Protein AF-A0AAV3Y393-F1 (afdb_monomer)

Nearest PDB structures (foldseek):
  8i21-assembly1_A  TM=5.622E-01  e=8.773E-02  Saccharomyces cerevisiae S288C
  3k29-assembly1_A  TM=7.782E-01  e=8.041E-01  Chlamydia trachomatis
  7aal-assembly1_B  TM=4.514E-01  e=1.214E+00  Homo sapiens
  2v0o-assembly2_C  TM=3.560E-01  e=2.769E+00  Homo sapiens

Secondary structure (DSSP, 8-state):
-HHHHHHHHHHHHHHHHHHTHHHHHHHTT---HHHHHHHHHHHHHHHHHHHHHHHHHHHHHHHHHHTSSHHHHHHTHHHHHHHHHHHHHHHHHHHHHHHHHHHHHHHHHHHHHHHHHHHHHHHHHHHHHHHHHHHHHHHHHHHHHHHHHHHHHHHHHHTTTTT--HHHHHHHHHHHHHHHHHHHHHHHHHHHHHHHHHHHHHHHHHHHHHHHHHHHHHHHHHHHHHHHHHHHHHHHHHHHHHHHHHHHHHHHHHHHHHHHHHHH-HHHHHHHHHH---TT------HHHHHHHHHHHHHTTTTS--PPPPP-------------------------------------------------------------------HHHHHHHHHHHHHHHHHHHHHHHHHHHTS---------------------

Radius of gyration: 46.52 Å; Cα contacts (8 Å, |Δi|>4): 139; chains: 1; bounding box: 90×87×166 Å

Solvent-accessible surface area (backbone atoms only — not comparable to full-atom values): 25653 Å² total; per-residue (Å²): 108,73,70,56,51,54,49,50,53,48,50,51,48,51,51,44,57,69,69,54,59,50,51,69,68,71,51,59,92,59,89,48,69,70,57,56,54,49,54,54,49,51,54,50,35,53,48,50,37,50,54,38,50,52,53,46,49,52,41,53,49,54,38,51,70,44,46,72,43,72,69,47,24,66,75,33,40,73,59,42,54,50,40,53,51,55,50,58,66,40,49,59,55,39,49,51,37,51,51,52,47,54,54,50,52,57,51,46,57,52,52,50,53,38,49,51,29,48,50,50,28,51,50,31,50,51,53,42,51,55,47,49,56,50,46,53,51,49,51,50,53,43,49,52,46,50,52,50,38,52,52,49,51,51,50,55,61,59,46,69,67,89,79,62,55,72,66,59,54,52,51,48,51,52,50,42,52,53,41,52,54,49,45,55,52,46,51,53,51,46,52,51,50,54,51,51,46,51,52,37,50,50,51,26,53,49,29,47,50,51,29,52,52,43,50,54,52,52,55,53,47,56,50,50,52,52,52,52,50,51,54,51,49,54,53,49,50,54,50,53,54,50,50,51,51,49,52,54,52,49,53,53,51,54,31,52,51,52,53,47,53,53,64,67,32,68,66,52,45,47,49,44,71,74,72,50,87,56,91,88,63,82,66,94,62,55,68,69,54,54,49,35,51,48,50,40,47,67,71,47,48,76,77,48,74,80,73,75,79,71,79,74,76,70,77,75,86,74,84,72,87,77,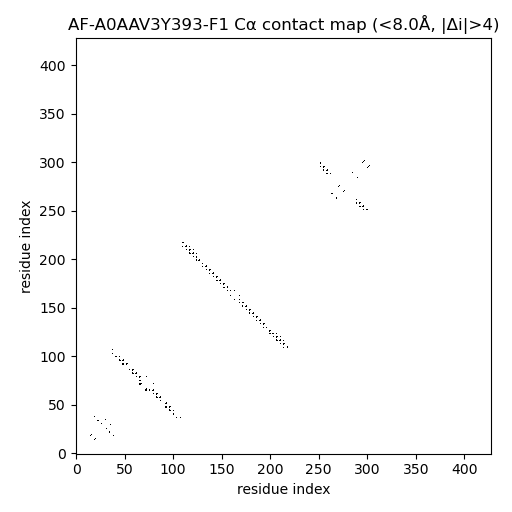90,83,89,83,87,86,89,84,84,88,83,90,81,90,79,91,78,88,81,90,79,82,84,78,76,84,71,85,76,83,80,80,80,80,86,80,83,82,82,82,87,82,88,80,91,80,88,83,92,78,94,75,92,70,88,55,76,76,52,52,64,52,51,54,49,53,50,51,53,50,52,54,53,52,50,55,50,53,59,51,58,62,65,73,74,74,74,88,79,89,81,78,94,77,89,81,90,79,85,84,82,84,83,84,82,133

Sequence (428 aa):
MLNLRAKLTSAVEDHAGKYCHSYNAETGVYEIPSVQHYENNITKWRGQIREAFVLLDDIMRNIKESSMTMELFLQNYPRVVHYMGLSLDVFPRVFNALKDWVTADEAYIRCEKLLRARDERRQCRKRQLTLMDASSKMAAELSNAKQELDRSLQQFYHAGGRNNTNSAKVKLLGSSNSLSYEIARLEKKMNSLNAELRTVKIERMAAQKEFHKMQVLVEKNAKLEMDIQYDAYDASQDVHDLDEERRVLGEKVMALARIRAIKTDPRTVKVIYSEGYTPGRKFDVPAELEEACRVAALEIGKDWPAMPPSPRREPGNSKSETGGTSQHPTDAATGQHRLGGAGGGAGRAVRGRKYRGDVMGVAGGVAIGGVDDDDCPTYRSLDRWQRVSQEASVNALSRVTRSMRTVGDPEVSGSGGDKHDLKVITVN

pLDDT: mean 73.88, std 21.5, range [29.98, 98.38]

Mean predicted aligned error: 17.21 Å

Foldseek 3Di:
DVVVVVVVVVVLCVCCVPQVVVPCVVCDPDCDVLNVVLNVLSVVLVVQLVVLVVLLVVLVVQLCVQPVDVVSCVVCVVVNVVSVVVNVVSVCSNVVSVVVNVVSSVVVVLVVLLVVLVVLLVVLVVVLVVLVVVLVVLVVVLVVLVVVLVVLVVCLVVCVPDDHDPVVNVVSVVVSVVSVVVNVVSVVVSVVSVVVSVVSVVSSVVSVVSSVVSVVVSVVVVVVVVVVVVVVVVVVVVVVVVVVVVVLVVLLVVLVVVLVVQCPPPVVVCCCVVVNDDPPPPDVQPVVNVVSVVCCCVSVVVVDDPDDPDPPPPPPPPPDDDDDDDDDDDDDDDDDDDDDDDDDDDDPPPDPDDDDDDDDDDDDDDDDDDDDDDDDPCPVVVVVVVVVVVVVVVVVVVVVVVVVVVVPDDDDDDDDDDDDDDDDDDDD

Structure (mmCIF, N/CA/C/O backbone):
data_AF-A0AAV3Y393-F1
#
_entry.id   AF-A0AAV3Y393-F1
#
loop_
_atom_site.group_PDB
_atom_site.id
_atom_site.type_symbol
_atom_site.label_atom_id
_atom_site.label_alt_id
_atom_site.label_comp_id
_atom_site.label_asym_id
_atom_site.label_entity_id
_atom_site.label_seq_id
_atom_site.pdbx_PDB_ins_code
_atom_site.Cartn_x
_atom_site.Cartn_y
_atom_site.Cartn_z
_atom_site.occupancy
_atom_site.B_iso_or_equiv
_atom_site.auth_seq_id
_atom_site.auth_comp_id
_atom_site.auth_asym_id
_atom_site.auth_atom_id
_atom_site.pdbx_PDB_model_num
ATOM 1 N N . MET A 1 1 ? -25.713 19.714 17.920 1.00 53.09 1 MET A N 1
ATOM 2 C CA . MET A 1 1 ? -25.460 18.402 17.279 1.00 53.09 1 MET A CA 1
ATOM 3 C C . MET A 1 1 ? -25.852 18.335 15.802 1.00 53.09 1 MET A C 1
ATOM 5 O O . MET A 1 1 ? -25.025 17.861 15.037 1.00 53.09 1 MET A O 1
ATOM 9 N N . LEU A 1 2 ? -27.009 18.858 15.359 1.00 55.88 2 LEU A N 1
ATOM 10 C CA . LEU A 1 2 ? -27.396 18.875 13.927 1.00 55.88 2 LEU A CA 1
ATOM 11 C C . LEU A 1 2 ? -26.306 19.439 12.988 1.00 55.88 2 LEU A C 1
ATOM 13 O O . LEU A 1 2 ? -26.063 18.893 11.918 1.00 55.88 2 LEU A O 1
ATOM 17 N N . ASN A 1 3 ? -25.581 20.471 13.432 1.00 76.56 3 ASN A N 1
ATOM 18 C CA . ASN A 1 3 ? -24.485 21.081 12.671 1.00 76.56 3 ASN A CA 1
ATOM 19 C C . ASN A 1 3 ? -23.246 20.160 12.542 1.00 76.56 3 ASN A C 1
ATOM 21 O O . ASN A 1 3 ? -22.566 20.172 11.525 1.00 76.56 3 ASN A O 1
ATOM 25 N N . LEU A 1 4 ? -22.964 19.316 13.543 1.00 72.62 4 LEU A N 1
ATOM 26 C CA . LEU A 1 4 ? -21.835 18.377 13.499 1.00 72.62 4 LEU A CA 1
ATOM 27 C C . LEU A 1 4 ? -22.115 17.217 12.537 1.00 72.62 4 LEU A C 1
ATOM 29 O O . LEU A 1 4 ? -21.237 16.848 11.768 1.00 72.62 4 LEU A O 1
ATOM 33 N N . ARG A 1 5 ? -23.348 16.694 12.537 1.00 70.25 5 ARG A N 1
ATOM 34 C CA . ARG A 1 5 ? -23.782 15.660 11.589 1.00 70.25 5 ARG A CA 1
ATOM 35 C C . ARG A 1 5 ? -23.671 16.148 10.150 1.00 70.25 5 ARG A C 1
ATOM 37 O O . ARG A 1 5 ? -2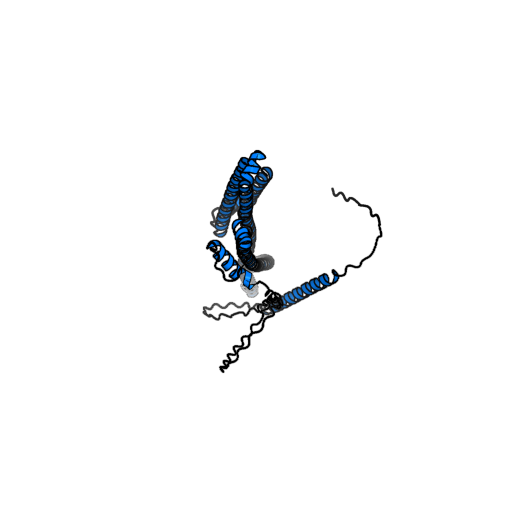3.028 15.484 9.355 1.00 70.25 5 ARG A O 1
ATOM 44 N N . ALA A 1 6 ? -24.249 17.310 9.835 1.00 79.25 6 ALA A N 1
ATOM 45 C CA . ALA A 1 6 ? -24.182 17.869 8.485 1.00 79.25 6 ALA A CA 1
ATOM 46 C C . ALA A 1 6 ? -22.727 18.046 8.019 1.00 79.25 6 ALA A C 1
ATOM 48 O O . ALA A 1 6 ? -22.394 17.683 6.895 1.00 79.25 6 ALA A O 1
ATOM 49 N N . LYS A 1 7 ? -21.842 18.513 8.913 1.00 80.12 7 LYS A N 1
ATOM 50 C CA . LYS A 1 7 ? -20.401 18.616 8.645 1.00 80.12 7 LYS A CA 1
ATOM 51 C C . LYS A 1 7 ? -19.735 17.258 8.420 1.00 80.12 7 LYS A C 1
ATOM 53 O O . LYS A 1 7 ? -18.942 17.145 7.500 1.00 80.12 7 LYS A O 1
ATOM 58 N N . LEU A 1 8 ? -20.048 16.240 9.223 1.00 74.50 8 LEU A N 1
ATOM 59 C CA . LEU A 1 8 ? -19.500 14.886 9.068 1.00 74.50 8 LEU A CA 1
ATOM 60 C C . LEU A 1 8 ? -19.992 14.216 7.787 1.00 74.50 8 LEU A C 1
ATOM 62 O O . LEU A 1 8 ? -19.187 13.664 7.050 1.00 74.50 8 LEU A O 1
ATOM 66 N N . THR A 1 9 ? -21.289 14.293 7.492 1.00 77.69 9 THR A N 1
ATOM 67 C CA . THR A 1 9 ? -21.860 13.758 6.253 1.00 77.69 9 THR A CA 1
ATOM 68 C C . THR A 1 9 ? -21.255 14.455 5.042 1.00 77.69 9 THR A C 1
ATOM 70 O O . THR A 1 9 ? -20.768 13.770 4.152 1.00 77.69 9 THR A O 1
ATOM 73 N N . SER A 1 10 ? -21.186 15.789 5.049 1.00 85.62 10 SER A N 1
ATOM 74 C CA . SER A 1 10 ? -20.541 16.552 3.979 1.00 85.62 10 SER A CA 1
ATOM 75 C C . SER A 1 10 ? -19.054 16.223 3.857 1.00 85.62 10 SER A C 1
ATOM 77 O O . SER A 1 10 ? -18.592 16.025 2.746 1.00 85.62 10 SER A O 1
ATOM 79 N N . ALA A 1 11 ? -18.309 16.084 4.957 1.00 79.38 11 ALA A N 1
ATOM 80 C CA . ALA A 1 11 ? -16.898 15.702 4.909 1.00 79.38 11 ALA A CA 1
ATOM 81 C C . ALA A 1 11 ? -16.695 14.287 4.342 1.00 79.38 11 ALA A C 1
ATOM 83 O O . ALA A 1 11 ? -15.784 14.075 3.546 1.00 79.38 11 ALA A O 1
ATOM 84 N N . VAL A 1 12 ? -17.550 13.328 4.716 1.00 77.25 12 VAL A N 1
ATOM 85 C CA . VAL A 1 12 ? -17.521 11.957 4.180 1.00 77.25 12 VAL A CA 1
ATOM 86 C C . VAL A 1 12 ? -17.881 11.950 2.696 1.00 77.25 12 VAL A C 1
ATOM 88 O O . VAL A 1 12 ? -17.221 11.271 1.916 1.00 77.25 12 VAL A O 1
ATOM 91 N N . GLU A 1 13 ? -18.902 12.700 2.288 1.00 80.75 13 GLU A N 1
ATOM 92 C CA . GLU A 1 13 ? -19.313 12.800 0.886 1.00 80.75 13 GLU A CA 1
ATOM 93 C C . GLU A 1 13 ? -18.284 13.537 0.029 1.00 80.75 13 GLU A C 1
ATOM 95 O O . GLU A 1 13 ? -17.984 13.069 -1.064 1.00 80.75 13 GLU A O 1
ATOM 100 N N . ASP A 1 14 ? -17.674 14.606 0.540 1.00 81.19 14 ASP A N 1
ATOM 101 C CA . ASP A 1 14 ? -16.580 15.322 -0.116 1.00 81.19 14 ASP A CA 1
ATOM 102 C C . ASP A 1 14 ? -15.347 14.431 -0.268 1.00 81.19 14 ASP A C 1
ATOM 104 O O . ASP A 1 14 ? -14.734 14.411 -1.335 1.00 81.19 14 ASP A O 1
ATOM 108 N N . HIS A 1 15 ? -14.969 13.690 0.779 1.00 72.56 15 HIS A N 1
ATOM 109 C CA . HIS A 1 15 ? -13.829 12.777 0.727 1.00 72.56 15 HIS A CA 1
ATOM 110 C C . HIS A 1 15 ? -14.087 11.637 -0.264 1.00 72.56 15 HIS A C 1
ATOM 112 O O . HIS A 1 15 ? -13.257 11.372 -1.132 1.00 72.56 15 HIS A O 1
ATOM 118 N N . ALA A 1 16 ? -15.266 11.012 -0.198 1.00 69.06 16 ALA A N 1
ATOM 119 C CA . ALA A 1 16 ? -15.678 9.975 -1.141 1.00 69.06 16 ALA A CA 1
ATOM 120 C C . ALA A 1 16 ? -15.736 10.504 -2.581 1.00 69.06 16 ALA A C 1
ATOM 122 O O . ALA A 1 16 ? -15.281 9.853 -3.516 1.00 69.06 16 ALA A O 1
ATOM 123 N N . GLY A 1 17 ? -16.284 11.703 -2.766 1.00 67.94 17 GLY A N 1
ATOM 124 C CA . GLY A 1 17 ? -16.421 12.328 -4.072 1.00 67.94 17 GLY A CA 1
ATOM 125 C C . GLY A 1 17 ? -15.077 12.698 -4.691 1.00 67.94 17 GLY A C 1
ATOM 126 O O . GLY A 1 17 ? -14.885 12.487 -5.884 1.00 67.94 17 GLY A O 1
ATOM 127 N N . LYS A 1 18 ? -14.133 13.207 -3.890 1.00 70.12 18 LYS A N 1
ATOM 128 C CA . LYS A 1 18 ? -12.805 13.624 -4.366 1.00 70.12 18 LYS A CA 1
ATOM 129 C C . LYS A 1 18 ? -11.861 12.457 -4.627 1.00 70.12 18 LYS A C 1
ATOM 131 O O . LYS A 1 18 ? -11.116 12.518 -5.597 1.00 70.12 18 LYS A O 1
ATOM 136 N N . TYR A 1 19 ? -11.877 11.435 -3.773 1.00 61.12 19 TYR A N 1
ATOM 137 C CA . TYR A 1 19 ? -10.858 10.382 -3.795 1.00 61.12 19 TYR A CA 1
ATOM 138 C C . TYR A 1 19 ? -11.370 9.023 -4.278 1.00 61.12 19 TYR A C 1
ATOM 140 O O . TYR A 1 19 ? -10.557 8.197 -4.667 1.00 61.12 19 TYR A O 1
ATOM 148 N N . CYS A 1 20 ? -12.685 8.773 -4.302 1.00 62.69 20 CYS A N 1
ATOM 149 C CA . CYS A 1 20 ? -13.226 7.470 -4.716 1.00 62.69 20 CYS A CA 1
ATOM 150 C C . CYS A 1 20 ? -13.873 7.498 -6.107 1.00 62.69 20 CYS A C 1
ATOM 152 O O . CYS A 1 20 ? -13.770 6.527 -6.842 1.00 62.69 20 CYS A O 1
ATOM 154 N N . HIS A 1 21 ? -14.478 8.610 -6.543 1.00 52.38 21 HIS A N 1
ATOM 155 C CA . HIS A 1 21 ? -15.061 8.668 -7.894 1.00 52.38 21 HIS A CA 1
ATOM 156 C C . HIS A 1 21 ? -14.031 8.705 -9.032 1.00 52.38 21 HIS A C 1
ATOM 158 O O . HIS A 1 21 ? -14.399 8.436 -10.177 1.00 52.38 21 HIS A O 1
ATOM 164 N N . SER A 1 22 ? -12.757 8.994 -8.748 1.00 54.66 22 SER A N 1
ATOM 165 C CA . SER A 1 22 ? -11.736 9.057 -9.793 1.00 54.66 22 SER A CA 1
ATOM 166 C C . SER A 1 22 ? -11.344 7.676 -10.322 1.00 54.66 22 SER A C 1
ATOM 168 O O . SER A 1 22 ? -11.021 7.567 -11.495 1.00 54.66 22 SER A O 1
ATOM 170 N N . TYR A 1 23 ? -11.454 6.592 -9.548 1.00 57.75 23 TYR A N 1
ATOM 171 C CA . TYR A 1 23 ? -10.794 5.333 -9.919 1.00 57.75 23 TYR A CA 1
ATOM 172 C C . TYR A 1 23 ? -11.517 4.497 -10.977 1.00 57.75 23 TYR A C 1
ATOM 174 O O . TYR A 1 23 ? -10.876 4.028 -11.919 1.00 57.75 23 TYR A O 1
ATOM 182 N N . ASN A 1 24 ? -12.841 4.343 -10.899 1.00 52.50 24 ASN A N 1
ATOM 183 C CA . ASN A 1 24 ? -13.607 3.700 -11.981 1.00 52.50 24 ASN A CA 1
ATOM 184 C C . ASN A 1 24 ? -13.584 4.543 -13.270 1.00 52.50 24 ASN A C 1
ATOM 186 O O . ASN A 1 24 ? -13.634 4.006 -14.373 1.00 52.50 24 ASN A O 1
ATOM 190 N N . ALA A 1 25 ? -13.472 5.868 -13.138 1.00 61.91 25 ALA A N 1
ATOM 191 C CA . ALA A 1 25 ? -13.306 6.763 -14.279 1.00 61.91 25 ALA A CA 1
ATOM 192 C C . ALA A 1 25 ? -11.885 6.688 -14.880 1.00 61.91 25 ALA A C 1
ATOM 194 O O . ALA A 1 25 ? -11.736 6.763 -16.097 1.00 61.91 25 ALA A O 1
ATOM 195 N N . GLU A 1 26 ? -10.851 6.507 -14.051 1.00 57.66 26 GLU A N 1
ATOM 196 C CA . GLU A 1 26 ? -9.437 6.437 -14.453 1.00 57.66 26 GLU A CA 1
ATOM 197 C C . GLU A 1 26 ? -9.031 5.070 -15.021 1.00 57.66 26 GLU A C 1
ATOM 199 O O . GLU A 1 26 ? -8.179 5.004 -15.907 1.00 57.66 26 GLU A O 1
ATOM 204 N N . THR A 1 27 ? -9.631 3.974 -14.548 1.00 58.12 27 THR A N 1
ATOM 205 C CA . THR A 1 27 ? -9.298 2.607 -15.002 1.00 58.12 27 THR A CA 1
ATOM 206 C C . THR A 1 27 ? -10.003 2.200 -16.301 1.00 58.12 27 THR A C 1
ATOM 208 O O . THR A 1 27 ? -9.565 1.264 -16.979 1.00 58.12 27 THR A O 1
ATOM 211 N N . GLY A 1 28 ? -11.036 2.937 -16.719 1.00 64.38 28 GLY A N 1
ATOM 212 C CA . GLY A 1 28 ? -11.756 2.680 -17.966 1.00 64.38 28 GLY A CA 1
ATOM 213 C C . GLY A 1 28 ? -12.418 1.294 -17.991 1.00 64.38 28 GLY A C 1
ATOM 214 O O . GLY A 1 28 ? -13.105 0.912 -17.056 1.00 64.38 28 GLY A O 1
ATOM 215 N N . VAL A 1 29 ? -12.231 0.538 -19.083 1.00 58.53 29 VAL A N 1
ATOM 216 C CA . VAL A 1 29 ? -12.837 -0.800 -19.310 1.00 58.53 29 VAL A CA 1
ATOM 217 C C . VAL A 1 29 ? -12.042 -1.934 -18.633 1.00 58.53 29 VAL A C 1
ATOM 219 O O . VAL A 1 29 ? -12.437 -3.096 -18.696 1.00 58.53 29 VAL A O 1
ATOM 222 N N . TYR A 1 30 ? -10.899 -1.642 -18.007 1.00 63.16 30 TYR A N 1
ATOM 223 C CA . TYR A 1 30 ? -10.062 -2.687 -17.422 1.00 63.16 30 TYR A CA 1
ATOM 224 C C . TYR A 1 30 ? -10.567 -3.080 -16.032 1.00 63.16 30 TYR A C 1
ATOM 226 O O . TYR A 1 30 ? -10.431 -2.327 -15.070 1.00 63.16 30 TYR A O 1
ATOM 234 N N . GLU A 1 31 ? -11.095 -4.299 -15.914 1.00 66.00 31 GLU A N 1
ATOM 235 C CA . GLU A 1 31 ? -11.400 -4.920 -14.624 1.00 66.00 31 GLU A CA 1
ATOM 236 C C . GLU A 1 31 ? -10.095 -5.224 -13.877 1.00 66.00 31 GLU A C 1
ATOM 238 O O . GLU A 1 31 ? -9.450 -6.251 -14.090 1.00 66.00 31 GLU A O 1
ATOM 243 N N . ILE A 1 32 ? -9.676 -4.308 -13.002 1.00 73.00 32 ILE A N 1
ATOM 244 C CA . ILE A 1 32 ? -8.569 -4.533 -12.072 1.00 73.00 32 ILE A CA 1
ATOM 245 C C . ILE A 1 32 ? -9.172 -5.062 -10.758 1.00 73.00 32 ILE A C 1
ATOM 247 O O . ILE A 1 32 ? -9.796 -4.285 -10.029 1.00 73.00 32 ILE A O 1
ATOM 251 N N . PRO A 1 33 ? -8.978 -6.348 -10.390 1.00 74.44 33 PRO A N 1
ATOM 252 C CA . PRO A 1 33 ? -9.658 -6.951 -9.238 1.00 74.44 33 PRO A CA 1
ATOM 253 C C . PRO A 1 33 ? -9.423 -6.223 -7.909 1.00 74.44 33 PRO A C 1
ATOM 255 O O . PRO A 1 33 ? -10.314 -6.165 -7.066 1.00 74.44 33 PRO A O 1
ATOM 258 N N . SER A 1 34 ? -8.240 -5.631 -7.714 1.00 68.56 34 SER A N 1
ATOM 259 C CA . SER A 1 34 ? -7.927 -4.856 -6.507 1.00 68.56 34 SER A CA 1
ATOM 260 C C . SER A 1 34 ? -8.728 -3.557 -6.408 1.00 68.56 34 SER A C 1
ATOM 262 O O . SER A 1 34 ? -9.114 -3.173 -5.308 1.00 68.56 34 SER A O 1
ATOM 264 N N . VAL A 1 35 ? -9.008 -2.905 -7.541 1.00 76.81 35 VAL A N 1
ATOM 265 C CA . VAL A 1 35 ? -9.838 -1.691 -7.603 1.00 76.81 35 VAL A CA 1
ATOM 266 C C . VAL A 1 35 ? -11.284 -2.052 -7.296 1.00 76.81 35 VAL A C 1
ATOM 268 O O . VAL A 1 35 ? -11.899 -1.444 -6.427 1.00 76.81 35 VAL A O 1
ATOM 271 N N . GLN A 1 36 ? -11.800 -3.115 -7.916 1.00 80.88 36 GLN A N 1
ATOM 272 C CA . GLN A 1 36 ? -13.154 -3.595 -7.646 1.00 80.88 36 GLN A CA 1
ATOM 273 C C . GLN A 1 36 ? -13.337 -4.008 -6.177 1.00 80.88 36 GLN A C 1
ATOM 275 O O . GLN A 1 36 ? -14.355 -3.696 -5.563 1.00 80.88 36 GLN A O 1
ATOM 280 N N . HIS A 1 37 ? -12.346 -4.683 -5.586 1.00 81.81 37 HIS A N 1
ATOM 281 C CA . HIS A 1 37 ? -12.370 -5.022 -4.166 1.00 81.81 37 HIS A CA 1
ATOM 282 C C . HIS A 1 37 ? -12.415 -3.770 -3.275 1.00 81.81 37 HIS A C 1
ATOM 284 O O . HIS A 1 37 ? -13.203 -3.722 -2.330 1.00 81.81 37 HIS A O 1
ATOM 290 N N . TYR A 1 38 ? -11.615 -2.749 -3.593 1.00 83.81 38 TYR A N 1
ATOM 291 C CA . TYR A 1 38 ? -11.606 -1.476 -2.872 1.00 83.81 38 TYR A CA 1
ATOM 292 C C . TYR A 1 38 ? -12.952 -0.739 -2.974 1.00 83.81 38 TYR A C 1
ATOM 294 O O . TYR A 1 38 ? -13.523 -0.371 -1.949 1.00 83.81 38 TYR A O 1
ATOM 302 N N . GLU A 1 39 ? -13.523 -0.625 -4.175 1.00 83.31 39 GLU A N 1
ATOM 303 C CA . GLU A 1 39 ? -14.835 0.000 -4.419 1.00 83.31 39 GLU A CA 1
ATOM 304 C C . GLU A 1 39 ? -15.982 -0.709 -3.682 1.00 83.31 39 GLU A C 1
ATOM 306 O O . GLU A 1 39 ? -16.853 -0.074 -3.071 1.00 83.31 39 GLU A O 1
ATOM 311 N N . ASN A 1 40 ? -15.965 -2.045 -3.678 1.00 86.62 40 ASN A N 1
ATOM 312 C CA . ASN A 1 40 ? -16.931 -2.843 -2.927 1.00 86.62 40 ASN A CA 1
ATOM 313 C C . ASN A 1 40 ? -16.833 -2.558 -1.421 1.00 86.62 40 ASN A C 1
ATOM 315 O O . ASN A 1 40 ? -17.858 -2.407 -0.747 1.00 86.62 40 ASN A O 1
ATOM 319 N N . ASN A 1 41 ? -15.613 -2.435 -0.892 1.00 88.69 41 ASN A N 1
ATOM 320 C CA . ASN A 1 41 ? -15.393 -2.116 0.515 1.00 88.69 41 ASN A CA 1
ATOM 321 C C . ASN A 1 41 ? -15.823 -0.682 0.855 1.00 88.69 41 ASN A C 1
ATOM 323 O O . ASN A 1 41 ? -16.505 -0.492 1.860 1.00 88.69 41 ASN A O 1
ATOM 327 N N . ILE A 1 42 ? -15.537 0.308 0.001 1.00 87.38 42 ILE A N 1
ATOM 328 C CA . ILE A 1 42 ? -16.030 1.686 0.178 1.00 87.38 42 ILE A CA 1
ATOM 329 C C . ILE A 1 42 ? -17.552 1.705 0.249 1.00 87.38 42 ILE A C 1
ATOM 331 O O . ILE A 1 42 ? -18.130 2.310 1.153 1.00 87.38 42 ILE A O 1
ATOM 335 N N . THR A 1 43 ? -18.217 1.020 -0.679 1.00 87.94 43 THR A N 1
ATOM 336 C CA . THR A 1 43 ? -19.681 0.942 -0.700 1.00 87.94 43 THR A CA 1
ATOM 337 C C . THR A 1 43 ? -20.214 0.333 0.597 1.00 87.94 43 THR A C 1
ATOM 339 O O . THR A 1 43 ? -21.145 0.875 1.199 1.00 87.94 43 THR A O 1
ATOM 342 N N . LYS A 1 44 ? -19.573 -0.738 1.080 1.00 92.56 44 LYS A N 1
ATOM 343 C CA . LYS A 1 44 ? -19.892 -1.375 2.361 1.00 92.56 44 LYS A CA 1
ATOM 344 C C . LYS A 1 44 ? -19.704 -0.421 3.547 1.00 92.56 44 LYS A C 1
ATOM 346 O O . LYS A 1 44 ? -20.638 -0.262 4.330 1.00 92.56 44 LYS A O 1
ATOM 351 N N . TRP A 1 45 ? -18.553 0.242 3.677 1.00 93.06 45 TRP A N 1
ATOM 352 C CA . TRP A 1 45 ? -18.283 1.176 4.779 1.00 93.06 45 TRP A CA 1
ATOM 353 C C . TRP A 1 45 ? -19.232 2.376 4.757 1.00 93.06 45 TRP A C 1
ATOM 355 O O . TRP A 1 45 ? -19.751 2.770 5.800 1.00 93.06 45 TRP A O 1
ATOM 365 N N . ARG A 1 46 ? -19.551 2.918 3.573 1.00 88.38 46 ARG A N 1
ATOM 366 C CA . ARG A 1 46 ? -20.574 3.969 3.423 1.00 88.38 46 ARG A CA 1
ATOM 367 C C . ARG A 1 46 ? -21.943 3.495 3.902 1.00 88.38 46 ARG A C 1
ATOM 369 O O . ARG A 1 46 ? -22.633 4.258 4.575 1.00 88.38 46 ARG A O 1
ATOM 376 N N . GLY A 1 47 ? -22.325 2.261 3.572 1.00 92.50 47 GLY A N 1
ATOM 377 C CA . GLY A 1 47 ? -23.543 1.626 4.079 1.00 92.50 47 GLY A CA 1
ATOM 378 C C . GLY A 1 47 ? -23.558 1.575 5.606 1.00 92.50 47 GLY A C 1
ATOM 379 O O . GLY A 1 47 ? -24.452 2.146 6.225 1.00 92.50 47 GLY A O 1
ATOM 380 N N . GLN A 1 48 ? -22.506 1.017 6.210 1.00 92.88 48 GLN A N 1
ATOM 381 C CA . GLN A 1 48 ? -22.361 0.905 7.667 1.00 92.88 48 GLN A CA 1
ATOM 382 C C . GLN A 1 48 ? -22.424 2.266 8.376 1.00 92.88 48 GLN A C 1
ATOM 384 O O . GLN A 1 48 ? -23.102 2.412 9.393 1.00 92.88 48 GLN A O 1
ATOM 389 N N . ILE A 1 49 ? -21.754 3.285 7.828 1.00 91.69 49 ILE A N 1
ATOM 390 C CA . ILE A 1 49 ? -21.768 4.648 8.374 1.00 91.69 49 ILE A CA 1
A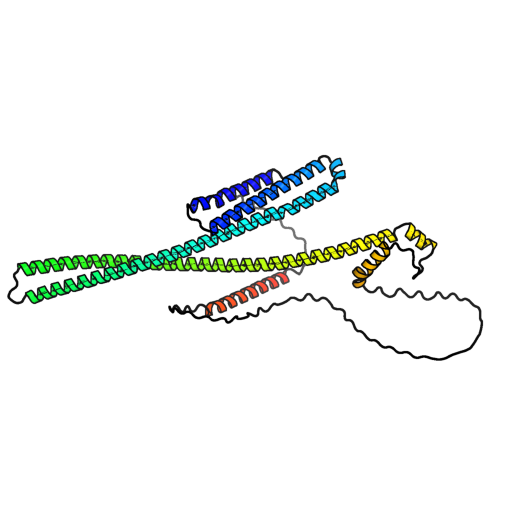TOM 391 C C . ILE A 1 49 ? -23.177 5.250 8.288 1.00 91.69 49 ILE A C 1
ATOM 393 O O . ILE A 1 49 ? -23.649 5.843 9.258 1.00 91.69 49 ILE A O 1
ATOM 397 N N . ARG A 1 50 ? -23.872 5.096 7.153 1.00 92.81 50 ARG A N 1
ATOM 398 C CA . ARG A 1 50 ? -25.249 5.591 6.988 1.00 92.81 50 ARG A CA 1
ATOM 399 C C . ARG A 1 50 ? -26.212 4.908 7.950 1.00 92.81 50 ARG A C 1
ATOM 401 O O . ARG A 1 50 ? -26.974 5.602 8.615 1.00 92.81 50 ARG A O 1
ATOM 408 N N . GLU A 1 51 ? -26.157 3.584 8.050 1.00 94.94 51 GLU A N 1
ATOM 409 C CA . GLU A 1 51 ? -26.978 2.800 8.979 1.00 94.94 51 GLU A CA 1
ATOM 410 C C . GLU A 1 51 ? -26.752 3.238 10.430 1.00 94.94 51 GLU A C 1
ATOM 412 O O . GLU A 1 51 ? -27.709 3.462 11.172 1.00 94.94 51 GLU A O 1
ATOM 417 N N . ALA A 1 52 ? -25.493 3.447 10.824 1.00 94.19 52 ALA A N 1
ATOM 418 C CA . ALA A 1 52 ? -25.152 3.948 12.148 1.00 94.19 52 ALA A CA 1
ATOM 419 C C . ALA A 1 52 ? -25.699 5.367 12.397 1.00 94.19 52 ALA A C 1
ATOM 421 O O . ALA A 1 52 ? -26.227 5.634 13.475 1.00 94.19 52 ALA A O 1
ATOM 422 N N . PHE A 1 53 ? -25.643 6.269 11.411 1.00 92.69 53 PHE A N 1
ATOM 423 C CA . PHE A 1 53 ? -26.241 7.602 11.544 1.00 92.69 53 PHE A CA 1
ATOM 424 C C . PHE A 1 53 ? -27.770 7.572 11.645 1.00 92.69 53 PHE A C 1
ATOM 426 O O . PHE A 1 53 ? -28.322 8.336 12.433 1.00 92.69 53 PHE A O 1
ATOM 433 N N . VAL A 1 54 ? -28.449 6.695 10.899 1.00 95.38 54 VAL A N 1
ATOM 434 C CA . VAL A 1 54 ? -29.908 6.505 11.014 1.00 95.38 54 VAL A CA 1
ATOM 435 C C . VAL A 1 54 ? -30.270 6.024 12.419 1.00 95.38 54 VAL A C 1
ATOM 437 O O . VAL A 1 54 ? -31.133 6.611 13.067 1.00 95.38 54 VAL A O 1
ATOM 440 N N . LEU A 1 55 ? -29.547 5.027 12.936 1.00 95.75 55 LEU A N 1
ATOM 441 C CA . LEU A 1 55 ? -29.739 4.541 14.302 1.00 95.75 55 LEU A CA 1
ATOM 442 C C . LEU A 1 55 ? -29.508 5.649 15.343 1.00 95.75 55 LEU A C 1
ATOM 444 O O . LEU A 1 55 ? -30.287 5.787 16.286 1.00 95.75 55 LEU A O 1
ATOM 448 N N . LEU A 1 56 ? -28.465 6.466 15.166 1.00 95.00 56 LEU A N 1
ATOM 449 C CA . LEU A 1 56 ? -28.187 7.591 16.057 1.00 95.00 56 LEU A CA 1
ATOM 450 C C . LEU A 1 56 ? -29.316 8.629 16.035 1.00 95.00 56 LEU A C 1
ATOM 452 O O . LEU A 1 56 ? -29.697 9.129 17.092 1.00 95.00 56 LEU A O 1
ATOM 456 N N . ASP A 1 57 ? -29.871 8.944 14.864 1.00 93.62 57 ASP A N 1
ATOM 457 C CA . ASP A 1 57 ? -31.007 9.863 14.749 1.00 93.62 57 ASP A CA 1
ATOM 458 C C . ASP A 1 57 ? -32.238 9.348 15.494 1.00 93.62 57 ASP A C 1
ATOM 460 O O . ASP A 1 57 ? -32.911 10.118 16.182 1.00 93.62 57 ASP A O 1
ATOM 464 N N . ASP A 1 58 ? -32.524 8.052 15.384 1.00 96.44 58 ASP A N 1
ATOM 465 C CA . ASP A 1 58 ? -33.652 7.427 16.069 1.00 96.44 58 ASP A CA 1
ATOM 466 C C . ASP A 1 58 ? -33.459 7.436 17.589 1.00 96.44 58 ASP A C 1
ATOM 468 O O . ASP A 1 58 ? -34.381 7.785 18.331 1.00 96.44 58 ASP A O 1
ATOM 472 N N . ILE A 1 59 ? -32.247 7.158 18.077 1.00 95.62 59 ILE A N 1
ATOM 473 C CA . ILE A 1 59 ? -31.902 7.281 19.501 1.00 95.62 59 ILE A CA 1
ATOM 474 C C . ILE A 1 59 ? -32.074 8.731 19.975 1.00 95.62 59 ILE A C 1
ATOM 476 O O . ILE A 1 59 ? -32.721 8.987 20.991 1.00 95.62 59 ILE A O 1
ATOM 480 N N . MET A 1 60 ? -31.546 9.701 19.225 1.00 94.25 60 MET A N 1
ATOM 481 C CA . MET A 1 60 ? -31.635 11.123 19.567 1.00 94.25 60 MET A CA 1
ATOM 482 C C . MET A 1 60 ? -33.079 11.635 19.578 1.00 94.25 60 MET A C 1
ATOM 484 O O . MET A 1 60 ? -33.441 12.455 20.427 1.00 94.25 60 MET A O 1
ATOM 488 N N . ARG A 1 61 ? -33.919 11.139 18.665 1.00 95.81 61 ARG A N 1
ATOM 489 C CA . ARG A 1 61 ? -35.357 11.423 18.630 1.00 95.81 61 ARG A CA 1
ATOM 490 C C . ARG A 1 61 ? -36.054 10.886 19.878 1.00 95.81 61 ARG A C 1
ATOM 492 O O . ARG A 1 61 ? -36.742 11.647 20.551 1.00 95.81 61 ARG A O 1
ATOM 499 N N . ASN A 1 62 ? -35.782 9.633 20.243 1.00 95.88 62 ASN A N 1
ATOM 500 C CA . ASN A 1 62 ? -36.326 9.001 21.445 1.00 95.88 62 ASN A CA 1
ATOM 501 C C . ASN A 1 62 ? -35.914 9.720 22.743 1.00 95.88 62 ASN A C 1
ATOM 503 O O . ASN A 1 62 ? -36.736 9.873 23.650 1.00 95.88 62 ASN A O 1
ATOM 507 N N . ILE A 1 63 ? -34.662 10.192 22.837 1.00 93.81 63 ILE A N 1
ATOM 508 C CA . ILE A 1 63 ? -34.198 11.023 23.961 1.00 93.81 63 ILE A CA 1
ATOM 509 C C . ILE A 1 63 ? -35.023 12.307 24.026 1.00 93.81 63 ILE A C 1
ATOM 511 O O . ILE A 1 63 ? -35.583 12.615 25.074 1.00 93.81 63 ILE A O 1
ATOM 515 N N . LYS A 1 64 ? -35.137 13.025 22.900 1.00 94.56 64 LYS A N 1
ATOM 516 C CA . LYS A 1 64 ? -35.855 14.303 22.820 1.00 94.56 64 LYS A CA 1
ATOM 517 C C . LYS A 1 64 ? -37.330 14.166 23.204 1.00 94.56 64 LYS A C 1
ATOM 519 O O . LYS A 1 64 ? -37.840 15.010 23.936 1.00 94.56 64 LYS A O 1
ATOM 524 N N . GLU A 1 65 ? -38.002 13.120 22.730 1.00 93.81 65 GLU A N 1
ATOM 525 C CA . GLU A 1 65 ? -39.399 12.825 23.074 1.00 93.81 65 GLU A CA 1
ATOM 526 C C . GLU A 1 65 ? -39.555 12.494 24.565 1.00 93.81 65 GLU A C 1
ATOM 528 O O . GLU A 1 65 ? -40.489 12.968 25.207 1.00 93.81 65 GLU A O 1
ATOM 533 N N . SER A 1 66 ? -38.598 11.761 25.146 1.00 92.50 66 SER A N 1
ATOM 534 C CA . SER A 1 66 ? -38.610 11.381 26.568 1.00 92.50 66 SER A CA 1
ATOM 535 C C . SER A 1 66 ? -38.202 12.518 27.517 1.00 92.50 66 SER A C 1
ATOM 537 O O . SER A 1 66 ? -38.437 12.422 28.720 1.00 92.50 66 SER A O 1
ATOM 539 N N . SER A 1 67 ? -37.592 13.592 27.004 1.00 90.25 67 SER A N 1
ATOM 540 C CA . SER A 1 67 ? -37.061 14.713 27.792 1.00 90.25 67 SER A CA 1
ATOM 541 C C . SER A 1 67 ? -37.656 16.072 27.405 1.00 90.25 67 SER A C 1
ATOM 543 O O . SER A 1 67 ? -37.007 17.101 27.597 1.00 90.25 67 SER A O 1
ATOM 545 N N . MET A 1 68 ? -38.850 16.101 26.803 1.00 91.38 68 MET A N 1
ATOM 546 C CA . MET A 1 68 ? -39.431 17.337 26.259 1.00 91.38 68 MET A CA 1
ATOM 547 C C . MET A 1 68 ? -39.753 18.375 27.348 1.00 91.38 68 MET A C 1
ATOM 549 O O . MET A 1 68 ? -39.651 19.577 27.105 1.00 91.38 68 MET A O 1
ATOM 553 N N . THR A 1 69 ? -40.098 17.917 28.554 1.00 94.50 69 THR A N 1
ATOM 554 C CA . THR A 1 69 ? -40.253 18.749 29.756 1.00 94.50 69 THR A CA 1
ATOM 555 C C . THR A 1 69 ? -39.424 18.175 30.906 1.00 94.50 69 THR A C 1
ATOM 557 O O . THR A 1 69 ? -39.094 16.988 30.909 1.00 94.50 69 THR A O 1
ATOM 560 N N . MET A 1 70 ? -39.093 19.006 31.901 1.00 92.25 70 MET A N 1
ATOM 561 C CA . MET A 1 70 ? -38.325 18.568 33.078 1.00 92.25 70 MET A CA 1
ATOM 562 C C . MET A 1 70 ? -39.047 17.456 33.853 1.00 92.25 70 MET A C 1
ATOM 564 O O . MET A 1 70 ? -38.425 16.500 34.304 1.00 92.25 70 MET A O 1
ATOM 568 N N . GLU A 1 71 ? -40.368 17.553 33.971 1.00 94.25 71 GLU A N 1
ATOM 569 C CA . GLU A 1 71 ? -41.187 16.576 34.690 1.00 94.25 71 GLU A CA 1
ATOM 570 C C . GLU A 1 71 ? -41.204 15.220 33.969 1.00 94.25 71 GLU A C 1
ATOM 572 O O . GLU A 1 71 ? -40.985 14.180 34.592 1.00 94.25 71 GLU A O 1
ATOM 577 N N . LEU A 1 72 ? -41.327 15.237 32.634 1.00 91.00 72 LEU A N 1
ATOM 578 C CA . LEU A 1 72 ? -41.232 14.037 31.802 1.00 91.00 72 LEU A CA 1
ATOM 579 C C . LEU A 1 72 ? -39.825 13.423 31.853 1.00 91.00 72 LEU A C 1
ATOM 581 O O . LEU A 1 72 ? -39.692 12.202 31.893 1.00 91.00 72 LEU A O 1
ATOM 585 N N . PHE A 1 73 ? -38.783 14.260 31.887 1.00 93.12 73 PHE A N 1
ATOM 586 C CA . PHE A 1 73 ? -37.396 13.818 32.019 1.00 93.12 73 PHE A CA 1
ATOM 587 C C . PHE A 1 73 ? -37.151 13.111 33.353 1.00 93.12 73 PHE A C 1
ATOM 589 O O . PHE A 1 73 ? -36.554 12.041 33.358 1.00 93.12 73 PHE A O 1
ATOM 596 N N . LEU A 1 74 ? -37.632 13.663 34.473 1.00 94.25 74 LEU A N 1
ATOM 597 C CA . LEU A 1 74 ? -37.490 13.030 35.788 1.00 94.25 74 LEU A CA 1
ATOM 598 C C . LEU A 1 74 ? -38.228 11.686 35.850 1.00 94.25 74 LEU A C 1
ATOM 600 O O . LEU A 1 74 ? -37.681 10.713 36.366 1.00 94.25 74 LEU A O 1
ATOM 604 N N . GLN A 1 75 ? -39.428 11.605 35.268 1.00 95.88 75 GLN A N 1
ATOM 605 C CA . GLN A 1 75 ? -40.193 10.355 35.191 1.00 95.88 75 GLN A CA 1
ATOM 606 C C . GLN A 1 75 ? -39.530 9.310 34.278 1.00 95.88 75 GLN A C 1
ATOM 608 O O . GLN A 1 75 ? -39.552 8.120 34.584 1.00 95.88 75 GLN A O 1
ATOM 613 N N . ASN A 1 76 ? -38.906 9.741 33.178 1.00 96.75 76 ASN A N 1
ATOM 614 C CA . ASN A 1 76 ? -38.261 8.864 32.197 1.00 96.75 76 ASN A CA 1
ATOM 615 C C . ASN A 1 76 ? -36.735 8.795 32.338 1.00 96.75 76 ASN A C 1
ATOM 617 O O . ASN A 1 76 ? -36.062 8.309 31.425 1.00 96.75 76 ASN A O 1
ATOM 621 N N . TYR A 1 77 ? -36.168 9.249 33.457 1.00 92.94 77 TYR A N 1
ATOM 622 C CA . TYR A 1 77 ? -34.720 9.376 33.619 1.00 92.94 77 TYR A CA 1
ATOM 623 C C . TYR A 1 77 ? -33.954 8.076 33.304 1.00 92.94 77 TYR A C 1
ATOM 625 O O . TYR A 1 77 ? -33.021 8.131 32.498 1.00 92.94 77 TYR A O 1
ATOM 633 N N . PRO A 1 78 ? -34.367 6.886 33.800 1.00 93.62 78 PRO A N 1
ATOM 634 C CA . PRO A 1 78 ? -33.694 5.630 33.457 1.00 93.62 78 PRO A CA 1
ATOM 635 C C . PRO A 1 78 ? -33.686 5.340 31.950 1.00 93.62 78 PRO A C 1
ATOM 637 O O . PRO A 1 78 ? -32.696 4.849 31.412 1.00 93.62 78 PRO A O 1
ATOM 640 N N . ARG A 1 79 ? -34.775 5.684 31.251 1.00 94.38 79 ARG A N 1
ATOM 641 C CA . ARG A 1 79 ? -34.911 5.483 29.805 1.00 94.38 79 ARG A CA 1
ATOM 642 C C . ARG A 1 79 ? -34.011 6.436 29.022 1.00 94.38 79 ARG A C 1
ATOM 644 O O . ARG A 1 79 ? -33.372 6.017 28.061 1.00 94.38 79 ARG A O 1
ATOM 651 N N . VAL A 1 80 ? -33.922 7.698 29.445 1.00 93.31 80 VAL A N 1
ATOM 652 C CA . VAL A 1 80 ? -33.018 8.678 28.826 1.00 93.31 80 VAL A CA 1
ATOM 653 C C . VAL A 1 80 ? -31.562 8.250 29.000 1.00 93.31 80 VAL A C 1
ATOM 655 O O . VAL A 1 80 ? -30.824 8.228 28.018 1.00 93.31 80 VAL A O 1
ATOM 658 N N . VAL A 1 81 ? -31.163 7.832 30.206 1.00 94.50 81 VAL A N 1
ATOM 659 C CA . VAL A 1 81 ? -29.810 7.310 30.467 1.00 94.50 81 VAL A CA 1
ATOM 660 C C . VAL A 1 81 ? -29.516 6.078 29.607 1.00 94.50 81 VAL A C 1
ATOM 662 O O . VAL A 1 81 ? -28.439 5.991 29.020 1.00 94.50 81 VAL A O 1
ATOM 665 N N . HIS A 1 82 ? -30.477 5.161 29.464 1.00 94.75 82 HIS A N 1
ATOM 666 C CA . HIS A 1 82 ? -30.334 3.998 28.588 1.00 94.75 82 HIS A CA 1
ATOM 667 C C . HIS A 1 82 ? -30.075 4.392 27.125 1.00 94.75 82 HIS A C 1
ATOM 669 O O . HIS A 1 82 ? -29.124 3.903 26.519 1.00 94.75 82 HIS A O 1
ATOM 675 N N . TYR A 1 83 ? -30.857 5.322 26.566 1.00 96.06 83 TYR A N 1
ATOM 676 C CA . TYR A 1 83 ? -30.640 5.804 25.200 1.00 96.06 83 TYR A CA 1
ATOM 677 C C . TYR A 1 83 ? -29.323 6.573 25.038 1.00 96.06 83 TYR A C 1
ATOM 679 O O . TYR A 1 83 ? -28.670 6.445 24.005 1.00 96.06 83 TYR A O 1
ATOM 687 N N . MET A 1 84 ? -28.898 7.342 26.046 1.00 93.19 84 MET A N 1
ATOM 688 C CA . MET A 1 84 ? -27.568 7.958 26.039 1.00 93.19 84 MET A CA 1
ATOM 689 C C . MET A 1 84 ? -26.467 6.891 25.985 1.00 93.19 84 MET A C 1
ATOM 691 O O . MET A 1 84 ? -25.543 7.036 25.189 1.00 93.19 84 MET A O 1
ATOM 695 N N . GLY A 1 85 ? -26.597 5.798 26.743 1.00 92.12 85 GLY A N 1
ATOM 696 C CA . GLY A 1 85 ? -25.714 4.632 26.640 1.00 92.12 85 GLY A CA 1
ATOM 697 C C . GLY A 1 85 ? -25.682 4.057 25.222 1.00 92.12 85 GLY A C 1
ATOM 698 O O . GLY A 1 85 ? -24.618 3.991 24.615 1.00 92.12 85 GLY A O 1
ATOM 699 N N . LEU A 1 86 ? -26.852 3.778 24.638 1.00 93.62 86 LEU A N 1
ATOM 700 C CA . LEU A 1 86 ? -26.945 3.279 23.260 1.00 93.62 86 LEU A CA 1
ATOM 701 C C . LEU A 1 86 ? -26.305 4.228 22.239 1.00 93.62 86 LEU A C 1
ATOM 703 O O . LEU A 1 86 ? -25.704 3.772 21.272 1.00 93.62 86 LEU A O 1
ATOM 707 N N . SER A 1 87 ? -26.404 5.547 22.436 1.00 92.75 87 SER A N 1
ATOM 708 C CA . SER A 1 87 ? -25.749 6.514 21.549 1.00 92.75 87 SER A CA 1
ATOM 709 C C . SER A 1 87 ? -24.222 6.382 21.572 1.00 92.75 87 SER A C 1
ATOM 711 O O . SER A 1 87 ? -23.591 6.515 20.524 1.00 92.75 87 SER A O 1
ATOM 713 N N . LEU A 1 88 ? -23.637 6.059 22.734 1.00 92.44 88 LEU A N 1
ATOM 714 C CA . LEU A 1 88 ? -22.200 5.820 22.877 1.00 92.44 88 LEU A CA 1
ATOM 715 C C . LEU A 1 88 ? -21.776 4.545 22.138 1.00 92.44 88 LEU A C 1
ATOM 717 O O . LEU A 1 88 ? -20.735 4.548 21.486 1.00 92.44 88 LEU A O 1
ATOM 721 N N . ASP A 1 89 ? -22.624 3.516 22.129 1.00 92.75 89 ASP A N 1
ATOM 722 C CA . ASP A 1 89 ? -22.371 2.250 21.424 1.00 92.75 89 ASP A CA 1
ATOM 723 C C . ASP A 1 89 ? -22.401 2.385 19.889 1.00 92.75 89 ASP A C 1
ATOM 725 O O . ASP A 1 89 ? -21.851 1.547 19.165 1.00 92.75 89 ASP A O 1
ATOM 729 N N . VAL A 1 90 ? -23.022 3.444 19.356 1.00 93.44 90 VAL A N 1
ATOM 730 C CA . VAL A 1 90 ? -23.041 3.718 17.909 1.00 93.44 90 VAL A CA 1
ATOM 731 C C . VAL A 1 90 ? -21.714 4.309 17.421 1.00 93.44 90 VAL A C 1
ATOM 733 O O . VAL A 1 90 ? -21.306 4.028 16.291 1.00 93.44 90 VAL A O 1
ATOM 736 N N . PHE A 1 91 ? -21.001 5.084 18.248 1.00 89.00 91 PHE A N 1
ATOM 737 C CA . PHE A 1 91 ? -19.764 5.759 17.829 1.00 89.00 91 PHE A CA 1
ATOM 738 C C . PHE A 1 91 ? -18.677 4.800 17.320 1.00 89.00 91 PHE A C 1
ATOM 740 O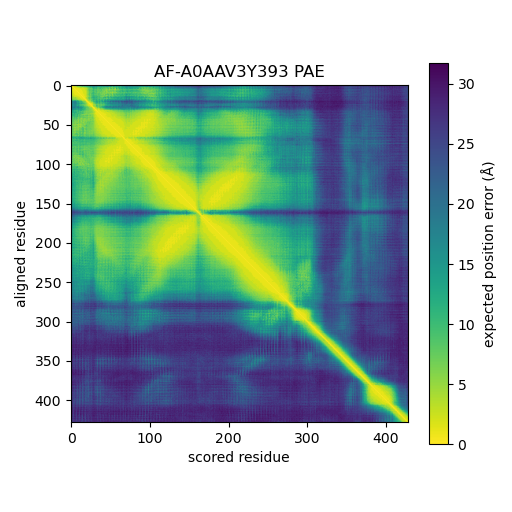 O . PHE A 1 91 ? -18.153 5.057 16.232 1.00 89.00 91 PHE A O 1
ATOM 747 N N . PRO A 1 92 ? -18.362 3.680 18.005 1.00 91.69 92 PRO A N 1
ATOM 748 C CA . PRO A 1 92 ? -17.402 2.705 17.497 1.00 91.69 92 PRO A CA 1
ATOM 749 C C . PRO A 1 92 ? -17.764 2.152 16.115 1.00 91.69 92 PRO A C 1
ATOM 751 O O . PRO A 1 92 ? -16.871 1.899 15.314 1.00 91.69 92 PRO A O 1
ATOM 754 N N . ARG A 1 93 ? -19.057 2.014 15.783 1.00 92.81 93 ARG A N 1
ATOM 755 C CA . ARG A 1 93 ? -19.495 1.506 14.468 1.00 92.81 93 ARG A CA 1
ATOM 756 C C . ARG A 1 93 ? -19.123 2.462 13.337 1.00 92.81 93 ARG A C 1
ATOM 758 O O . ARG A 1 93 ? -18.647 2.022 12.296 1.00 92.81 93 ARG A O 1
ATOM 765 N N . VAL A 1 94 ? -19.305 3.765 13.558 1.00 89.12 94 VAL A N 1
ATOM 766 C CA . VAL A 1 94 ? -18.905 4.808 12.600 1.00 89.12 94 VAL A CA 1
ATOM 767 C C . VAL A 1 94 ? -17.384 4.909 12.533 1.00 89.12 94 VAL A C 1
ATOM 769 O O . VAL A 1 94 ? -16.811 4.924 11.445 1.00 89.12 94 VAL A O 1
ATOM 772 N N . PHE A 1 95 ? -16.727 4.967 13.693 1.00 90.19 95 PHE A N 1
ATOM 773 C CA . PHE A 1 95 ? -15.284 5.162 13.777 1.00 90.19 95 PHE A CA 1
ATOM 774 C C . PHE A 1 95 ? -14.504 4.001 13.157 1.00 90.19 95 PHE A C 1
ATOM 776 O O . PHE A 1 95 ? -13.586 4.248 12.383 1.00 90.19 95 PHE A O 1
ATOM 783 N N . ASN A 1 96 ? -14.889 2.753 13.434 1.00 88.88 96 ASN A N 1
ATOM 784 C CA . ASN A 1 96 ? -14.217 1.583 12.871 1.00 88.88 96 ASN A CA 1
ATOM 785 C C . ASN A 1 96 ? -14.350 1.545 11.345 1.00 88.88 96 ASN A C 1
ATOM 787 O O . ASN A 1 96 ? -13.348 1.373 10.664 1.00 88.88 96 ASN A O 1
ATOM 791 N N . ALA A 1 97 ? -15.540 1.813 10.797 1.00 89.50 97 ALA A N 1
ATOM 792 C CA . ALA A 1 97 ? -15.726 1.874 9.346 1.00 89.50 97 ALA A CA 1
ATOM 793 C C . ALA A 1 97 ? -14.884 2.987 8.690 1.00 89.50 97 ALA A C 1
ATOM 795 O O . ALA A 1 97 ? -14.300 2.778 7.629 1.00 89.50 97 ALA A O 1
ATOM 796 N N . LEU A 1 98 ? -14.781 4.161 9.326 1.00 85.25 98 LEU A N 1
ATOM 797 C CA . LEU A 1 98 ? -13.913 5.245 8.851 1.00 85.25 98 LEU A CA 1
ATOM 798 C C . LEU A 1 98 ? -12.428 4.879 8.941 1.00 85.25 98 LEU A C 1
ATOM 800 O O . LEU A 1 98 ? -11.676 5.141 8.006 1.00 85.25 98 LEU A O 1
ATOM 804 N N . LYS A 1 99 ? -12.004 4.271 10.051 1.00 87.56 99 LYS A N 1
ATOM 805 C CA . LYS A 1 99 ? -10.629 3.811 10.256 1.00 87.56 99 LYS A CA 1
ATOM 806 C C . LYS A 1 99 ? -10.235 2.777 9.201 1.00 87.56 99 LYS A C 1
ATOM 808 O O . LYS A 1 99 ? -9.162 2.900 8.612 1.00 87.56 99 LYS A O 1
ATOM 813 N N . ASP A 1 100 ? -11.093 1.791 8.959 1.00 87.62 100 ASP A N 1
ATOM 814 C CA . ASP A 1 100 ? -10.871 0.739 7.965 1.00 87.62 100 ASP A CA 1
ATOM 815 C C . ASP A 1 100 ? -10.761 1.332 6.560 1.00 87.62 100 ASP A C 1
ATOM 817 O O . ASP A 1 100 ? -9.853 0.976 5.810 1.00 87.62 100 ASP A O 1
ATOM 821 N N . TRP A 1 101 ? -11.627 2.295 6.234 1.00 88.69 101 TRP A N 1
ATOM 822 C CA . TRP A 1 101 ? -11.561 3.017 4.968 1.00 88.69 101 TRP A CA 1
ATOM 823 C C . TRP A 1 101 ? -10.232 3.754 4.804 1.00 88.69 101 TRP A C 1
ATOM 825 O O . TRP A 1 101 ? -9.521 3.500 3.834 1.00 88.69 101 TRP A O 1
ATOM 835 N N . VAL A 1 102 ? -9.852 4.619 5.747 1.00 84.25 102 VAL A N 1
ATOM 836 C CA . VAL A 1 102 ? -8.592 5.382 5.662 1.00 84.25 102 VAL A CA 1
ATOM 837 C C . VAL A 1 102 ? -7.388 4.444 5.543 1.00 84.25 102 VAL A C 1
ATOM 839 O O . VAL A 1 102 ? -6.506 4.662 4.716 1.00 84.25 102 VAL A O 1
ATOM 842 N N . THR A 1 103 ? -7.384 3.353 6.309 1.00 84.19 103 THR A N 1
ATOM 843 C CA . THR A 1 103 ? -6.313 2.347 6.270 1.00 84.19 103 THR A CA 1
ATOM 844 C C . THR A 1 103 ? -6.226 1.675 4.896 1.00 84.19 103 THR A C 1
ATOM 846 O O . THR A 1 103 ? -5.134 1.493 4.351 1.00 84.19 103 THR A O 1
ATOM 849 N N . ALA A 1 104 ? -7.372 1.330 4.306 1.00 85.25 104 ALA A N 1
ATOM 850 C CA . ALA A 1 104 ? -7.431 0.743 2.976 1.00 85.25 104 ALA A CA 1
ATOM 851 C C . ALA A 1 104 ? -7.006 1.726 1.875 1.00 85.25 104 ALA A C 1
ATOM 853 O O . ALA A 1 104 ? -6.331 1.309 0.936 1.00 85.25 104 ALA A O 1
ATOM 854 N N . ASP A 1 105 ? -7.339 3.012 2.005 1.00 83.12 105 ASP A N 1
ATOM 855 C CA . ASP A 1 105 ? -6.929 4.064 1.068 1.00 83.12 105 ASP A CA 1
ATOM 856 C C . ASP A 1 105 ? -5.399 4.231 1.067 1.00 83.12 105 ASP A C 1
ATOM 858 O O . ASP A 1 105 ? -4.739 4.178 0.024 1.00 83.12 105 ASP A O 1
ATOM 862 N N . GLU A 1 106 ? -4.793 4.293 2.256 1.00 81.81 106 GLU A N 1
ATOM 863 C CA . GLU A 1 106 ? -3.337 4.328 2.404 1.00 81.81 106 GLU A CA 1
ATOM 864 C C . GLU A 1 106 ? -2.658 3.062 1.859 1.00 81.81 106 GLU A C 1
ATOM 866 O O . GLU A 1 106 ? -1.602 3.133 1.219 1.00 81.81 106 GLU A O 1
ATOM 871 N N . ALA A 1 107 ? -3.223 1.878 2.118 1.00 81.81 107 ALA A N 1
ATOM 872 C CA . ALA A 1 107 ? -2.716 0.617 1.578 1.00 81.81 107 ALA A CA 1
ATOM 873 C C . ALA A 1 107 ? -2.793 0.585 0.045 1.00 81.81 107 ALA A C 1
ATOM 875 O O . ALA A 1 107 ? -1.820 0.215 -0.617 1.00 81.81 107 ALA A O 1
ATOM 876 N N . TYR A 1 108 ? -3.908 1.038 -0.522 1.00 80.25 108 TYR A N 1
ATOM 877 C CA . TYR A 1 108 ? -4.117 1.091 -1.960 1.00 80.25 108 TYR A CA 1
ATOM 878 C C . TYR A 1 108 ? -3.105 2.014 -2.652 1.00 80.25 108 TYR A C 1
ATOM 880 O O . TYR A 1 108 ? -2.397 1.565 -3.555 1.00 80.25 108 TYR A O 1
ATOM 888 N N . ILE A 1 109 ? -2.937 3.254 -2.174 1.00 82.25 109 ILE A N 1
ATOM 889 C CA . ILE A 1 109 ? -1.966 4.216 -2.730 1.00 82.25 109 ILE A CA 1
ATOM 890 C C . ILE A 1 109 ? -0.543 3.635 -2.710 1.00 82.25 109 ILE A C 1
ATOM 892 O O . ILE A 1 109 ? 0.249 3.841 -3.636 1.00 82.25 109 ILE A O 1
ATOM 896 N N . ARG A 1 110 ? -0.187 2.895 -1.653 1.00 81.38 110 ARG A N 1
ATOM 897 C CA . ARG A 1 110 ? 1.119 2.223 -1.543 1.00 81.38 110 ARG A CA 1
ATOM 898 C C . ARG A 1 110 ? 1.271 1.111 -2.584 1.00 81.38 110 ARG A C 1
ATOM 900 O O . ARG A 1 110 ? 2.298 1.069 -3.268 1.00 81.38 110 ARG A O 1
ATOM 907 N N . CYS A 1 111 ? 0.262 0.254 -2.735 1.00 81.81 111 CYS A N 1
ATOM 908 C CA . CYS A 1 111 ? 0.235 -0.810 -3.741 1.00 81.81 111 CYS A CA 1
ATOM 909 C C . CYS A 1 111 ? 0.311 -0.252 -5.166 1.00 81.81 111 CYS A C 1
ATOM 911 O O . CYS A 1 111 ? 1.094 -0.745 -5.978 1.00 81.81 111 CYS A O 1
ATOM 913 N N . GLU A 1 112 ? -0.433 0.811 -5.461 1.00 84.81 112 GLU A N 1
ATOM 914 C CA . GLU A 1 112 ? -0.417 1.462 -6.766 1.00 84.81 112 GLU A CA 1
ATOM 915 C C . GLU A 1 112 ? 0.965 2.046 -7.090 1.00 84.81 112 GLU A C 1
ATOM 917 O O . GLU A 1 112 ? 1.518 1.789 -8.161 1.00 84.81 112 GLU A O 1
ATOM 922 N N . LYS A 1 113 ? 1.581 2.774 -6.150 1.00 85.62 113 LYS A N 1
ATOM 923 C CA . LYS A 1 113 ? 2.946 3.301 -6.324 1.00 85.62 113 LYS A CA 1
ATOM 924 C C . LYS A 1 113 ? 3.965 2.185 -6.560 1.00 85.62 113 LYS A C 1
ATOM 926 O O . LYS A 1 113 ? 4.857 2.343 -7.393 1.00 85.62 113 LYS A O 1
ATOM 931 N N . LEU A 1 114 ? 3.829 1.052 -5.867 1.00 88.12 114 LEU A N 1
ATOM 932 C CA . LEU A 1 114 ? 4.684 -0.117 -6.082 1.00 88.12 114 LEU A CA 1
ATOM 933 C C . LEU A 1 114 ? 4.486 -0.719 -7.484 1.00 88.12 114 LEU A C 1
ATOM 935 O O . LEU A 1 114 ? 5.471 -1.055 -8.146 1.00 88.12 114 LEU A O 1
ATOM 939 N N . LEU A 1 115 ? 3.239 -0.832 -7.952 1.00 87.44 115 LEU A N 1
ATOM 940 C CA . LEU A 1 115 ? 2.919 -1.307 -9.301 1.00 87.44 115 LEU A CA 1
ATOM 941 C C . LEU A 1 115 ? 3.484 -0.371 -10.375 1.00 87.44 115 LEU A C 1
ATOM 943 O O . LEU A 1 115 ? 4.190 -0.836 -11.267 1.00 87.44 115 LEU A O 1
ATOM 947 N N . ARG A 1 116 ? 3.284 0.946 -10.238 1.00 87.94 116 ARG A N 1
ATOM 948 C CA . ARG A 1 116 ? 3.857 1.949 -11.150 1.00 87.94 116 ARG A CA 1
ATOM 949 C C . ARG A 1 116 ? 5.386 1.849 -11.206 1.00 87.94 116 ARG A C 1
ATOM 951 O O . ARG A 1 116 ? 5.948 1.767 -12.296 1.00 87.94 116 ARG A O 1
ATOM 958 N N . ALA A 1 117 ? 6.060 1.748 -10.056 1.00 89.19 117 ALA A N 1
ATOM 959 C CA . ALA A 1 117 ? 7.516 1.577 -10.002 1.00 89.19 117 ALA A CA 1
ATOM 960 C C . ALA A 1 117 ? 7.985 0.258 -10.655 1.00 89.19 117 ALA A C 1
ATOM 962 O O . ALA A 1 117 ? 9.028 0.206 -11.316 1.00 89.19 117 ALA A O 1
ATOM 963 N N . ARG A 1 118 ? 7.211 -0.826 -10.503 1.00 93.12 118 ARG A N 1
ATOM 964 C CA . ARG A 1 118 ? 7.477 -2.118 -11.156 1.00 93.12 118 ARG A CA 1
ATOM 965 C C . ARG A 1 118 ? 7.366 -2.013 -12.675 1.00 93.12 118 ARG A C 1
ATOM 967 O O . ARG A 1 118 ? 8.218 -2.556 -13.386 1.00 93.12 118 ARG A O 1
ATOM 974 N N . ASP A 1 119 ? 6.327 -1.352 -13.168 1.00 93.06 119 ASP A N 1
ATOM 975 C CA . ASP A 1 119 ? 6.078 -1.211 -14.600 1.00 93.06 119 ASP A CA 1
ATOM 976 C C . ASP A 1 119 ? 7.086 -0.273 -15.255 1.00 93.06 119 ASP A C 1
ATOM 978 O O . ASP A 1 119 ? 7.630 -0.613 -16.305 1.00 93.06 119 ASP A O 1
ATOM 982 N N . GLU A 1 120 ? 7.456 0.825 -14.597 1.00 93.25 120 GLU A N 1
ATOM 983 C CA . GLU A 1 120 ? 8.538 1.704 -15.046 1.00 93.25 120 GLU A CA 1
ATOM 984 C C . GLU A 1 120 ? 9.866 0.937 -15.163 1.00 93.25 120 GLU A C 1
ATOM 986 O O . GLU A 1 120 ? 10.527 0.971 -16.206 1.00 93.25 120 GLU A O 1
ATOM 991 N N . ARG A 1 121 ? 10.224 0.133 -14.149 1.00 95.19 121 ARG A N 1
ATOM 992 C CA . ARG A 1 121 ? 11.400 -0.754 -14.198 1.00 95.19 121 ARG A CA 1
ATOM 993 C C . ARG A 1 121 ? 11.346 -1.698 -15.407 1.00 95.19 121 ARG A C 1
ATOM 995 O O . ARG A 1 121 ? 12.356 -1.867 -16.100 1.00 95.19 121 ARG A O 1
ATOM 1002 N N . ARG A 1 122 ? 10.192 -2.321 -15.674 1.00 95.94 122 ARG A N 1
ATOM 1003 C CA . ARG A 1 122 ? 9.990 -3.222 -16.827 1.00 95.94 122 ARG A CA 1
ATOM 1004 C C . ARG A 1 122 ? 10.124 -2.483 -18.156 1.00 95.94 122 ARG A C 1
ATOM 1006 O O . ARG A 1 122 ? 10.806 -2.976 -19.054 1.00 95.94 122 ARG A O 1
ATOM 1013 N N . GLN A 1 123 ? 9.530 -1.300 -18.274 1.00 96.56 123 GLN A N 1
ATOM 1014 C CA . GLN A 1 123 ? 9.610 -0.468 -19.472 1.00 96.56 123 GLN A CA 1
ATOM 1015 C C . GLN A 1 123 ? 11.048 -0.019 -19.750 1.00 96.56 123 GLN A C 1
ATOM 1017 O O . GLN A 1 123 ? 11.519 -0.163 -20.878 1.00 96.56 123 GLN A O 1
ATOM 1022 N N . CYS A 1 124 ? 11.787 0.438 -18.734 1.00 96.62 124 CYS A N 1
ATOM 1023 C CA . CYS A 1 124 ? 13.207 0.779 -18.857 1.00 96.62 124 CYS A CA 1
ATOM 1024 C C . CYS A 1 124 ? 14.043 -0.423 -19.313 1.00 96.62 124 CYS A C 1
ATOM 1026 O O . CYS A 1 124 ? 14.896 -0.289 -20.190 1.00 96.62 124 CYS A O 1
ATOM 1028 N N . ARG A 1 125 ? 13.778 -1.623 -18.775 1.00 96.56 125 ARG A N 1
ATOM 1029 C CA . ARG A 1 125 ? 14.457 -2.852 -19.214 1.00 96.56 125 ARG A CA 1
ATOM 1030 C C . ARG A 1 125 ? 14.143 -3.190 -20.672 1.00 96.56 125 ARG A C 1
ATOM 1032 O O . ARG A 1 125 ? 15.067 -3.514 -21.412 1.00 96.56 125 ARG A O 1
ATOM 1039 N N . LYS A 1 126 ? 12.880 -3.080 -21.094 1.00 98.06 126 LYS A N 1
ATOM 1040 C CA . LYS A 1 126 ? 12.470 -3.304 -22.489 1.00 98.06 126 LYS A CA 1
ATOM 1041 C C . LYS A 1 126 ? 13.162 -2.319 -23.436 1.00 98.06 126 LYS A C 1
ATOM 1043 O O . LYS A 1 126 ? 13.793 -2.759 -24.390 1.00 98.06 126 LYS A O 1
ATOM 1048 N N . ARG A 1 127 ? 13.124 -1.014 -23.126 1.00 97.88 127 ARG A N 1
ATOM 1049 C CA . ARG A 1 127 ? 13.819 0.039 -23.894 1.00 97.88 127 ARG A CA 1
ATOM 1050 C C . ARG A 1 127 ? 15.319 -0.239 -24.001 1.00 97.88 127 ARG A C 1
ATOM 1052 O O . ARG A 1 127 ? 15.882 -0.153 -25.087 1.00 97.88 127 ARG A O 1
ATOM 1059 N N . GLN A 1 128 ? 15.954 -0.639 -22.897 1.00 97.62 128 GLN A N 1
ATOM 1060 C CA . GLN A 1 128 ? 17.371 -0.996 -22.884 1.00 97.62 128 GLN A CA 1
ATOM 1061 C C . GLN A 1 128 ? 17.686 -2.146 -23.851 1.00 97.62 128 GLN A C 1
ATOM 1063 O O . GLN A 1 128 ? 18.652 -2.043 -24.601 1.00 97.62 128 GLN A O 1
ATOM 1068 N N . LEU A 1 129 ? 16.899 -3.228 -23.827 1.00 97.62 129 LEU A N 1
ATOM 1069 C CA . LEU A 1 129 ? 17.105 -4.383 -24.709 1.00 97.62 129 LEU A CA 1
ATOM 1070 C C . LEU A 1 129 ? 16.936 -3.992 -26.180 1.00 97.62 129 LEU A C 1
ATOM 1072 O O . LEU A 1 129 ? 17.813 -4.275 -26.986 1.00 97.62 129 LEU A O 1
ATOM 1076 N N . THR A 1 130 ? 15.885 -3.235 -26.509 1.00 98.19 130 THR A N 1
ATOM 1077 C CA . THR A 1 130 ? 15.666 -2.736 -27.875 1.00 98.19 130 THR A CA 1
ATOM 1078 C C . THR A 1 130 ? 16.827 -1.869 -28.374 1.00 98.19 130 THR A C 1
ATOM 1080 O O . THR A 1 130 ? 17.256 -2.020 -29.517 1.00 98.19 130 THR A O 1
ATOM 1083 N N . LEU A 1 131 ? 17.378 -0.990 -27.528 1.00 97.75 131 LEU A N 1
ATOM 1084 C CA . LEU A 1 131 ? 18.545 -0.173 -27.881 1.00 97.75 131 LEU A CA 1
ATOM 1085 C C . LEU A 1 131 ? 19.829 -1.000 -28.018 1.00 97.75 131 LEU A C 1
ATOM 1087 O O . LEU A 1 131 ? 20.661 -0.686 -28.867 1.00 97.75 131 LEU A O 1
ATOM 1091 N N . MET A 1 132 ? 20.000 -2.051 -27.211 1.00 98.00 132 MET A N 1
ATOM 1092 C CA . MET A 1 132 ? 21.125 -2.980 -27.355 1.00 98.00 132 MET A CA 1
ATOM 1093 C C . MET A 1 132 ? 21.055 -3.721 -28.691 1.00 98.00 132 MET A C 1
ATOM 1095 O O . MET A 1 132 ? 22.040 -3.710 -29.425 1.00 98.00 132 MET A O 1
ATOM 1099 N N . ASP A 1 133 ? 19.890 -4.258 -29.054 1.00 98.12 133 ASP A N 1
ATOM 1100 C CA . ASP A 1 133 ? 19.689 -4.945 -30.333 1.00 98.12 133 ASP A CA 1
ATOM 1101 C C . ASP A 1 133 ? 19.924 -4.005 -31.525 1.00 98.12 133 ASP A C 1
ATOM 1103 O O . ASP A 1 133 ? 20.576 -4.375 -32.504 1.00 98.12 133 ASP A O 1
ATOM 1107 N N . ALA A 1 134 ? 19.429 -2.764 -31.442 1.00 98.12 134 ALA A N 1
ATOM 1108 C CA . ALA A 1 134 ? 19.658 -1.743 -32.462 1.00 98.12 134 ALA A CA 1
ATOM 1109 C C . ALA A 1 134 ? 21.145 -1.371 -32.584 1.00 98.12 134 ALA A C 1
ATOM 1111 O O . ALA A 1 134 ? 21.656 -1.254 -33.697 1.00 98.12 134 ALA A O 1
ATOM 1112 N N . SER A 1 135 ? 21.849 -1.229 -31.456 1.00 98.00 135 SER A N 1
ATOM 1113 C CA . SER A 1 135 ? 23.291 -0.957 -31.428 1.00 98.00 135 SER A CA 1
ATOM 1114 C C . SER A 1 135 ? 24.093 -2.107 -32.047 1.00 98.00 135 SER A C 1
ATOM 1116 O O . SER A 1 135 ? 24.967 -1.861 -32.876 1.00 98.00 135 SER A O 1
ATOM 1118 N N . SER A 1 136 ? 23.743 -3.363 -31.744 1.00 98.00 136 SER A N 1
ATOM 1119 C CA . SER A 1 136 ? 24.369 -4.547 -32.347 1.00 98.00 136 SER A CA 1
ATOM 1120 C C . SER A 1 136 ? 24.163 -4.619 -33.862 1.00 98.00 136 SER A C 1
ATOM 1122 O O . SER A 1 136 ? 25.116 -4.896 -34.590 1.00 98.00 136 SER A O 1
ATOM 1124 N N . LYS A 1 137 ? 22.954 -4.316 -34.360 1.00 98.25 137 LYS A N 1
ATOM 1125 C CA . LYS A 1 137 ? 22.679 -4.243 -35.807 1.00 98.25 137 LYS A CA 1
ATOM 1126 C C . LYS A 1 137 ? 23.495 -3.141 -36.486 1.00 98.25 137 LYS A C 1
ATOM 1128 O O . LYS A 1 137 ? 24.155 -3.406 -37.486 1.00 98.25 137 LYS A O 1
ATOM 1133 N N . MET A 1 138 ? 23.528 -1.943 -35.899 1.00 97.81 138 MET A N 1
ATOM 1134 C CA . MET A 1 138 ? 24.342 -0.824 -36.394 1.00 97.81 138 MET A CA 1
ATOM 1135 C C . MET A 1 138 ? 25.839 -1.146 -36.409 1.00 97.81 138 MET A C 1
ATOM 1137 O O . MET A 1 138 ? 26.534 -0.791 -37.356 1.00 97.81 138 MET A O 1
ATOM 1141 N N . ALA A 1 139 ? 26.342 -1.842 -35.388 1.00 97.81 139 ALA A N 1
ATOM 1142 C CA . ALA A 1 139 ? 27.736 -2.270 -35.336 1.00 97.81 139 ALA A CA 1
ATOM 1143 C C . ALA A 1 139 ? 28.073 -3.267 -36.459 1.00 97.81 139 ALA A C 1
ATOM 1145 O O . ALA A 1 139 ? 29.143 -3.169 -37.060 1.00 97.81 139 ALA A O 1
ATOM 1146 N N . ALA A 1 140 ? 27.157 -4.190 -36.777 1.00 98.31 140 ALA A N 1
ATOM 1147 C CA . ALA A 1 140 ? 27.317 -5.125 -37.888 1.00 98.31 140 ALA A CA 1
ATOM 1148 C C . ALA A 1 1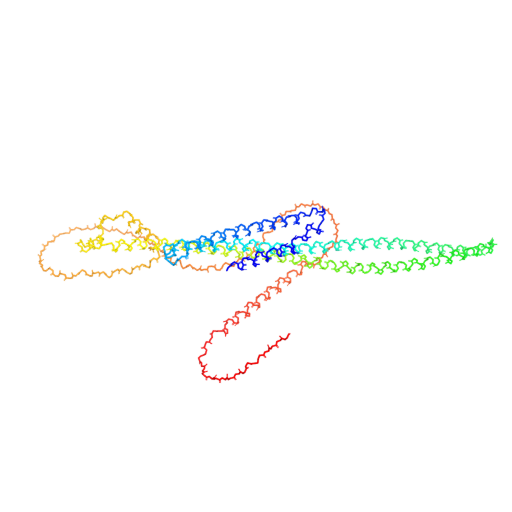40 ? 27.293 -4.413 -39.253 1.00 98.31 140 ALA A C 1
ATOM 1150 O O . ALA A 1 140 ? 28.172 -4.652 -40.078 1.00 98.31 140 ALA A O 1
ATOM 1151 N N . GLU A 1 141 ? 26.349 -3.491 -39.475 1.00 98.19 141 GLU A N 1
ATOM 1152 C CA . GLU A 1 141 ? 26.290 -2.661 -40.691 1.00 98.19 141 GLU A CA 1
ATOM 1153 C C . GLU A 1 141 ? 27.569 -1.837 -40.877 1.00 98.19 141 GLU A C 1
ATOM 1155 O O . GLU A 1 141 ? 28.157 -1.830 -41.958 1.00 98.19 141 GLU A O 1
ATOM 1160 N N . LEU A 1 142 ? 28.044 -1.197 -39.804 1.00 98.12 142 LEU A N 1
ATOM 1161 C CA . LEU A 1 142 ? 29.289 -0.436 -39.808 1.00 98.12 142 LEU A CA 1
ATOM 1162 C C . LEU A 1 142 ? 30.499 -1.324 -40.125 1.00 98.12 142 LEU A C 1
ATOM 1164 O O . LEU A 1 142 ? 31.374 -0.917 -40.888 1.00 98.12 142 LEU A O 1
ATOM 1168 N N . SER A 1 143 ? 30.559 -2.531 -39.555 1.00 98.38 143 SER A N 1
ATOM 1169 C CA . SER A 1 143 ? 31.628 -3.494 -39.835 1.00 98.38 143 SER A CA 1
ATOM 1170 C C . SER A 1 143 ? 31.621 -3.931 -41.301 1.00 98.38 143 SER A C 1
ATOM 1172 O O . SER A 1 143 ? 32.671 -3.912 -41.942 1.00 98.38 143 SER A O 1
ATOM 1174 N N . ASN A 1 144 ? 30.446 -4.233 -41.858 1.00 98.19 144 ASN A N 1
ATOM 1175 C CA . ASN A 1 144 ? 30.294 -4.597 -43.266 1.00 98.19 144 ASN A CA 1
ATOM 1176 C C . ASN A 1 144 ? 30.707 -3.450 -44.199 1.00 98.19 144 ASN A C 1
ATOM 1178 O O . ASN A 1 144 ? 31.447 -3.681 -45.151 1.00 98.19 144 ASN A O 1
ATOM 1182 N N . ALA A 1 145 ? 30.292 -2.213 -43.903 1.00 98.12 145 ALA A N 1
ATOM 1183 C CA . ALA A 1 145 ? 30.672 -1.035 -44.684 1.00 98.12 145 ALA A CA 1
ATOM 1184 C C . ALA A 1 145 ? 32.191 -0.793 -44.661 1.00 98.12 145 ALA A C 1
ATOM 1186 O O . ALA A 1 145 ? 32.782 -0.493 -45.698 1.00 98.12 145 ALA A O 1
ATOM 1187 N N . LYS A 1 146 ? 32.839 -0.982 -43.501 1.00 97.81 146 LYS A N 1
ATOM 1188 C CA . LYS A 1 146 ? 34.304 -0.906 -43.368 1.00 97.81 146 LYS A CA 1
ATOM 1189 C C . LYS A 1 146 ? 35.009 -1.983 -44.193 1.00 97.81 146 LYS A C 1
ATOM 1191 O O . LYS A 1 146 ? 35.902 -1.654 -44.965 1.00 97.81 146 LYS A O 1
ATOM 1196 N N . GLN A 1 147 ? 34.559 -3.236 -44.107 1.00 98.25 147 GLN A N 1
ATOM 1197 C CA . GLN A 1 147 ? 35.110 -4.323 -44.925 1.00 98.25 147 GLN A CA 1
ATOM 1198 C C . GLN A 1 147 ? 34.946 -4.061 -46.429 1.00 98.25 147 GLN A C 1
ATOM 1200 O O . GLN A 1 147 ? 35.849 -4.364 -47.205 1.00 98.25 147 GLN A O 1
ATOM 1205 N N . GLU A 1 148 ? 33.813 -3.504 -46.858 1.00 97.62 148 GLU A N 1
ATOM 1206 C CA . GLU A 1 148 ? 33.566 -3.201 -48.271 1.00 97.62 148 GLU A CA 1
ATOM 1207 C C . GLU A 1 148 ? 34.425 -2.037 -48.783 1.00 97.62 148 GLU A C 1
ATOM 1209 O O . GLU A 1 148 ? 34.928 -2.075 -49.912 1.00 97.62 148 GLU A O 1
ATOM 1214 N N . LEU A 1 149 ? 34.657 -1.028 -47.937 1.00 97.31 149 LEU A N 1
ATOM 1215 C CA . LEU A 1 149 ? 35.618 0.034 -48.218 1.00 97.31 149 LEU A CA 1
ATOM 1216 C C . LEU A 1 149 ? 37.032 -0.541 -48.377 1.00 97.31 149 LEU A C 1
ATOM 1218 O O . LEU A 1 149 ? 37.696 -0.236 -49.368 1.00 97.31 149 LEU A O 1
ATOM 1222 N N . ASP A 1 150 ? 37.464 -1.413 -47.463 1.00 97.12 150 ASP A N 1
ATOM 1223 C CA . ASP A 1 150 ? 38.781 -2.056 -47.519 1.00 97.12 150 ASP A CA 1
ATOM 1224 C C . ASP A 1 150 ? 38.951 -2.890 -48.798 1.00 97.12 150 ASP A C 1
ATOM 1226 O O . ASP A 1 150 ? 39.970 -2.776 -49.485 1.00 97.12 150 ASP A O 1
ATOM 1230 N N . ARG A 1 151 ? 37.931 -3.674 -49.183 1.00 96.38 151 ARG A N 1
ATOM 1231 C CA . ARG A 1 151 ? 37.920 -4.420 -50.455 1.00 96.38 151 ARG A CA 1
ATOM 1232 C C . ARG A 1 151 ? 38.018 -3.489 -51.662 1.00 96.38 151 ARG A C 1
ATOM 1234 O O . ARG A 1 151 ? 38.804 -3.757 -52.569 1.00 96.38 151 ARG A O 1
ATOM 1241 N N . SER A 1 152 ? 37.259 -2.393 -51.674 1.00 94.44 152 SER A N 1
ATOM 1242 C CA . SER A 1 152 ? 37.281 -1.403 -52.762 1.00 94.44 152 SER A CA 1
ATOM 1243 C C . SER A 1 152 ? 38.655 -0.739 -52.902 1.00 94.44 152 SER A C 1
ATOM 1245 O O . SER A 1 152 ? 39.151 -0.563 -54.017 1.00 94.44 152 SER A O 1
ATOM 1247 N N . LEU A 1 153 ? 39.303 -0.415 -51.778 1.00 93.50 153 LEU A N 1
ATOM 1248 C CA . LEU A 1 153 ? 40.657 0.137 -51.755 1.00 93.50 153 LEU A CA 1
ATOM 1249 C C . LEU A 1 153 ? 41.686 -0.884 -52.253 1.00 93.50 153 LEU A C 1
ATOM 1251 O O . LEU A 1 153 ? 42.501 -0.554 -53.113 1.00 93.50 153 LEU A O 1
ATOM 1255 N N . GLN A 1 154 ? 41.623 -2.139 -51.798 1.00 93.44 154 GLN A N 1
ATOM 1256 C CA . GLN A 1 154 ? 42.492 -3.213 -52.298 1.00 93.44 154 GLN A CA 1
ATOM 1257 C C . GLN A 1 154 ? 42.338 -3.412 -53.813 1.00 93.44 154 GLN A C 1
ATOM 1259 O O . GLN A 1 154 ? 43.337 -3.464 -54.534 1.00 93.44 154 GLN A O 1
ATOM 1264 N N . GLN A 1 155 ? 41.101 -3.453 -54.320 1.00 91.75 155 GLN A N 1
ATOM 1265 C CA . GLN A 1 155 ? 40.829 -3.530 -55.759 1.00 91.75 155 GLN A CA 1
ATOM 1266 C C . GLN A 1 155 ? 41.429 -2.341 -56.515 1.00 91.75 155 GLN A C 1
ATOM 1268 O O . GLN A 1 155 ? 42.014 -2.533 -57.581 1.00 91.75 155 GLN A O 1
ATOM 1273 N N . PHE A 1 156 ? 41.335 -1.127 -55.964 1.00 90.06 156 PHE A N 1
ATOM 1274 C CA . PHE A 1 156 ? 41.945 0.068 -56.546 1.00 90.06 156 PHE A CA 1
ATOM 1275 C C . PHE A 1 156 ? 43.479 -0.036 -56.631 1.00 90.06 156 PHE A C 1
ATOM 1277 O O . PHE A 1 156 ? 44.051 0.291 -57.674 1.00 90.06 156 PHE A O 1
ATOM 1284 N N . TYR A 1 157 ? 44.146 -0.549 -55.590 1.00 89.12 157 TYR A N 1
ATOM 1285 C CA . TYR A 1 157 ? 45.599 -0.764 -55.603 1.00 89.12 157 TYR A CA 1
ATOM 1286 C C . TYR A 1 157 ? 46.022 -1.847 -56.609 1.00 89.12 157 TYR A C 1
ATOM 1288 O O . TYR A 1 157 ? 46.961 -1.637 -57.381 1.00 89.12 157 TYR A O 1
ATOM 1296 N N . HIS A 1 158 ? 45.307 -2.975 -56.676 1.00 87.25 158 HIS A N 1
ATOM 1297 C CA . HIS A 1 158 ? 45.611 -4.058 -57.623 1.00 87.25 158 HIS A CA 1
ATOM 1298 C C . HIS A 1 158 ? 45.287 -3.695 -59.084 1.00 87.25 158 HIS A C 1
ATOM 1300 O O . HIS A 1 158 ? 46.003 -4.099 -60.002 1.00 87.25 158 HIS A O 1
ATOM 1306 N N . ALA A 1 159 ? 44.280 -2.849 -59.314 1.00 81.31 159 ALA A N 1
ATOM 1307 C CA . ALA A 1 159 ? 43.936 -2.275 -60.616 1.00 81.31 159 ALA A CA 1
ATOM 1308 C C . ALA A 1 159 ? 45.042 -1.401 -61.246 1.00 81.31 159 ALA A C 1
ATOM 1310 O O . ALA A 1 159 ? 44.950 -1.046 -62.424 1.00 81.31 159 ALA A O 1
ATOM 1311 N N . GLY A 1 160 ? 46.087 -1.038 -60.492 1.00 67.94 160 GLY A N 1
ATOM 1312 C CA . GLY A 1 160 ? 47.285 -0.374 -61.015 1.00 67.94 160 GLY A CA 1
ATOM 1313 C C . GLY A 1 160 ? 48.119 -1.248 -61.965 1.00 67.94 160 GLY A C 1
ATOM 1314 O O . GLY A 1 160 ? 48.907 -0.715 -62.746 1.00 67.94 160 GLY A O 1
ATOM 1315 N N . GLY A 1 161 ? 47.916 -2.571 -61.953 1.00 65.31 161 GLY A N 1
ATOM 1316 C CA . GLY A 1 161 ? 48.604 -3.543 -62.803 1.00 65.31 161 GLY A CA 1
ATOM 1317 C C . GLY A 1 161 ? 48.040 -3.634 -64.229 1.00 65.31 161 GLY A C 1
ATOM 1318 O O . GLY A 1 161 ? 47.174 -4.447 -64.528 1.00 65.31 161 GLY A O 1
ATOM 1319 N N . ARG A 1 162 ? 48.592 -2.824 -65.132 1.00 53.66 162 ARG A N 1
ATOM 1320 C CA . ARG A 1 162 ? 48.649 -2.987 -66.602 1.00 53.66 162 ARG A CA 1
ATOM 1321 C C . ARG A 1 162 ? 47.397 -2.913 -67.496 1.00 53.66 162 ARG A C 1
ATOM 1323 O O . ARG A 1 162 ? 47.608 -2.490 -68.622 1.00 53.66 162 ARG A O 1
ATOM 1330 N N . ASN A 1 163 ? 46.153 -3.180 -67.083 1.00 59.19 163 ASN A N 1
ATOM 1331 C CA . ASN A 1 163 ? 45.018 -3.192 -68.047 1.00 59.19 163 ASN A CA 1
ATOM 1332 C C . ASN A 1 163 ? 43.756 -2.402 -67.648 1.00 59.19 163 ASN A C 1
ATOM 1334 O O . ASN A 1 163 ? 42.741 -2.493 -68.339 1.00 59.19 163 ASN A O 1
ATOM 1338 N N . ASN A 1 164 ? 43.772 -1.622 -66.561 1.00 62.03 164 ASN A N 1
ATOM 1339 C CA . ASN A 1 164 ? 42.550 -0.965 -66.093 1.00 62.03 164 ASN A CA 1
ATOM 1340 C C . ASN A 1 164 ? 42.375 0.460 -66.649 1.00 62.03 164 ASN A C 1
ATOM 1342 O O . ASN A 1 164 ? 43.265 1.304 -66.525 1.00 62.03 164 ASN A O 1
ATOM 1346 N N . THR A 1 165 ? 41.212 0.735 -67.246 1.00 79.06 165 THR A N 1
ATOM 1347 C CA . THR A 1 165 ? 40.903 2.037 -67.861 1.00 79.06 165 THR A CA 1
ATOM 1348 C C . THR A 1 165 ? 40.779 3.136 -66.799 1.00 79.06 165 THR A C 1
ATOM 1350 O O . THR A 1 165 ? 40.297 2.900 -65.689 1.00 79.06 165 THR A O 1
ATOM 1353 N N . ASN A 1 166 ? 41.161 4.376 -67.134 1.00 83.00 166 ASN A N 1
ATOM 1354 C CA . ASN A 1 166 ? 41.019 5.527 -66.226 1.00 83.00 166 ASN A CA 1
ATOM 1355 C C . ASN A 1 166 ? 39.575 5.700 -65.713 1.00 83.00 166 ASN A C 1
ATOM 1357 O O . ASN A 1 166 ? 39.371 6.099 -64.569 1.00 83.00 166 ASN A O 1
ATOM 1361 N N . SER A 1 167 ? 38.574 5.327 -66.517 1.00 85.94 167 SER A N 1
ATOM 1362 C CA . SER A 1 167 ? 37.160 5.353 -66.122 1.00 85.94 167 SER A CA 1
ATOM 1363 C C . SER A 1 167 ? 36.850 4.419 -64.943 1.00 85.94 167 SER A C 1
ATOM 1365 O O . SER A 1 167 ? 36.145 4.817 -64.015 1.00 85.94 167 SER A O 1
ATOM 1367 N N . ALA A 1 168 ? 37.408 3.204 -64.923 1.00 85.06 168 ALA A N 1
ATOM 1368 C CA . ALA A 1 168 ? 37.198 2.253 -63.831 1.00 85.06 168 ALA A CA 1
ATOM 1369 C C . ALA A 1 168 ? 37.816 2.743 -62.512 1.00 85.06 168 ALA A C 1
ATOM 1371 O O . ALA A 1 168 ? 37.195 2.629 -61.456 1.00 85.06 168 ALA A O 1
ATOM 1372 N N . LYS A 1 169 ? 38.998 3.371 -62.577 1.00 86.50 169 LYS A N 1
ATOM 1373 C CA . LYS A 1 169 ? 39.653 3.983 -61.409 1.00 86.50 169 LYS A CA 1
ATOM 1374 C C . LYS A 1 169 ? 38.824 5.123 -60.815 1.00 86.50 169 LYS A C 1
ATOM 1376 O O . LYS A 1 169 ? 38.658 5.182 -59.601 1.00 86.50 169 LYS A O 1
ATOM 1381 N N . VAL A 1 170 ? 38.264 5.991 -61.662 1.00 90.00 170 VAL A N 1
ATOM 1382 C CA . VAL A 1 170 ? 37.386 7.090 -61.220 1.00 90.00 170 VAL A CA 1
ATOM 1383 C C . VAL A 1 170 ? 36.113 6.552 -60.558 1.00 90.00 170 VAL A C 1
ATOM 1385 O O . VAL A 1 170 ? 35.717 7.057 -59.510 1.00 90.00 170 VAL A O 1
ATOM 1388 N N . LYS A 1 171 ? 35.500 5.493 -61.107 1.00 90.44 171 LYS A N 1
ATOM 1389 C CA . LYS A 1 171 ? 34.325 4.847 -60.495 1.00 90.44 171 LYS A CA 1
ATOM 1390 C C . LYS A 1 171 ? 34.638 4.231 -59.126 1.00 90.44 171 LYS A C 1
ATOM 1392 O O . LYS A 1 171 ? 33.862 4.426 -58.195 1.00 90.44 171 LYS A O 1
ATOM 1397 N N . LEU A 1 172 ? 35.777 3.544 -58.985 1.00 89.12 172 LEU A N 1
ATOM 1398 C CA . LEU A 1 172 ? 36.218 2.969 -57.705 1.00 89.12 172 LEU A CA 1
ATOM 1399 C C . LEU A 1 172 ? 36.479 4.051 -56.646 1.00 89.12 172 LEU A C 1
ATOM 1401 O O . LEU A 1 172 ? 36.034 3.905 -55.510 1.00 89.12 172 LEU A O 1
ATOM 1405 N N . LEU A 1 173 ? 37.121 5.163 -57.024 1.00 90.50 173 LEU A N 1
ATOM 1406 C CA . LEU A 1 173 ? 37.317 6.314 -56.132 1.00 90.50 173 LEU A CA 1
ATOM 1407 C C . LEU A 1 173 ? 35.985 6.946 -55.709 1.00 90.50 173 LEU A C 1
ATOM 1409 O O . LEU A 1 173 ? 35.792 7.241 -54.532 1.00 90.50 173 LEU A O 1
ATOM 1413 N N . GLY A 1 174 ? 35.042 7.110 -56.642 1.00 93.12 174 GLY A N 1
ATOM 1414 C CA . GLY A 1 174 ? 33.696 7.598 -56.332 1.00 93.12 174 GLY A CA 1
ATOM 1415 C C . GLY A 1 174 ? 32.954 6.693 -55.340 1.00 93.12 174 GLY A C 1
ATOM 1416 O O . GLY A 1 174 ? 32.387 7.187 -54.366 1.00 93.12 174 GLY A O 1
ATOM 1417 N N . SER A 1 175 ? 33.021 5.373 -55.543 1.00 94.38 175 SER A N 1
ATOM 1418 C CA . SER A 1 175 ? 32.431 4.374 -54.639 1.00 94.38 175 SER A CA 1
ATOM 1419 C C . SER A 1 175 ? 33.077 4.404 -53.250 1.00 94.38 175 SER A C 1
ATOM 1421 O O . SER A 1 175 ? 32.378 4.427 -52.240 1.00 94.38 175 SER A O 1
ATOM 1423 N N . SER A 1 176 ? 34.410 4.485 -53.186 1.00 95.25 176 SER A N 1
ATOM 1424 C CA . SER A 1 176 ? 35.165 4.582 -51.931 1.00 95.25 176 SER A CA 1
ATOM 1425 C C . SER A 1 176 ? 34.830 5.853 -51.140 1.00 95.25 176 SER A C 1
ATOM 1427 O O . SER A 1 176 ? 34.617 5.790 -49.928 1.00 95.25 176 SER A O 1
ATOM 1429 N N . ASN A 1 177 ? 34.696 6.997 -51.817 1.00 95.31 177 ASN A N 1
ATOM 1430 C CA . ASN A 1 177 ? 34.263 8.239 -51.177 1.00 95.31 177 ASN A CA 1
ATOM 1431 C C . ASN A 1 177 ? 32.839 8.108 -50.621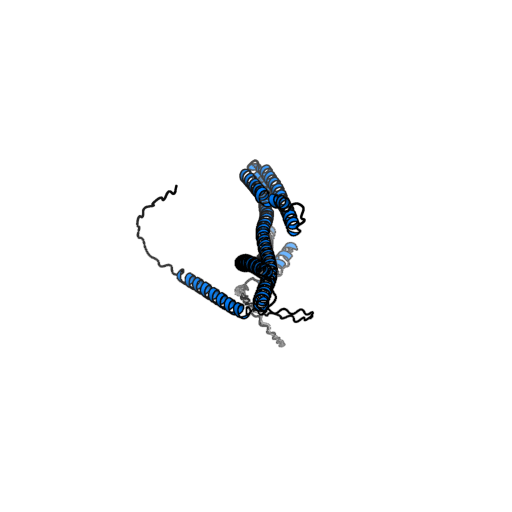 1.00 95.31 177 ASN A C 1
ATOM 1433 O O . ASN A 1 177 ? 32.594 8.486 -49.477 1.00 95.31 177 ASN A O 1
ATOM 1437 N N . SER A 1 178 ? 31.913 7.522 -51.390 1.00 96.69 178 SER A N 1
ATOM 1438 C CA . SER A 1 178 ? 30.540 7.268 -50.933 1.00 96.69 178 SER A CA 1
ATOM 1439 C C . SER A 1 178 ? 30.498 6.365 -49.693 1.00 96.69 178 SER A C 1
ATOM 1441 O O . SER A 1 178 ? 29.806 6.689 -48.728 1.00 96.69 178 SER A O 1
ATOM 1443 N N . LEU A 1 179 ? 31.271 5.272 -49.684 1.00 96.75 179 LEU A N 1
ATOM 1444 C CA . LEU A 1 179 ? 31.387 4.366 -48.535 1.00 96.75 179 LEU A CA 1
ATOM 1445 C C . LEU A 1 179 ? 31.981 5.070 -47.307 1.00 96.75 179 LEU A C 1
ATOM 1447 O O . LEU A 1 179 ? 31.482 4.886 -46.201 1.00 96.75 179 LEU A O 1
ATOM 1451 N N . SER A 1 180 ? 32.986 5.931 -47.486 1.00 97.19 180 SER A N 1
ATOM 1452 C CA . SER A 1 180 ? 33.551 6.737 -46.394 1.00 97.19 180 SER A CA 1
ATOM 1453 C C . SER A 1 180 ? 32.513 7.676 -45.762 1.00 97.19 180 SER A C 1
ATOM 1455 O O . SER A 1 180 ? 32.423 7.761 -44.535 1.00 97.19 180 SER A O 1
ATOM 1457 N N . TYR A 1 181 ? 31.681 8.347 -46.571 1.00 97.62 181 TYR A N 1
ATOM 1458 C CA . TYR A 1 181 ? 30.573 9.164 -46.053 1.00 97.62 181 TYR A CA 1
ATOM 1459 C C . TYR A 1 181 ? 29.531 8.321 -45.310 1.00 97.62 181 TYR A C 1
ATOM 1461 O O . TYR A 1 181 ? 29.018 8.741 -44.269 1.00 97.62 181 TYR A O 1
ATOM 1469 N N . GLU A 1 182 ? 29.219 7.130 -45.821 1.00 97.75 182 GLU A N 1
ATOM 1470 C CA . GLU A 1 182 ? 28.305 6.204 -45.161 1.00 97.75 182 GLU A CA 1
ATOM 1471 C C . GLU A 1 182 ? 28.848 5.719 -43.813 1.00 97.75 182 GLU A C 1
ATOM 1473 O O . GLU A 1 182 ? 28.123 5.790 -42.820 1.00 97.75 182 GLU A O 1
ATOM 1478 N N . ILE A 1 183 ? 30.120 5.324 -43.741 1.00 98.38 183 ILE A N 1
ATOM 1479 C CA . ILE A 1 183 ? 30.796 4.940 -42.494 1.00 98.38 183 ILE A CA 1
ATOM 1480 C C . ILE A 1 183 ? 30.707 6.074 -41.472 1.00 98.38 183 ILE A C 1
ATOM 1482 O O . ILE A 1 183 ? 30.228 5.847 -40.363 1.00 98.38 183 ILE A O 1
ATOM 1486 N N . ALA A 1 184 ? 31.054 7.309 -41.850 1.00 98.19 184 ALA A N 1
ATOM 1487 C CA . ALA A 1 184 ? 30.968 8.458 -40.946 1.00 98.19 184 ALA A CA 1
ATOM 1488 C C . ALA A 1 184 ? 29.529 8.701 -40.440 1.00 98.19 184 ALA A C 1
ATOM 1490 O O . ALA A 1 184 ? 29.300 9.025 -39.269 1.00 98.19 184 ALA A O 1
ATOM 1491 N N . ARG A 1 185 ? 28.526 8.508 -41.308 1.00 98.31 185 ARG A N 1
ATOM 1492 C CA . ARG A 1 185 ? 27.104 8.598 -40.944 1.00 98.31 185 ARG A CA 1
ATOM 1493 C C . ARG A 1 185 ? 26.694 7.493 -39.964 1.00 98.31 185 ARG A C 1
ATOM 1495 O O . ARG A 1 185 ? 25.982 7.786 -39.001 1.00 98.31 185 ARG A O 1
ATOM 1502 N N . LEU A 1 186 ? 27.108 6.249 -40.206 1.00 97.94 186 LEU A N 1
ATOM 1503 C CA . LEU A 1 186 ? 26.833 5.100 -39.338 1.00 97.94 186 LEU A CA 1
ATOM 1504 C C . LEU A 1 186 ? 27.516 5.264 -37.973 1.00 97.94 186 LEU A C 1
ATOM 1506 O O . LEU A 1 186 ? 26.871 5.066 -36.948 1.00 97.94 186 LEU A O 1
ATOM 1510 N N . GLU A 1 187 ? 28.763 5.739 -37.930 1.00 98.38 187 GLU A N 1
ATOM 1511 C CA . GLU A 1 187 ? 29.484 6.039 -36.684 1.00 98.38 187 GLU A CA 1
ATOM 1512 C C . GLU A 1 187 ? 28.771 7.109 -35.855 1.00 98.38 187 GLU A C 1
ATOM 1514 O O . GLU A 1 187 ? 28.580 6.943 -34.648 1.00 98.38 187 GLU A O 1
ATOM 1519 N N . LYS A 1 188 ? 28.290 8.184 -36.494 1.00 98.38 188 LYS A N 1
ATOM 1520 C CA . LYS A 1 188 ? 27.496 9.214 -35.809 1.00 98.38 188 LYS A CA 1
ATOM 1521 C C . LYS A 1 188 ? 26.211 8.634 -35.207 1.00 98.38 188 LYS A C 1
ATOM 1523 O O . LYS A 1 188 ? 25.884 8.942 -34.059 1.00 98.38 188 LYS A O 1
ATOM 1528 N N . LYS A 1 189 ? 25.494 7.784 -35.951 1.00 98.00 189 LYS A N 1
ATOM 1529 C CA . LYS A 1 189 ? 24.284 7.104 -35.456 1.00 98.00 189 LYS A CA 1
ATOM 1530 C C . LYS A 1 189 ? 24.598 6.150 -34.302 1.00 98.00 189 LYS A C 1
ATOM 1532 O O . LYS A 1 189 ? 23.903 6.185 -33.290 1.00 98.00 189 LYS A O 1
ATOM 1537 N N . MET A 1 190 ? 25.665 5.361 -34.412 1.00 97.94 190 MET A N 1
ATOM 1538 C CA . MET A 1 190 ? 26.123 4.448 -33.362 1.00 97.94 190 MET A CA 1
ATOM 1539 C C . MET A 1 190 ? 26.489 5.204 -32.078 1.00 97.94 190 MET A C 1
ATOM 1541 O O . MET A 1 190 ? 26.095 4.799 -30.987 1.00 97.94 190 MET A O 1
ATOM 1545 N N . ASN A 1 191 ? 27.175 6.344 -32.192 1.00 97.62 191 ASN A N 1
ATOM 1546 C CA . ASN A 1 191 ? 27.489 7.200 -31.048 1.00 97.62 191 ASN A CA 1
ATOM 1547 C C . ASN A 1 191 ? 26.227 7.764 -30.379 1.00 97.62 191 ASN A C 1
ATOM 1549 O O . ASN A 1 191 ? 26.146 7.763 -29.150 1.00 97.62 191 ASN A O 1
ATOM 1553 N N . SER A 1 192 ? 25.227 8.177 -31.165 1.00 98.25 192 SER A N 1
ATOM 1554 C CA . SER A 1 192 ? 23.926 8.625 -30.647 1.00 98.25 192 SER A CA 1
ATOM 1555 C C . SER A 1 192 ? 23.191 7.509 -29.897 1.00 98.25 192 SER A C 1
ATOM 1557 O O . SER A 1 192 ? 22.772 7.717 -28.761 1.00 98.25 192 SER A O 1
ATOM 1559 N N . LEU A 1 193 ? 23.097 6.307 -30.483 1.00 97.81 193 LEU A N 1
ATOM 1560 C CA . LEU A 1 193 ? 22.480 5.140 -29.836 1.00 97.81 193 LEU A CA 1
ATOM 1561 C C . LEU A 1 193 ? 23.210 4.753 -28.545 1.00 97.81 193 LEU A C 1
ATOM 1563 O O . LEU A 1 193 ? 22.582 4.438 -27.537 1.00 97.81 193 LEU A O 1
ATOM 1567 N N . ASN A 1 194 ? 24.542 4.813 -28.542 1.00 97.38 194 ASN A N 1
ATOM 1568 C CA . ASN A 1 194 ? 25.340 4.527 -27.353 1.00 97.38 194 ASN A CA 1
ATOM 1569 C C . ASN A 1 194 ? 25.152 5.575 -26.248 1.00 97.38 194 ASN A C 1
ATOM 1571 O O . ASN A 1 194 ? 25.241 5.224 -25.070 1.00 97.38 194 ASN A O 1
ATOM 1575 N N . ALA A 1 195 ? 24.914 6.843 -26.593 1.00 98.25 195 ALA A N 1
ATOM 1576 C CA . ALA A 1 195 ? 24.570 7.875 -25.619 1.00 98.25 195 ALA A CA 1
ATOM 1577 C C . ALA A 1 195 ? 23.179 7.619 -25.018 1.00 98.25 195 ALA A C 1
ATOM 1579 O O . ALA A 1 195 ? 23.043 7.576 -23.796 1.00 98.25 195 ALA A O 1
ATOM 1580 N N . GLU A 1 196 ? 22.179 7.340 -25.856 1.00 97.88 196 GLU A N 1
ATOM 1581 C CA . GLU A 1 196 ? 20.819 7.007 -25.415 1.00 97.88 196 GLU A CA 1
ATOM 1582 C C . GLU A 1 196 ? 20.795 5.754 -24.525 1.00 97.88 196 GLU A C 1
ATOM 1584 O O . GLU A 1 196 ? 20.185 5.748 -23.456 1.00 97.88 196 GLU A O 1
ATOM 1589 N N . LEU A 1 197 ? 21.554 4.717 -24.891 1.00 97.81 197 LEU A N 1
ATOM 1590 C CA . LEU A 1 197 ? 21.693 3.503 -24.091 1.00 97.81 197 LEU A CA 1
ATOM 1591 C C . LEU A 1 197 ? 22.288 3.783 -22.701 1.00 97.81 197 LEU A C 1
ATOM 1593 O O . LEU A 1 197 ? 21.904 3.126 -21.731 1.00 97.81 197 LEU A O 1
ATOM 1597 N N . ARG A 1 198 ? 23.219 4.740 -22.571 1.00 98.25 198 ARG A N 1
ATOM 1598 C CA . ARG A 1 198 ? 23.739 5.162 -21.257 1.00 98.25 198 ARG A CA 1
ATOM 1599 C C . ARG A 1 198 ? 22.651 5.849 -20.437 1.00 98.25 198 ARG A C 1
ATOM 1601 O O . ARG A 1 198 ? 22.493 5.497 -19.270 1.00 98.25 198 ARG A O 1
ATOM 1608 N N . THR A 1 199 ? 21.882 6.752 -21.040 1.00 98.25 199 THR A N 1
ATOM 1609 C CA . THR A 1 199 ? 20.754 7.424 -20.377 1.00 98.25 199 THR A CA 1
ATOM 1610 C C . THR A 1 199 ? 19.723 6.412 -19.880 1.00 98.25 199 THR A C 1
ATOM 1612 O O . THR A 1 199 ? 19.411 6.387 -18.692 1.00 98.25 199 THR A O 1
ATOM 1615 N N . VAL A 1 200 ? 19.295 5.474 -20.730 1.00 97.75 200 VAL A N 1
ATOM 1616 C CA . VAL A 1 200 ? 18.327 4.430 -20.350 1.00 97.75 200 VAL A CA 1
ATOM 1617 C C . VAL A 1 200 ? 18.878 3.497 -19.266 1.00 97.75 200 VAL A C 1
ATOM 1619 O O . VAL A 1 200 ? 18.131 3.046 -18.398 1.00 97.75 200 VAL A O 1
ATOM 1622 N N . LYS A 1 201 ? 20.188 3.215 -19.245 1.00 97.81 201 LYS A N 1
ATOM 1623 C CA . LYS A 1 201 ? 20.815 2.471 -18.136 1.00 97.81 201 LYS A CA 1
ATOM 1624 C C . LYS A 1 201 ? 20.710 3.229 -16.810 1.00 97.81 201 LYS A C 1
ATOM 1626 O O . LYS A 1 201 ? 20.428 2.597 -15.792 1.00 97.81 201 LYS A O 1
ATOM 1631 N N . ILE A 1 202 ? 20.914 4.546 -16.815 1.00 98.06 202 ILE A N 1
ATOM 1632 C CA . ILE A 1 202 ? 20.761 5.393 -15.623 1.00 98.06 202 ILE A CA 1
ATOM 1633 C C . ILE A 1 202 ? 19.298 5.386 -15.160 1.00 98.06 202 ILE A C 1
ATOM 1635 O O . ILE A 1 202 ? 19.044 5.076 -13.996 1.00 98.06 202 ILE A O 1
ATOM 1639 N N . GLU A 1 203 ? 18.345 5.617 -16.070 1.00 97.06 203 GLU A N 1
ATOM 1640 C CA . GLU A 1 203 ? 16.900 5.550 -15.787 1.00 97.06 203 GLU A CA 1
ATOM 1641 C C . GLU A 1 203 ? 16.500 4.191 -15.197 1.00 97.06 203 GLU A C 1
ATOM 1643 O O . GLU A 1 203 ? 15.820 4.124 -14.176 1.00 97.06 203 GLU A O 1
ATOM 1648 N N . ARG A 1 204 ? 16.989 3.084 -15.772 1.00 97.25 204 ARG A N 1
ATOM 1649 C CA . ARG A 1 204 ? 16.730 1.729 -15.263 1.00 97.25 204 ARG A CA 1
ATOM 1650 C C . ARG A 1 204 ? 17.220 1.553 -13.828 1.00 97.25 204 ARG A C 1
ATOM 1652 O O . ARG A 1 204 ? 16.528 0.937 -13.021 1.00 97.25 204 ARG A O 1
ATOM 1659 N N . MET A 1 205 ? 18.417 2.046 -13.509 1.00 97.38 205 MET A N 1
ATOM 1660 C CA . MET A 1 205 ? 18.965 1.951 -12.153 1.00 97.38 205 MET A CA 1
ATOM 1661 C C . MET A 1 205 ? 18.198 2.837 -11.166 1.00 97.38 205 MET A C 1
ATOM 1663 O O . MET A 1 205 ? 18.022 2.435 -10.018 1.00 97.38 205 MET A O 1
ATOM 1667 N N . ALA A 1 206 ? 17.717 4.005 -11.598 1.00 95.94 206 ALA A N 1
ATOM 1668 C CA . ALA A 1 206 ? 16.844 4.854 -10.792 1.00 95.94 206 ALA A CA 1
ATOM 1669 C C . ALA A 1 206 ? 15.499 4.162 -10.505 1.00 95.94 206 ALA A C 1
ATOM 1671 O O . ALA A 1 206 ? 15.137 4.008 -9.340 1.00 95.94 206 ALA A O 1
ATOM 1672 N N . ALA A 1 207 ? 14.834 3.626 -11.534 1.00 93.75 207 ALA A N 1
ATOM 1673 C CA . ALA A 1 207 ? 13.588 2.869 -11.390 1.00 93.75 207 ALA A CA 1
ATOM 1674 C C . ALA A 1 207 ? 13.761 1.620 -10.503 1.00 93.75 207 ALA A C 1
ATOM 1676 O O . ALA A 1 207 ? 12.908 1.309 -9.677 1.00 93.75 207 ALA A O 1
ATOM 1677 N N . GLN A 1 208 ? 14.899 0.920 -10.608 1.00 96.62 208 GLN A N 1
ATOM 1678 C CA . GLN A 1 208 ? 15.232 -0.210 -9.732 1.00 96.62 208 GLN A CA 1
ATOM 1679 C C . GLN A 1 208 ? 15.344 0.210 -8.260 1.00 96.62 208 GLN A C 1
ATOM 1681 O O . GLN A 1 208 ? 14.855 -0.504 -7.382 1.00 96.62 208 GLN A O 1
ATOM 1686 N N . LYS A 1 209 ? 16.002 1.344 -7.984 1.00 96.25 209 LYS A N 1
ATOM 1687 C CA . LYS A 1 209 ? 16.139 1.881 -6.624 1.00 96.25 209 LYS A CA 1
ATOM 1688 C C . LYS A 1 209 ? 14.786 2.288 -6.051 1.00 96.25 209 LYS A C 1
ATOM 1690 O O . LYS A 1 209 ? 14.507 1.945 -4.906 1.00 96.25 209 LYS A O 1
ATOM 1695 N N . GLU A 1 210 ? 13.948 2.964 -6.837 1.00 93.31 210 GLU A N 1
ATOM 1696 C CA . GLU A 1 210 ? 12.618 3.376 -6.378 1.00 93.31 210 GLU A CA 1
ATOM 1697 C C . GLU A 1 210 ? 11.709 2.166 -6.135 1.00 93.31 210 GLU A C 1
ATOM 1699 O O . GLU A 1 210 ? 11.069 2.086 -5.089 1.00 93.31 210 GLU A O 1
ATOM 1704 N N . PHE A 1 211 ? 11.734 1.164 -7.020 1.00 94.50 211 PHE A N 1
ATOM 1705 C CA . PHE A 1 211 ? 11.022 -0.097 -6.806 1.00 94.50 211 PHE A CA 1
ATOM 1706 C C . PHE A 1 211 ? 11.447 -0.781 -5.498 1.00 94.50 211 PHE A C 1
ATOM 1708 O O . PHE A 1 211 ? 10.595 -1.162 -4.698 1.00 94.50 211 PHE A O 1
ATOM 1715 N N . HIS A 1 212 ? 12.755 -0.894 -5.240 1.00 95.56 212 HIS A N 1
ATOM 1716 C CA . HIS A 1 212 ? 13.255 -1.500 -4.004 1.00 95.56 212 HIS A CA 1
ATOM 1717 C C . HIS A 1 212 ? 12.859 -0.695 -2.758 1.00 95.56 212 HIS A C 1
ATOM 1719 O O . HIS A 1 212 ? 12.420 -1.265 -1.763 1.00 95.56 212 HIS A O 1
ATOM 1725 N N . LYS A 1 213 ? 12.958 0.637 -2.814 1.00 93.88 213 LYS A N 1
ATOM 1726 C CA . LYS A 1 213 ? 12.514 1.523 -1.733 1.00 93.88 213 LYS A CA 1
ATOM 1727 C C . LYS A 1 213 ? 11.028 1.331 -1.424 1.00 93.88 213 LYS A C 1
ATOM 1729 O O . LYS A 1 213 ? 10.671 1.196 -0.256 1.00 93.88 213 LYS A O 1
ATOM 1734 N N . MET A 1 214 ? 10.176 1.281 -2.449 1.00 91.56 214 MET A N 1
ATOM 1735 C CA . MET A 1 214 ? 8.740 1.038 -2.283 1.00 91.56 214 MET A CA 1
ATOM 1736 C C . MET A 1 214 ? 8.458 -0.350 -1.704 1.00 91.56 214 MET A C 1
ATOM 1738 O O . MET A 1 214 ? 7.628 -0.471 -0.807 1.00 91.56 214 MET A O 1
ATOM 1742 N N . GLN A 1 215 ? 9.185 -1.377 -2.146 1.00 93.44 215 GLN A N 1
ATOM 1743 C CA . GLN A 1 215 ? 9.074 -2.727 -1.597 1.00 93.44 215 GLN A CA 1
ATOM 1744 C C . GLN A 1 215 ? 9.405 -2.759 -0.095 1.00 93.44 215 GLN A C 1
ATOM 1746 O O . GLN A 1 215 ? 8.607 -3.252 0.698 1.00 93.44 215 GLN A O 1
ATOM 1751 N N . VAL A 1 216 ? 10.528 -2.157 0.312 1.00 94.12 216 VAL A N 1
ATOM 1752 C CA . VAL A 1 216 ? 10.935 -2.083 1.726 1.00 94.12 216 VAL A CA 1
ATOM 1753 C C . VAL A 1 216 ? 9.903 -1.331 2.571 1.00 94.12 216 VAL A C 1
ATOM 1755 O O . VAL A 1 216 ? 9.657 -1.702 3.717 1.00 94.12 216 VAL A O 1
ATOM 1758 N N . LEU A 1 217 ? 9.291 -0.269 2.036 1.00 86.88 217 LEU A N 1
ATOM 1759 C CA . LEU A 1 217 ? 8.224 0.452 2.736 1.00 86.88 217 LEU A CA 1
ATOM 1760 C C . LEU A 1 217 ? 6.979 -0.419 2.936 1.00 86.88 217 LEU A C 1
ATOM 1762 O O . LEU A 1 217 ? 6.397 -0.388 4.017 1.00 86.88 217 LEU A O 1
ATOM 1766 N N . VAL A 1 218 ? 6.581 -1.201 1.931 1.00 87.12 218 VAL A N 1
ATOM 1767 C CA . VAL A 1 218 ? 5.449 -2.134 2.047 1.00 87.12 218 VAL A CA 1
ATOM 1768 C C . VAL A 1 218 ? 5.740 -3.218 3.087 1.00 87.12 218 VAL A C 1
ATOM 1770 O O . VAL A 1 218 ? 4.916 -3.440 3.966 1.00 87.12 218 VAL A O 1
ATOM 1773 N N . GLU A 1 219 ? 6.929 -3.823 3.065 1.00 90.50 219 GLU A N 1
ATOM 1774 C CA . GLU A 1 219 ? 7.331 -4.852 4.037 1.00 90.50 219 GLU A CA 1
ATOM 1775 C C . GLU A 1 219 ? 7.385 -4.313 5.477 1.00 90.50 219 GLU A C 1
ATOM 1777 O O . GLU A 1 219 ? 6.879 -4.945 6.404 1.00 90.50 219 GLU A O 1
ATOM 1782 N N . LYS A 1 220 ? 7.957 -3.116 5.680 1.00 90.75 220 LYS A N 1
ATOM 1783 C CA . LYS A 1 220 ? 7.992 -2.461 7.000 1.00 90.75 220 LYS A CA 1
ATOM 1784 C C . LYS A 1 220 ? 6.597 -2.162 7.532 1.00 90.75 220 LYS A C 1
ATOM 1786 O O . LYS A 1 220 ? 6.359 -2.336 8.722 1.00 90.75 220 LYS A O 1
ATOM 1791 N N . ASN A 1 221 ? 5.699 -1.715 6.663 1.00 84.75 221 ASN A N 1
ATOM 1792 C CA . ASN A 1 221 ? 4.327 -1.422 7.050 1.00 84.75 221 ASN A CA 1
ATOM 1793 C C . ASN A 1 221 ? 3.543 -2.693 7.373 1.00 84.75 221 ASN A C 1
ATOM 1795 O O . ASN A 1 221 ? 2.871 -2.717 8.392 1.00 84.75 221 ASN A O 1
ATOM 1799 N N . ALA A 1 222 ? 3.695 -3.759 6.582 1.00 86.12 222 ALA A N 1
ATOM 1800 C CA . ALA A 1 222 ? 3.080 -5.051 6.884 1.00 86.12 222 ALA A CA 1
ATOM 1801 C C . ALA A 1 222 ? 3.535 -5.587 8.252 1.00 86.12 222 ALA A C 1
ATOM 1803 O O . ALA A 1 222 ? 2.732 -6.100 9.027 1.00 86.12 222 ALA A O 1
ATOM 1804 N N . LYS A 1 223 ? 4.820 -5.411 8.587 1.00 92.44 223 LYS A N 1
ATOM 1805 C CA . LYS A 1 223 ? 5.333 -5.747 9.919 1.00 92.44 223 LYS A CA 1
ATOM 1806 C C . LYS A 1 223 ? 4.707 -4.881 11.017 1.00 92.44 223 LYS A C 1
ATOM 1808 O O . LYS A 1 223 ? 4.282 -5.419 12.029 1.00 92.44 223 LYS A O 1
ATOM 1813 N N . LEU A 1 224 ? 4.644 -3.565 10.817 1.00 85.88 224 LEU A N 1
ATOM 1814 C CA . LEU A 1 224 ? 4.038 -2.650 11.787 1.00 85.88 224 LEU A CA 1
ATOM 1815 C C . LEU A 1 224 ? 2.550 -2.963 12.014 1.00 85.88 224 LEU A C 1
ATOM 1817 O O . LEU A 1 224 ? 2.089 -2.929 13.147 1.00 85.88 224 LEU A O 1
ATOM 1821 N N . GLU A 1 225 ? 1.809 -3.294 10.957 1.00 82.75 225 GLU A N 1
ATOM 1822 C CA . GLU A 1 225 ? 0.407 -3.718 11.045 1.00 82.75 225 GLU A CA 1
ATOM 1823 C C . GLU A 1 225 ? 0.260 -5.001 11.871 1.00 82.75 225 GLU A C 1
ATOM 1825 O O . GLU A 1 225 ? -0.624 -5.080 12.721 1.00 82.75 225 GLU A O 1
ATOM 1830 N N . MET A 1 226 ? 1.154 -5.974 11.676 1.00 88.38 226 MET A N 1
ATOM 1831 C CA . MET A 1 226 ? 1.193 -7.192 12.484 1.00 88.38 226 MET A CA 1
ATOM 1832 C C . MET A 1 226 ? 1.495 -6.886 13.961 1.00 88.38 226 MET A C 1
ATOM 1834 O O . MET A 1 226 ? 0.802 -7.397 14.837 1.00 88.38 226 MET A O 1
ATOM 1838 N N . ASP A 1 227 ? 2.479 -6.028 14.245 1.00 89.38 227 ASP A N 1
ATOM 1839 C CA . ASP A 1 227 ? 2.831 -5.625 15.613 1.00 89.38 227 ASP A CA 1
ATOM 1840 C C . ASP A 1 227 ? 1.638 -4.924 16.304 1.00 89.38 227 ASP A C 1
ATOM 1842 O O . ASP A 1 227 ? 1.272 -5.278 17.422 1.00 89.38 227 ASP A O 1
ATOM 1846 N N . ILE A 1 228 ? 0.944 -4.016 15.603 1.00 83.12 228 ILE A N 1
ATOM 1847 C CA . ILE A 1 228 ? -0.276 -3.355 16.105 1.00 83.12 228 ILE A CA 1
ATOM 1848 C C . ILE A 1 228 ? -1.396 -4.369 16.379 1.00 83.12 228 ILE A C 1
ATOM 1850 O O . ILE A 1 228 ? -2.144 -4.209 17.342 1.00 83.12 228 ILE A O 1
ATOM 1854 N N . GLN A 1 229 ? -1.550 -5.397 15.540 1.00 84.88 229 GLN A N 1
ATOM 1855 C CA . GLN A 1 229 ? -2.549 -6.447 15.761 1.00 84.88 229 GLN A CA 1
ATOM 1856 C C . GLN A 1 229 ? -2.245 -7.272 17.013 1.00 84.88 229 GLN A C 1
ATOM 1858 O O . GLN A 1 229 ? -3.175 -7.591 17.753 1.00 84.88 229 GLN A O 1
ATOM 1863 N N . TYR A 1 230 ? -0.973 -7.585 17.272 1.00 92.62 230 TYR A N 1
ATOM 1864 C CA . TYR A 1 230 ? -0.566 -8.257 18.506 1.00 92.62 230 TYR A CA 1
ATOM 1865 C C . TYR A 1 230 ? -0.847 -7.393 19.737 1.00 92.62 230 TYR A C 1
ATOM 1867 O O . TYR A 1 230 ? -1.503 -7.866 20.662 1.00 92.62 230 TYR A O 1
ATOM 1875 N N . ASP A 1 231 ? -0.458 -6.117 19.712 1.00 89.62 231 ASP A N 1
ATOM 1876 C CA . ASP A 1 231 ? -0.731 -5.189 20.817 1.00 89.62 231 ASP A CA 1
ATOM 1877 C C . ASP A 1 231 ? -2.244 -5.027 21.064 1.00 89.62 231 ASP A C 1
ATOM 1879 O O . ASP A 1 231 ? -2.703 -4.985 22.206 1.00 89.62 231 ASP A O 1
ATOM 1883 N N . ALA A 1 232 ? -3.047 -4.965 19.996 1.00 86.06 232 ALA A N 1
ATOM 1884 C CA . ALA A 1 232 ? -4.503 -4.886 20.095 1.00 86.06 232 ALA A CA 1
ATOM 1885 C C . ALA A 1 232 ? -5.125 -6.172 20.659 1.00 86.06 232 ALA A C 1
ATOM 1887 O O . ALA A 1 232 ? -6.115 -6.101 21.392 1.00 86.06 232 ALA A O 1
ATOM 1888 N N . TYR A 1 233 ? -4.566 -7.337 20.326 1.00 91.56 233 TYR A N 1
ATOM 1889 C CA . TYR A 1 233 ? -4.991 -8.620 20.878 1.00 91.56 233 TYR A CA 1
ATOM 1890 C C . TYR A 1 233 ? -4.696 -8.700 22.380 1.00 91.56 233 TYR A C 1
ATOM 1892 O O . TYR A 1 233 ? -5.600 -9.014 23.153 1.00 91.56 233 TYR A O 1
ATOM 1900 N N . ASP A 1 234 ? -3.483 -8.333 22.798 1.00 92.88 234 ASP A N 1
ATOM 1901 C CA . ASP A 1 234 ? -3.093 -8.306 24.211 1.00 92.88 234 ASP A CA 1
ATOM 1902 C C . ASP A 1 234 ? -3.974 -7.330 25.008 1.00 92.88 234 ASP A C 1
ATOM 1904 O O . ASP A 1 234 ? -4.543 -7.701 26.033 1.00 92.88 234 ASP A O 1
ATOM 1908 N N . ALA A 1 235 ? -4.207 -6.122 24.484 1.00 90.38 235 ALA A N 1
ATOM 1909 C CA . ALA A 1 235 ? -5.111 -5.158 25.113 1.00 90.38 235 ALA A CA 1
ATOM 1910 C C . ALA A 1 235 ? -6.563 -5.667 25.196 1.00 90.38 235 ALA A C 1
ATOM 1912 O O . ALA A 1 235 ? -7.263 -5.397 26.171 1.00 90.38 235 ALA A O 1
ATOM 1913 N N . SER A 1 236 ? -7.033 -6.409 24.189 1.00 89.62 236 SER A N 1
ATOM 1914 C CA . SER A 1 236 ? -8.372 -7.014 24.212 1.00 89.62 236 SER A CA 1
ATOM 1915 C C . SER A 1 236 ? -8.479 -8.102 25.282 1.00 89.62 236 SER A C 1
ATOM 1917 O O . SER A 1 236 ? -9.518 -8.218 25.931 1.00 89.62 236 SER A O 1
ATOM 1919 N N . GLN A 1 237 ? -7.407 -8.869 25.494 1.00 94.38 237 GLN A N 1
ATOM 1920 C CA . GLN A 1 237 ? -7.335 -9.859 26.563 1.00 94.38 237 GLN A CA 1
ATOM 1921 C C . GLN A 1 237 ? -7.356 -9.191 27.945 1.00 94.38 237 GLN A C 1
ATOM 1923 O O . GLN A 1 237 ? -8.112 -9.626 28.809 1.00 94.38 237 GLN A O 1
ATOM 1928 N N . ASP A 1 238 ? -6.605 -8.103 28.135 1.00 92.19 238 ASP A N 1
ATOM 1929 C CA . ASP A 1 238 ? -6.612 -7.338 29.389 1.00 92.19 238 ASP A CA 1
ATOM 1930 C C . ASP A 1 238 ? -8.012 -6.787 29.712 1.00 92.19 238 ASP A C 1
ATOM 1932 O O . ASP A 1 238 ? -8.471 -6.860 30.853 1.00 92.19 238 ASP A O 1
ATOM 1936 N N . VAL A 1 239 ? -8.725 -6.264 28.706 1.00 90.50 239 VAL A N 1
ATOM 1937 C CA . VAL A 1 239 ? -10.111 -5.794 28.872 1.00 90.50 239 VAL A CA 1
ATOM 1938 C C . VAL A 1 239 ? -11.038 -6.943 29.266 1.00 90.50 239 VAL A C 1
ATOM 1940 O O . VAL A 1 239 ? -11.834 -6.785 30.189 1.00 90.50 239 VAL A O 1
ATOM 1943 N N . HIS A 1 240 ? -10.914 -8.101 28.614 1.00 92.88 240 HIS A N 1
ATOM 1944 C CA . HIS A 1 240 ? -11.700 -9.286 28.955 1.00 92.88 240 HIS A CA 1
ATOM 1945 C C . HIS A 1 240 ? -11.461 -9.732 30.407 1.00 92.88 240 HIS A C 1
ATOM 1947 O O . HIS A 1 240 ? -12.411 -10.030 31.132 1.00 92.88 240 HIS A O 1
ATOM 1953 N N . ASP A 1 241 ? -10.205 -9.745 30.853 1.00 93.06 241 ASP A N 1
ATOM 1954 C CA . ASP A 1 241 ? -9.846 -10.129 32.218 1.00 93.06 241 ASP A CA 1
ATOM 1955 C C . ASP A 1 241 ? -10.407 -9.135 33.256 1.00 93.06 241 ASP A C 1
ATOM 1957 O O . ASP A 1 241 ? -10.928 -9.552 34.295 1.00 93.06 241 ASP A O 1
ATOM 1961 N N . LEU A 1 242 ? -10.375 -7.829 32.961 1.00 92.88 242 LEU A N 1
ATOM 1962 C CA . LEU A 1 242 ? -10.975 -6.789 33.807 1.00 92.88 242 LEU A CA 1
ATOM 1963 C C . LEU A 1 242 ? -12.506 -6.865 33.850 1.00 92.88 242 LEU A C 1
ATOM 1965 O O . LEU A 1 242 ? -13.102 -6.642 34.907 1.00 92.88 242 LEU A O 1
ATOM 1969 N N . ASP A 1 243 ? -13.158 -7.172 32.729 1.00 90.50 243 ASP A N 1
ATOM 1970 C CA . ASP A 1 243 ? -14.611 -7.353 32.683 1.00 90.50 243 ASP A CA 1
ATOM 1971 C C . ASP A 1 243 ? -15.047 -8.575 33.497 1.00 90.50 243 ASP A C 1
ATOM 1973 O O . ASP A 1 243 ? -16.048 -8.510 34.218 1.00 90.50 243 ASP A O 1
ATOM 1977 N N . GLU A 1 244 ? -14.271 -9.659 33.460 1.00 92.94 244 GLU A N 1
ATOM 1978 C CA . GLU A 1 244 ? -14.515 -10.830 34.298 1.00 92.94 244 GLU A CA 1
ATOM 1979 C C . GLU A 1 244 ? -14.305 -10.514 35.788 1.00 92.94 244 GLU A C 1
ATOM 1981 O O . GLU A 1 244 ? -15.148 -10.860 36.620 1.00 92.94 244 GLU A O 1
ATOM 1986 N N . GLU A 1 245 ? -13.250 -9.774 36.147 1.00 92.50 245 GLU A N 1
ATOM 1987 C CA . GLU A 1 245 ? -13.044 -9.305 37.525 1.00 92.50 245 GLU A CA 1
ATOM 1988 C C . GLU A 1 245 ? -14.207 -8.419 37.998 1.00 92.50 245 GLU A C 1
ATOM 1990 O O . GLU A 1 245 ? -14.750 -8.607 39.093 1.00 92.50 245 GLU A O 1
ATOM 1995 N N . ARG A 1 246 ? -14.651 -7.484 37.152 1.00 89.06 246 ARG A N 1
ATOM 1996 C CA . ARG A 1 246 ? -15.804 -6.622 37.421 1.00 89.06 246 ARG A CA 1
ATOM 1997 C C . ARG A 1 246 ? -17.084 -7.436 37.605 1.00 89.06 246 ARG A C 1
ATOM 1999 O O . ARG A 1 246 ? -17.865 -7.119 38.507 1.00 89.06 246 ARG A O 1
ATOM 2006 N N . ARG A 1 247 ? -17.313 -8.466 36.781 1.00 94.00 247 ARG A N 1
ATOM 2007 C CA . ARG A 1 247 ? -18.467 -9.373 36.887 1.00 94.00 247 ARG A CA 1
ATOM 2008 C C . ARG A 1 247 ? -18.476 -10.070 38.246 1.00 94.00 247 ARG A C 1
ATOM 2010 O O . ARG A 1 247 ? -19.473 -9.980 38.966 1.00 94.00 247 ARG A O 1
ATOM 2017 N N . VAL A 1 248 ? -17.352 -10.676 38.631 1.00 88.19 248 VAL A N 1
ATOM 2018 C CA . VAL A 1 248 ? -17.178 -11.349 39.928 1.00 88.19 248 VAL A CA 1
ATOM 2019 C C . VAL A 1 248 ? -17.394 -10.373 41.090 1.00 88.19 248 VAL A C 1
ATOM 2021 O O . VAL A 1 248 ? -18.116 -10.678 42.042 1.00 88.19 248 VAL A O 1
ATOM 2024 N N . LEU A 1 249 ? -16.825 -9.166 41.023 1.00 88.44 249 LEU A N 1
ATOM 2025 C CA . LEU A 1 249 ? -17.010 -8.156 42.066 1.00 88.44 249 LEU A CA 1
ATOM 2026 C C . LEU A 1 249 ? -18.477 -7.704 42.173 1.00 88.44 249 LEU A C 1
ATOM 2028 O O . LEU A 1 249 ? -18.989 -7.526 43.280 1.00 88.44 249 LEU A O 1
ATOM 2032 N N . GLY A 1 250 ? -19.174 -7.575 41.041 1.00 85.69 250 GLY A N 1
ATOM 2033 C CA . GLY A 1 250 ? -20.608 -7.292 40.991 1.00 85.69 250 GLY A CA 1
ATOM 2034 C C . GLY A 1 250 ? -21.444 -8.351 41.715 1.00 85.69 250 GLY A C 1
ATOM 2035 O O . GLY A 1 250 ? -22.316 -8.007 42.518 1.00 85.69 250 GLY A O 1
ATOM 2036 N N . GLU A 1 251 ? -21.139 -9.635 41.513 1.00 84.12 251 GLU A N 1
ATOM 2037 C CA . GLU A 1 251 ? -21.792 -10.745 42.221 1.00 84.12 251 GLU A CA 1
ATOM 2038 C C . GLU A 1 251 ? -21.550 -10.685 43.735 1.00 84.12 251 GLU A C 1
ATOM 2040 O O . GLU A 1 251 ? -22.499 -10.823 44.518 1.00 84.12 251 GLU A O 1
ATOM 2045 N N . LYS A 1 252 ? -20.312 -10.382 44.159 1.00 81.94 252 LYS A N 1
ATOM 2046 C CA . LYS A 1 252 ? -19.964 -10.180 45.577 1.00 81.94 252 LYS A CA 1
ATOM 2047 C C . LYS A 1 252 ? -20.763 -9.022 46.194 1.00 81.94 252 LYS A C 1
ATOM 2049 O O . LYS A 1 252 ? -21.331 -9.178 47.277 1.00 81.94 252 LYS A O 1
ATOM 2054 N N . VAL A 1 253 ? -20.872 -7.882 45.505 1.00 83.50 253 VAL A N 1
ATOM 2055 C CA . VAL A 1 253 ? -21.657 -6.721 45.972 1.00 83.50 253 VAL A CA 1
ATOM 2056 C C . VAL A 1 253 ? -23.145 -7.065 46.093 1.00 83.50 253 VAL A C 1
ATOM 2058 O O . VAL A 1 253 ? -23.762 -6.738 47.109 1.00 83.50 253 VAL A O 1
ATOM 2061 N N . MET A 1 254 ? -23.723 -7.775 45.119 1.00 79.75 254 MET A N 1
ATOM 2062 C CA . MET A 1 254 ? -25.120 -8.221 45.193 1.00 79.75 254 MET A CA 1
ATOM 2063 C C . MET A 1 254 ? -25.364 -9.209 46.341 1.00 79.75 254 MET A C 1
ATOM 2065 O O . MET A 1 254 ? -26.399 -9.140 47.008 1.00 79.75 254 MET A O 1
ATOM 2069 N N . ALA A 1 255 ? -24.431 -10.127 46.608 1.00 78.50 255 ALA A N 1
ATOM 2070 C CA . ALA A 1 255 ? -24.514 -11.030 47.758 1.00 78.50 255 ALA A CA 1
ATOM 2071 C C . ALA A 1 255 ? -24.480 -10.255 49.089 1.00 78.50 255 ALA A C 1
ATOM 2073 O O . ALA A 1 255 ? -25.331 -10.474 49.953 1.00 78.50 255 ALA A O 1
ATOM 2074 N N . LEU A 1 256 ? -23.565 -9.289 49.232 1.00 78.00 256 LEU A N 1
ATOM 2075 C CA . LEU A 1 256 ? -23.484 -8.428 50.418 1.00 78.00 256 LEU A CA 1
ATOM 2076 C C . LEU A 1 256 ? -24.744 -7.576 50.612 1.00 78.00 256 LEU A C 1
ATOM 2078 O O . LEU A 1 256 ? -25.212 -7.431 51.742 1.00 78.00 256 LEU A O 1
ATOM 2082 N N . ALA A 1 257 ? -25.321 -7.045 49.531 1.00 78.94 257 ALA A N 1
ATOM 2083 C CA . ALA A 1 257 ? -26.574 -6.296 49.580 1.00 78.94 257 ALA A CA 1
ATOM 2084 C C . ALA A 1 257 ? -27.740 -7.167 50.080 1.00 78.94 257 ALA A C 1
ATOM 2086 O O . ALA A 1 257 ? -28.491 -6.727 50.952 1.00 78.94 257 ALA A O 1
ATOM 2087 N N . ARG A 1 258 ? -27.843 -8.419 49.607 1.00 79.44 258 ARG A N 1
ATOM 2088 C CA . ARG A 1 258 ? -28.836 -9.398 50.088 1.00 79.44 258 ARG A CA 1
ATOM 2089 C C . ARG A 1 258 ? -28.658 -9.709 51.574 1.00 79.44 258 ARG A C 1
ATOM 2091 O O . ARG A 1 258 ? -29.609 -9.584 52.341 1.00 79.44 258 ARG A O 1
ATOM 2098 N N . ILE A 1 259 ? -27.433 -10.023 52.006 1.00 77.69 259 ILE A N 1
ATOM 2099 C CA . ILE A 1 259 ? -27.123 -10.272 53.425 1.00 77.69 259 ILE A CA 1
ATOM 2100 C C . ILE A 1 259 ? -27.490 -9.058 54.281 1.00 77.69 259 ILE A C 1
ATOM 2102 O O . ILE A 1 259 ? -28.094 -9.212 55.343 1.00 77.69 259 ILE A O 1
ATOM 2106 N N . ARG A 1 260 ? -27.138 -7.845 53.834 1.00 81.12 260 ARG A N 1
ATOM 2107 C CA . ARG A 1 260 ? -27.479 -6.608 54.542 1.00 81.12 260 ARG A CA 1
ATOM 2108 C C . ARG A 1 260 ? -28.988 -6.456 54.679 1.00 81.12 260 ARG A C 1
ATOM 2110 O O . ARG A 1 260 ? -29.432 -6.241 55.799 1.00 81.12 260 ARG A O 1
ATOM 2117 N N . ALA A 1 261 ? -29.745 -6.601 53.589 1.00 81.06 261 ALA A N 1
ATOM 2118 C CA . ALA A 1 261 ? -31.202 -6.475 53.595 1.00 81.06 261 ALA A CA 1
ATOM 2119 C C . ALA A 1 261 ? -31.841 -7.391 54.647 1.00 81.06 261 ALA A C 1
ATOM 2121 O O . ALA A 1 261 ? -32.671 -6.944 55.435 1.00 81.06 261 ALA A O 1
ATOM 2122 N N . ILE A 1 262 ? -31.371 -8.635 54.727 1.00 78.88 262 ILE A N 1
ATOM 2123 C CA . ILE A 1 262 ? -31.896 -9.639 55.654 1.00 78.88 262 ILE A CA 1
ATOM 2124 C C . ILE A 1 262 ? -31.475 -9.351 57.100 1.00 78.88 262 ILE A C 1
ATOM 2126 O O . ILE A 1 262 ? -32.287 -9.483 58.013 1.00 78.88 262 ILE A O 1
ATOM 2130 N N . LYS A 1 263 ? -30.236 -8.887 57.325 1.00 78.06 263 LYS A N 1
ATOM 2131 C CA . LYS A 1 263 ? -29.771 -8.437 58.651 1.00 78.06 263 LYS A CA 1
ATOM 2132 C C . LYS A 1 263 ? -30.526 -7.210 59.162 1.00 78.06 263 LYS A C 1
ATOM 2134 O O . LYS A 1 263 ? -30.683 -7.065 60.369 1.00 78.06 263 LYS A O 1
ATOM 2139 N N . THR A 1 264 ? -30.943 -6.319 58.265 1.00 80.50 264 THR A N 1
ATOM 2140 C CA . THR A 1 264 ? -31.697 -5.107 58.612 1.00 80.50 264 THR A CA 1
ATOM 2141 C C . THR A 1 264 ? -33.209 -5.315 58.649 1.00 80.50 264 THR A C 1
ATOM 2143 O O . THR A 1 264 ? -33.916 -4.394 59.048 1.00 80.50 264 THR A O 1
ATOM 2146 N N . ASP A 1 265 ? -33.717 -6.484 58.246 1.00 84.00 265 ASP A N 1
ATOM 2147 C CA . ASP A 1 265 ? -35.145 -6.795 58.320 1.00 84.00 265 ASP A CA 1
ATOM 2148 C C . ASP A 1 265 ? -35.611 -6.747 59.791 1.00 84.00 265 ASP A C 1
ATOM 2150 O O . ASP A 1 265 ? -35.067 -7.476 60.632 1.00 84.00 265 ASP A O 1
ATOM 2154 N N . PRO A 1 266 ? -36.618 -5.916 60.132 1.00 85.38 266 PRO A N 1
ATOM 2155 C CA . PRO A 1 266 ? -37.166 -5.831 61.481 1.00 85.38 266 PRO A CA 1
ATOM 2156 C C . PRO A 1 266 ? -37.556 -7.185 62.080 1.00 85.38 266 PRO A C 1
ATOM 2158 O O . PRO A 1 266 ? -37.441 -7.364 63.293 1.00 85.38 266 PRO A O 1
ATOM 2161 N N . ARG A 1 267 ? -37.997 -8.150 61.256 1.00 81.88 267 ARG A N 1
ATOM 2162 C CA . ARG A 1 267 ? -38.320 -9.509 61.723 1.00 81.88 267 ARG A CA 1
ATOM 2163 C C . ARG A 1 267 ? -37.074 -10.227 62.226 1.00 81.88 267 ARG A C 1
ATOM 2165 O O . ARG A 1 267 ? -37.070 -10.692 63.363 1.00 81.88 267 ARG A O 1
ATOM 2172 N N . THR A 1 268 ? -36.010 -10.243 61.423 1.00 75.31 268 THR A N 1
ATOM 2173 C CA . THR A 1 268 ? -34.711 -10.823 61.789 1.00 75.31 268 THR A CA 1
ATOM 2174 C C . THR A 1 268 ? -34.156 -10.180 63.059 1.00 75.31 268 THR A C 1
ATOM 2176 O O . THR A 1 268 ? -33.749 -10.884 63.981 1.00 75.31 268 THR A O 1
ATOM 2179 N N . VAL A 1 269 ? -34.197 -8.847 63.161 1.00 76.31 269 VAL A N 1
ATOM 2180 C CA . VAL A 1 269 ? -33.721 -8.117 64.350 1.00 76.31 269 VAL A CA 1
ATOM 2181 C C . VAL A 1 269 ? -34.547 -8.467 65.591 1.00 76.31 269 VAL A C 1
ATOM 2183 O O . VAL A 1 269 ? -33.978 -8.727 66.651 1.00 76.31 269 VAL A O 1
ATOM 2186 N N . LYS A 1 270 ? -35.881 -8.516 65.472 1.00 79.06 270 LYS A N 1
ATOM 2187 C CA . LYS A 1 270 ? -36.779 -8.871 66.580 1.00 79.06 270 LYS A CA 1
ATOM 2188 C C . LYS A 1 270 ? -36.524 -10.292 67.075 1.00 79.06 270 LYS A C 1
ATOM 2190 O O . LYS A 1 270 ? -36.466 -10.490 68.285 1.00 79.06 270 LYS A O 1
ATOM 2195 N N . VAL A 1 271 ? -36.340 -11.255 66.173 1.00 74.69 271 VAL A N 1
ATOM 2196 C CA . VAL A 1 271 ? -36.005 -12.647 66.519 1.00 74.69 271 VAL A CA 1
ATOM 2197 C C . VAL A 1 271 ? -34.672 -12.708 67.267 1.00 74.69 271 VAL A C 1
ATOM 2199 O O . VAL A 1 271 ? -34.614 -13.265 68.359 1.00 74.69 271 VAL A O 1
ATOM 2202 N N . ILE A 1 272 ? -33.626 -12.046 66.756 1.00 72.12 272 ILE A N 1
ATOM 2203 C CA . ILE A 1 272 ? -32.312 -11.999 67.422 1.00 72.12 272 ILE A CA 1
ATOM 2204 C C . ILE A 1 272 ? -32.414 -11.388 68.828 1.00 72.12 272 ILE A C 1
ATOM 2206 O O . ILE A 1 272 ? -31.787 -11.891 69.760 1.00 72.12 272 ILE A O 1
ATOM 2210 N N . TYR A 1 273 ? -33.189 -10.312 68.992 1.00 75.19 273 TYR A N 1
ATOM 2211 C CA . TYR A 1 273 ? -33.314 -9.606 70.270 1.00 75.19 273 TYR A CA 1
ATOM 2212 C C . TYR A 1 273 ? -34.187 -10.355 71.288 1.00 75.19 273 TYR A C 1
ATOM 2214 O O . TYR A 1 273 ? -33.883 -10.347 72.476 1.00 75.19 273 TYR A O 1
ATOM 2222 N N . SER A 1 274 ? -35.273 -10.990 70.835 1.00 77.56 274 SER A N 1
ATOM 2223 C CA . SER A 1 274 ? -36.226 -11.682 71.714 1.00 77.56 274 SER A CA 1
ATOM 2224 C C . SER A 1 274 ? -35.784 -13.091 72.101 1.00 77.56 274 SER A C 1
ATOM 2226 O O . SER A 1 274 ? -35.993 -13.493 73.242 1.00 77.56 274 SER A O 1
ATOM 2228 N N . GLU A 1 275 ? -35.151 -13.829 71.190 1.00 74.50 275 GLU A N 1
ATOM 2229 C CA . GLU A 1 275 ? -34.768 -15.227 71.422 1.00 74.50 275 GLU A CA 1
ATOM 2230 C C . GLU A 1 275 ? -33.284 -15.399 71.776 1.00 74.50 275 GLU A C 1
ATOM 2232 O O . GLU A 1 275 ? -32.880 -16.460 72.254 1.00 74.50 275 GLU A O 1
ATOM 2237 N N . GLY A 1 276 ? -32.471 -14.357 71.573 1.00 64.56 276 GLY A N 1
ATOM 2238 C CA . GLY A 1 276 ? -31.021 -14.403 71.731 1.00 64.56 276 GLY A CA 1
ATOM 2239 C C . GLY A 1 276 ? -30.322 -15.145 70.585 1.00 64.56 276 GLY A C 1
ATOM 2240 O O . GLY A 1 276 ? -30.831 -16.107 70.009 1.00 64.56 276 GLY A O 1
ATOM 2241 N N . TYR A 1 277 ? -29.104 -14.718 70.242 1.00 62.53 277 TYR A N 1
ATOM 2242 C CA . TYR A 1 277 ? -28.287 -15.435 69.261 1.00 62.53 277 TYR A CA 1
ATOM 2243 C C . TYR A 1 277 ? -27.705 -16.709 69.886 1.00 62.53 277 TYR A C 1
ATOM 2245 O O . TYR A 1 277 ? -26.787 -16.640 70.705 1.00 62.53 277 TYR A O 1
ATOM 2253 N N . THR A 1 278 ? -28.219 -17.874 69.491 1.00 61.53 278 THR A N 1
ATOM 2254 C CA . THR A 1 278 ? -27.661 -19.183 69.866 1.00 61.53 278 THR A CA 1
ATOM 2255 C C . THR A 1 278 ? -26.977 -19.820 68.650 1.00 61.53 278 THR A C 1
ATOM 2257 O O . THR A 1 278 ? -27.663 -20.229 67.709 1.00 61.53 278 THR A O 1
ATOM 2260 N N . PRO A 1 279 ? -25.632 -19.913 68.624 1.00 52.44 279 PRO A N 1
ATOM 2261 C CA . PRO A 1 279 ? -24.912 -20.586 67.544 1.00 52.44 279 PRO A CA 1
ATOM 2262 C C . PRO A 1 279 ? -25.407 -22.031 67.372 1.00 52.44 279 PRO A C 1
ATOM 2264 O O . PRO A 1 279 ? -25.493 -22.770 68.349 1.00 52.44 279 PRO A O 1
ATOM 2267 N N . GLY A 1 280 ? -25.731 -22.441 66.141 1.00 56.56 280 GLY A N 1
ATOM 2268 C CA . GLY A 1 280 ? -26.182 -23.806 65.826 1.00 56.56 280 GLY A CA 1
ATOM 2269 C C . GLY A 1 280 ? -27.698 -24.030 65.874 1.00 56.56 280 GLY A C 1
ATOM 2270 O O . GLY A 1 280 ? -28.166 -25.087 65.451 1.00 56.56 280 GLY A O 1
ATOM 2271 N N . ARG A 1 281 ? -28.486 -23.041 66.314 1.00 62.22 281 ARG A N 1
ATOM 2272 C CA . ARG A 1 281 ? -29.942 -23.076 66.148 1.00 62.22 281 ARG A CA 1
ATOM 2273 C C . ARG A 1 281 ? -30.258 -22.813 64.673 1.00 62.22 281 ARG A C 1
ATOM 2275 O O . ARG A 1 281 ? -29.913 -21.753 64.150 1.00 62.22 281 ARG A O 1
ATOM 2282 N N . LYS A 1 282 ? -30.874 -23.783 63.987 1.00 55.50 282 LYS A N 1
ATOM 2283 C CA . LYS A 1 282 ? -31.443 -23.562 62.652 1.00 55.50 282 LYS A CA 1
ATOM 2284 C C . LYS A 1 282 ? -32.605 -22.591 62.825 1.00 55.50 282 LYS A C 1
ATOM 2286 O O . LYS A 1 282 ? -33.693 -22.998 63.214 1.00 55.50 282 LYS A O 1
ATOM 2291 N N . PHE A 1 283 ? -32.349 -21.304 62.622 1.00 61.03 283 PHE A N 1
ATOM 2292 C CA . PHE A 1 283 ? -33.434 -20.388 62.303 1.00 61.03 283 PHE A CA 1
ATOM 2293 C C . PHE A 1 283 ? -34.087 -20.902 61.016 1.00 61.03 283 PHE A C 1
ATOM 2295 O O . PHE A 1 283 ? -33.392 -21.497 60.186 1.00 61.03 283 PHE A O 1
ATOM 2302 N N . ASP A 1 284 ? -35.390 -20.684 60.843 1.00 61.50 284 ASP A N 1
ATOM 2303 C CA . ASP A 1 284 ? -36.035 -20.836 59.537 1.00 61.50 284 ASP A CA 1
ATOM 2304 C C . ASP A 1 284 ? -35.500 -19.726 58.630 1.00 61.50 284 ASP A C 1
ATOM 2306 O O . ASP A 1 284 ? -36.103 -18.674 58.418 1.00 61.50 284 ASP A O 1
ATOM 2310 N N . VAL A 1 285 ? -34.262 -19.926 58.195 1.00 59.69 285 VAL A N 1
ATOM 2311 C CA . VAL A 1 285 ? -33.544 -19.056 57.295 1.00 59.69 285 VAL A CA 1
ATOM 2312 C C . VAL A 1 285 ? -34.173 -19.287 55.926 1.00 59.69 285 VAL A C 1
ATOM 2314 O O . VAL A 1 285 ? -34.158 -20.422 55.449 1.00 59.69 285 VAL A O 1
ATOM 2317 N N . PRO A 1 286 ? -34.745 -18.254 55.283 1.00 65.50 286 PRO A N 1
ATOM 2318 C CA . PRO A 1 286 ? -35.249 -18.397 53.925 1.00 65.50 286 PRO A CA 1
ATOM 2319 C C . PRO A 1 286 ? -34.149 -18.990 53.040 1.00 65.50 286 PRO A C 1
ATOM 2321 O O . PRO A 1 286 ? -33.000 -18.559 53.140 1.00 65.50 286 PRO A O 1
ATOM 2324 N N . ALA A 1 287 ? -34.477 -19.951 52.172 1.00 71.38 287 ALA A N 1
ATOM 2325 C CA . ALA A 1 287 ? -33.491 -20.635 51.322 1.00 71.38 287 ALA A CA 1
ATOM 2326 C C . ALA A 1 287 ? -32.609 -19.648 50.525 1.00 71.38 287 ALA A C 1
ATOM 2328 O O . ALA A 1 287 ? -31.427 -19.885 50.295 1.00 71.38 287 ALA A O 1
ATOM 2329 N N . GLU A 1 288 ? -33.166 -18.487 50.179 1.00 61.66 288 GLU A N 1
ATOM 2330 C CA . GLU A 1 288 ? -32.474 -17.373 49.527 1.00 61.66 288 GLU A CA 1
ATOM 2331 C C . GLU A 1 288 ? -31.344 -16.764 50.380 1.00 61.66 288 GLU A C 1
ATOM 2333 O O . GLU A 1 288 ? -30.315 -16.358 49.837 1.00 61.66 288 GLU A O 1
ATOM 2338 N N . LEU A 1 289 ? -31.501 -16.708 51.710 1.00 62.28 289 LEU A N 1
ATOM 2339 C CA . LEU A 1 289 ? -30.464 -16.242 52.637 1.00 62.28 289 LEU A CA 1
ATOM 2340 C C . LEU A 1 289 ? -29.373 -17.295 52.817 1.00 62.28 289 LEU A C 1
ATOM 2342 O O . LEU A 1 289 ? -28.199 -16.937 52.883 1.00 62.28 289 LEU A O 1
ATOM 2346 N N . GLU A 1 290 ? -29.749 -18.568 52.928 1.00 67.75 290 GLU A N 1
ATOM 2347 C CA . GLU A 1 290 ? -28.780 -19.658 53.047 1.00 67.75 290 GLU A CA 1
ATOM 2348 C C . GLU A 1 290 ? -27.905 -19.715 51.789 1.00 67.75 290 GLU A C 1
ATOM 2350 O O . GLU A 1 290 ? -26.679 -19.752 51.890 1.00 67.75 290 GLU A O 1
ATOM 2355 N N . GLU A 1 291 ? -28.515 -19.560 50.611 1.00 71.88 291 GLU A N 1
ATOM 2356 C CA . GLU A 1 291 ? -27.807 -19.466 49.339 1.00 71.88 291 GLU A CA 1
ATOM 2357 C C . GLU A 1 291 ? -26.930 -18.209 49.241 1.00 71.88 291 GLU A C 1
ATOM 2359 O O . GLU A 1 291 ? -25.762 -18.300 48.864 1.00 71.88 291 GLU A O 1
ATOM 2364 N N . ALA A 1 292 ? -27.432 -17.036 49.643 1.00 64.38 292 ALA A N 1
ATOM 2365 C CA . ALA A 1 292 ? -26.635 -15.807 49.652 1.00 64.38 292 ALA A CA 1
ATOM 2366 C C . ALA A 1 292 ? -25.440 -15.887 50.621 1.00 64.38 292 ALA A C 1
ATOM 2368 O O . ALA A 1 292 ? -24.344 -15.431 50.288 1.00 64.38 292 ALA A O 1
ATOM 2369 N N . CYS A 1 293 ? -25.624 -16.487 51.801 1.00 64.75 293 CYS A N 1
ATOM 2370 C CA . CYS A 1 293 ? -24.553 -16.733 52.768 1.00 64.75 293 CYS A CA 1
ATOM 2371 C C . CYS A 1 293 ? -23.544 -17.757 52.244 1.00 64.75 293 CYS A C 1
ATOM 2373 O O . CYS A 1 293 ? -22.344 -17.568 52.432 1.00 64.75 293 CYS A O 1
ATOM 2375 N N . ARG A 1 294 ? -24.009 -18.812 51.564 1.00 72.94 294 ARG A N 1
ATOM 2376 C CA . ARG A 1 294 ? -23.154 -19.821 50.933 1.00 72.94 294 ARG A CA 1
ATOM 2377 C C . ARG A 1 294 ? -22.297 -19.199 49.839 1.00 72.94 294 ARG A C 1
ATOM 2379 O O . ARG A 1 294 ? -21.083 -19.355 49.891 1.00 72.94 294 ARG A O 1
ATOM 2386 N N . VAL A 1 295 ? -22.895 -18.437 48.919 1.00 69.25 295 VAL A N 1
ATOM 2387 C CA . VAL A 1 295 ? -22.177 -17.696 47.868 1.00 69.25 295 VAL A CA 1
ATOM 2388 C C . VAL A 1 295 ? -21.176 -16.720 48.486 1.00 69.25 295 VAL A C 1
ATOM 2390 O O . VAL A 1 295 ? -20.015 -16.707 48.093 1.00 69.25 295 VAL A O 1
ATOM 2393 N N . ALA A 1 296 ? -21.562 -15.962 49.517 1.00 67.88 296 ALA A N 1
ATOM 2394 C CA . ALA A 1 296 ? -20.633 -15.070 50.208 1.00 67.88 296 ALA A CA 1
ATOM 2395 C C . ALA A 1 296 ? -19.474 -15.825 50.887 1.00 67.88 296 ALA A C 1
ATOM 2397 O O . ALA A 1 296 ? -18.329 -15.389 50.807 1.00 67.88 296 ALA A O 1
ATOM 2398 N N . ALA A 1 297 ? -19.725 -16.971 51.520 1.00 68.25 297 ALA A N 1
ATOM 2399 C CA . ALA A 1 297 ? -18.675 -17.785 52.130 1.00 68.25 297 ALA A CA 1
ATOM 2400 C C . ALA A 1 297 ? -17.728 -18.403 51.084 1.00 68.25 297 ALA A C 1
ATOM 2402 O O . ALA A 1 297 ? -16.522 -18.465 51.315 1.00 68.25 297 ALA A O 1
ATOM 2403 N N . LEU A 1 298 ? -18.252 -18.824 49.929 1.00 71.50 298 LEU A N 1
ATOM 2404 C CA . LEU A 1 298 ? -17.482 -19.457 48.852 1.00 71.50 298 LEU A CA 1
ATOM 2405 C C . LEU A 1 298 ? -16.659 -18.455 48.033 1.00 71.50 298 LEU A C 1
ATOM 2407 O O . LEU A 1 298 ? -15.522 -18.763 47.672 1.00 71.50 298 LEU A O 1
ATOM 2411 N N . GLU A 1 299 ? -17.226 -17.276 47.769 1.00 69.38 299 GLU A N 1
ATOM 2412 C CA . GLU A 1 299 ? -16.645 -16.253 46.890 1.00 69.38 299 GLU A CA 1
ATOM 2413 C C . GLU A 1 299 ? -15.891 -15.157 47.651 1.00 69.38 299 GLU A C 1
ATOM 2415 O O . GLU A 1 299 ? -14.904 -14.622 47.155 1.00 69.38 299 GLU A O 1
ATOM 2420 N N . ILE A 1 300 ? -16.333 -14.799 48.860 1.00 67.31 300 ILE A N 1
ATOM 2421 C CA . ILE A 1 300 ? -15.713 -13.741 49.679 1.00 67.31 300 ILE A CA 1
ATOM 2422 C C . ILE A 1 300 ? -14.868 -14.356 50.798 1.00 67.31 300 ILE A C 1
ATOM 2424 O O . ILE A 1 300 ? -13.798 -13.848 51.120 1.00 67.31 300 ILE A O 1
ATOM 2428 N N . GLY A 1 301 ? -15.314 -15.475 51.377 1.00 65.00 301 GLY A N 1
ATOM 2429 C CA . GLY A 1 301 ? -14.645 -16.115 52.513 1.00 65.00 301 GLY A CA 1
ATOM 2430 C C . GLY A 1 301 ? -13.237 -16.640 52.216 1.00 65.00 301 GLY A C 1
ATOM 2431 O O . GLY A 1 301 ? -12.428 -16.710 53.136 1.00 65.00 301 GLY A O 1
ATOM 2432 N N . LYS A 1 302 ? -12.914 -16.954 50.952 1.00 69.44 302 LYS A N 1
ATOM 2433 C CA . LYS A 1 302 ? -11.564 -17.389 50.537 1.00 69.44 302 LYS A CA 1
ATOM 2434 C C . LYS A 1 302 ? -10.515 -16.280 50.639 1.00 69.44 302 LYS A C 1
ATOM 2436 O O . LYS A 1 302 ? -9.363 -16.572 50.945 1.00 69.44 302 LYS A O 1
ATOM 2441 N N . ASP A 1 303 ? -10.928 -15.035 50.411 1.00 62.19 303 ASP A N 1
ATOM 2442 C CA . ASP A 1 303 ? -10.049 -13.860 50.417 1.00 62.19 303 ASP A CA 1
ATOM 2443 C C . ASP A 1 303 ? -10.080 -13.122 51.767 1.00 62.19 303 ASP A C 1
ATOM 2445 O O . ASP A 1 303 ? -9.335 -12.164 51.979 1.00 62.19 303 ASP A O 1
ATOM 2449 N N . TRP A 1 304 ? -10.953 -13.539 52.693 1.00 62.91 304 TRP A N 1
ATOM 2450 C CA . TRP A 1 304 ? -11.085 -12.888 53.990 1.00 62.91 304 TRP A CA 1
ATOM 2451 C C . TRP A 1 304 ? -9.872 -13.245 54.859 1.00 62.91 304 TRP A C 1
ATOM 2453 O O . TRP A 1 304 ? -9.633 -14.431 55.109 1.00 62.91 304 TRP A O 1
ATOM 2463 N N . PRO A 1 305 ? -9.101 -12.263 55.362 1.00 61.94 305 PRO A N 1
ATOM 2464 C CA . PRO A 1 305 ? -8.043 -12.555 56.317 1.00 61.94 305 PRO A CA 1
ATOM 2465 C C . PRO A 1 305 ? -8.656 -13.286 57.509 1.00 61.94 305 PRO A C 1
ATOM 2467 O O . PRO A 1 305 ? -9.684 -12.852 58.035 1.00 61.94 305 PRO A O 1
ATOM 2470 N N . ALA A 1 306 ? -8.051 -14.408 57.910 1.00 64.31 306 ALA A N 1
ATOM 2471 C CA . ALA A 1 306 ? -8.526 -15.188 59.045 1.00 64.31 306 ALA A CA 1
ATOM 2472 C C . ALA A 1 306 ? -8.718 -14.245 60.237 1.00 64.31 306 ALA A C 1
ATOM 2474 O O . ALA A 1 306 ? -7.755 -13.657 60.735 1.00 64.31 306 ALA A O 1
ATOM 2475 N N . MET A 1 307 ? -9.976 -14.052 60.643 1.00 55.56 307 MET A N 1
ATOM 2476 C CA . MET A 1 307 ? -10.285 -13.211 61.790 1.00 55.56 307 MET A CA 1
ATOM 2477 C C . MET A 1 307 ? -9.523 -13.793 62.983 1.00 55.56 307 MET A C 1
ATOM 2479 O O . MET A 1 307 ? -9.614 -15.007 63.210 1.00 55.56 307 MET A O 1
ATOM 2483 N N . PRO A 1 308 ? -8.758 -12.976 63.729 1.00 60.78 308 PRO A N 1
ATOM 2484 C CA . PRO A 1 308 ? -8.097 -13.460 64.927 1.00 60.78 308 PRO A CA 1
ATOM 2485 C C . PRO A 1 308 ? -9.158 -14.115 65.818 1.00 60.78 308 PRO A C 1
ATOM 2487 O O . PRO A 1 308 ? -10.276 -13.591 65.906 1.00 60.78 308 PRO A O 1
ATOM 2490 N N . PRO A 1 309 ? -8.856 -15.281 66.421 1.00 58.88 309 PRO A N 1
ATOM 2491 C CA . PRO A 1 309 ? -9.825 -15.999 67.230 1.00 58.88 309 PRO A CA 1
ATOM 2492 C C . PRO A 1 309 ? -10.404 -15.028 68.252 1.00 58.88 309 PRO A C 1
ATOM 2494 O O . PRO A 1 309 ? -9.658 -14.366 68.977 1.00 58.88 309 PRO A O 1
ATOM 2497 N N . SER A 1 310 ? -11.734 -14.898 68.236 1.00 51.53 310 SER A N 1
ATOM 2498 C CA . SER A 1 310 ? -12.454 -13.979 69.114 1.00 51.53 310 SER A CA 1
ATOM 2499 C C . SER A 1 310 ? -11.934 -14.180 70.538 1.00 51.53 310 SER A C 1
ATOM 2501 O O . SER A 1 310 ? -11.822 -15.346 70.938 1.00 51.53 310 SER A O 1
ATOM 2503 N N . PRO A 1 311 ? -11.598 -13.106 71.288 1.00 55.34 311 PRO A N 1
ATOM 2504 C CA . PRO A 1 311 ? -11.073 -13.227 72.639 1.00 55.34 311 PRO A CA 1
ATOM 2505 C C . PRO A 1 311 ? -11.963 -14.199 73.387 1.00 55.34 311 PRO A C 1
ATOM 2507 O O . PRO A 1 311 ? -13.176 -13.978 73.482 1.00 55.34 311 PRO A O 1
ATOM 2510 N N . ARG A 1 312 ? -11.382 -15.333 73.791 1.00 51.12 312 ARG A N 1
ATOM 2511 C CA . ARG A 1 312 ? -12.099 -16.373 74.515 1.00 51.12 312 ARG A CA 1
ATOM 2512 C C . ARG A 1 312 ? -12.705 -15.639 75.701 1.00 51.12 312 ARG A C 1
ATOM 2514 O O . ARG A 1 312 ? -11.953 -15.130 76.527 1.00 51.12 312 ARG A O 1
ATOM 2521 N N . ARG A 1 313 ? -14.03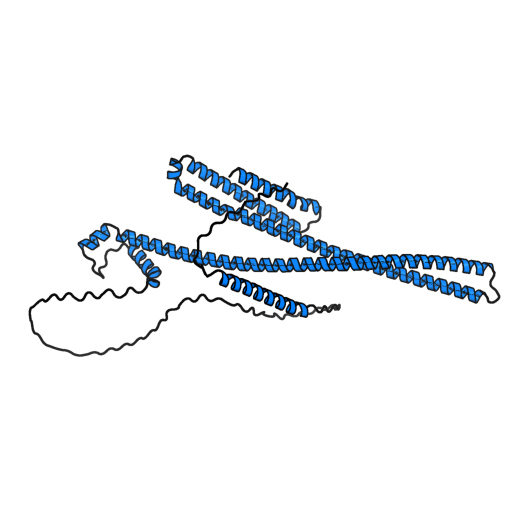5 -15.478 75.727 1.00 46.75 313 ARG A N 1
ATOM 2522 C CA . ARG A 1 313 ? -14.713 -14.981 76.923 1.00 46.75 313 ARG A CA 1
ATOM 2523 C C . ARG A 1 313 ? -14.297 -15.964 77.995 1.00 46.75 313 ARG A C 1
ATOM 2525 O O . ARG A 1 313 ? -14.719 -17.120 77.943 1.00 46.75 313 ARG A O 1
ATOM 2532 N N . GLU A 1 314 ? -13.390 -15.539 78.869 1.00 45.97 314 GLU A N 1
ATOM 2533 C CA . GLU A 1 314 ? -13.093 -16.319 80.050 1.00 45.97 314 GLU A CA 1
ATOM 2534 C C . GLU A 1 314 ? -14.445 -16.572 80.707 1.00 45.97 314 GLU A C 1
ATOM 2536 O O . GLU A 1 314 ? -15.232 -15.623 80.837 1.00 45.97 314 GLU A O 1
ATOM 2541 N N . PRO A 1 315 ? -14.789 -17.841 80.982 1.00 53.19 315 PRO A N 1
ATOM 2542 C CA . PRO A 1 315 ? -16.029 -18.145 81.660 1.00 53.19 315 PRO A CA 1
ATOM 2543 C C . PRO A 1 315 ? -16.030 -17.298 82.923 1.00 53.19 315 PRO A C 1
ATOM 2545 O O . PRO A 1 315 ? -15.148 -17.435 83.771 1.00 53.19 315 PRO A O 1
ATOM 2548 N N . GLY A 1 316 ? -16.963 -16.344 82.965 1.00 44.62 316 GLY A N 1
ATOM 2549 C CA . GLY A 1 316 ? -17.127 -15.452 84.092 1.00 44.62 316 GLY A CA 1
ATOM 2550 C C . GLY A 1 316 ? -17.144 -16.312 85.339 1.00 44.62 316 GLY A C 1
ATOM 2551 O O . GLY A 1 316 ? -17.900 -17.278 85.418 1.00 44.62 316 GLY A O 1
ATOM 2552 N N . ASN A 1 317 ? -16.240 -15.983 86.251 1.00 49.78 317 ASN A N 1
ATOM 2553 C CA . ASN A 1 317 ? -16.050 -16.627 87.532 1.00 49.78 317 ASN A CA 1
ATOM 2554 C C . ASN A 1 317 ? -17.297 -16.379 88.398 1.00 49.78 317 ASN A C 1
ATOM 2556 O O . ASN A 1 317 ? -17.284 -15.574 89.326 1.00 49.78 317 ASN A O 1
ATOM 2560 N N . SER A 1 318 ? -18.417 -17.015 88.057 1.00 49.75 318 SER A N 1
ATOM 2561 C CA . SER A 1 318 ? -19.566 -17.142 88.934 1.00 49.75 318 SER A CA 1
ATOM 2562 C C . SER A 1 318 ? -19.177 -18.166 89.988 1.00 49.75 318 SER A C 1
ATOM 2564 O O . SER A 1 318 ? -19.359 -19.368 89.804 1.00 49.75 318 SER A O 1
ATOM 2566 N N . LYS A 1 319 ? -18.584 -17.671 91.080 1.00 48.78 319 LYS A N 1
ATOM 2567 C CA . LYS A 1 319 ? -18.487 -18.393 92.346 1.00 48.78 319 LYS A CA 1
ATOM 2568 C C . LYS A 1 319 ? -19.898 -18.818 92.759 1.00 48.78 319 LYS A C 1
ATOM 2570 O O . LYS A 1 319 ? -20.617 -18.051 93.389 1.00 48.78 319 LYS A O 1
ATOM 2575 N N . SER A 1 320 ? -20.292 -20.029 92.393 1.00 44.78 320 SER A N 1
ATOM 2576 C CA . SER A 1 320 ? -21.309 -20.779 93.114 1.00 44.78 320 SER A CA 1
ATOM 2577 C C . SER A 1 320 ? -20.571 -21.638 94.133 1.00 44.78 320 SER A C 1
ATOM 2579 O O . SER A 1 320 ? -20.008 -22.681 93.802 1.00 44.78 320 SER A O 1
ATOM 2581 N N . GLU A 1 321 ? -20.527 -21.155 95.372 1.00 51.28 321 GLU A N 1
ATOM 2582 C CA . GLU A 1 321 ? -20.349 -22.019 96.531 1.00 51.28 321 GLU A CA 1
ATOM 2583 C C . GLU A 1 321 ? -21.476 -23.050 96.526 1.00 51.28 321 GLU A C 1
ATOM 2585 O O . GLU A 1 321 ? -22.649 -22.686 96.515 1.00 51.28 321 GLU A O 1
ATOM 2590 N N . THR A 1 322 ? -21.134 -24.333 96.499 1.00 44.44 322 THR A N 1
ATOM 2591 C CA . THR A 1 322 ? -21.620 -25.344 97.453 1.00 44.44 322 THR A CA 1
ATOM 2592 C C . THR A 1 322 ? -21.033 -26.702 97.083 1.00 44.44 322 THR A C 1
ATOM 2594 O O . THR A 1 322 ? -20.956 -27.084 95.918 1.00 44.44 322 THR A O 1
ATOM 2597 N N . GLY A 1 323 ? -20.516 -27.380 98.106 1.00 47.41 323 GLY A N 1
ATOM 2598 C CA . GLY A 1 323 ? -19.776 -28.625 97.990 1.00 47.41 323 GLY A CA 1
ATOM 2599 C C . GLY A 1 323 ? -20.639 -29.841 97.671 1.00 47.41 323 GLY A C 1
ATOM 2600 O O . GLY A 1 323 ? -21.862 -29.820 97.760 1.00 47.41 323 GLY A O 1
ATOM 2601 N N . GLY A 1 324 ? -19.953 -30.930 97.341 1.00 38.28 324 GLY A N 1
ATOM 2602 C CA . GLY A 1 324 ? -20.577 -32.225 97.112 1.00 38.28 324 GLY A CA 1
ATOM 2603 C C . GLY A 1 324 ? -19.594 -33.210 96.504 1.00 38.28 324 GLY A C 1
ATOM 2604 O O . GLY A 1 324 ? -19.516 -33.364 95.294 1.00 38.28 324 GLY A O 1
ATOM 2605 N N . THR A 1 325 ? -18.816 -33.837 97.374 1.00 46.41 325 THR A N 1
ATOM 2606 C CA . THR A 1 325 ? -17.896 -34.951 97.139 1.00 46.41 325 THR A CA 1
ATOM 2607 C C . THR A 1 325 ? -18.577 -36.122 96.419 1.00 46.41 325 THR A C 1
ATOM 2609 O O . THR A 1 325 ? -19.609 -36.595 96.883 1.00 46.41 325 THR A O 1
ATOM 2612 N N . SER A 1 326 ? -17.957 -36.674 95.371 1.00 36.97 326 SER A N 1
ATOM 2613 C CA . SER A 1 326 ? -18.020 -38.116 95.083 1.00 36.97 326 SER A CA 1
ATOM 2614 C C . SER A 1 326 ? -16.900 -38.538 94.128 1.00 36.97 326 SER A C 1
ATOM 2616 O O . SER A 1 326 ? -16.703 -37.947 93.068 1.00 36.97 326 SER A O 1
ATOM 2618 N N . GLN A 1 327 ? -16.148 -39.549 94.555 1.00 43.00 327 GLN A N 1
ATOM 2619 C CA . GLN A 1 327 ? -15.095 -40.245 93.822 1.00 43.00 327 GLN A CA 1
ATOM 2620 C C . GLN A 1 327 ? -15.705 -41.399 93.010 1.00 43.00 327 GLN A C 1
ATOM 2622 O O . GLN A 1 327 ? -16.525 -42.130 93.553 1.00 43.00 327 GLN A O 1
ATOM 2627 N N . HIS A 1 328 ? -15.257 -41.622 91.770 1.00 35.97 328 HIS A N 1
ATOM 2628 C CA . HIS A 1 328 ? -14.609 -42.878 91.339 1.00 35.97 328 HIS A CA 1
ATOM 2629 C C . HIS A 1 328 ? -14.149 -42.804 89.857 1.00 35.97 328 HIS A C 1
ATOM 2631 O O . HIS A 1 328 ? -14.673 -41.985 89.102 1.00 35.97 328 HIS A O 1
ATOM 2637 N N . PRO A 1 329 ? -13.146 -43.615 89.451 1.00 58.91 329 PRO A N 1
ATOM 2638 C CA . PRO A 1 329 ? -12.373 -43.481 88.216 1.00 58.91 329 PRO A CA 1
ATOM 2639 C C . PRO A 1 329 ? -12.744 -44.526 87.149 1.00 58.91 329 PRO A C 1
ATOM 2641 O O . PRO A 1 329 ? -13.264 -45.579 87.497 1.00 58.91 329 PRO A O 1
ATOM 2644 N N . THR A 1 330 ? -12.347 -44.281 85.893 1.00 39.75 330 THR A N 1
ATOM 2645 C CA . THR A 1 330 ? -11.846 -45.312 84.955 1.00 39.75 330 THR A CA 1
ATOM 2646 C C . THR A 1 330 ? -11.124 -44.669 83.764 1.00 39.75 330 THR A C 1
ATOM 2648 O O . THR A 1 330 ? -11.718 -43.926 82.988 1.00 39.75 330 THR A O 1
ATOM 2651 N N . ASP A 1 331 ? -9.825 -44.946 83.700 1.00 35.06 331 ASP A N 1
ATOM 2652 C CA . ASP A 1 331 ? -8.982 -45.372 82.576 1.00 35.06 331 ASP A CA 1
ATOM 2653 C C . ASP A 1 331 ? -9.312 -45.061 81.099 1.00 35.06 331 ASP A C 1
ATOM 2655 O O . ASP A 1 331 ? -10.361 -45.395 80.561 1.00 35.06 331 ASP A O 1
ATOM 2659 N N . ALA A 1 332 ? -8.237 -44.590 80.449 1.00 37.97 332 ALA A N 1
ATOM 2660 C CA . ALA A 1 332 ? -7.685 -45.000 79.152 1.00 37.97 332 ALA A CA 1
ATOM 2661 C C . ALA A 1 332 ? -8.504 -44.811 77.859 1.00 37.97 332 ALA A C 1
ATOM 2663 O O . ALA A 1 332 ? -9.456 -45.527 77.584 1.00 37.97 332 ALA A O 1
ATOM 2664 N N . ALA A 1 333 ? -7.969 -43.992 76.944 1.00 36.81 333 ALA A N 1
ATOM 2665 C CA . ALA A 1 333 ? -7.310 -44.522 75.743 1.00 36.81 333 ALA A CA 1
ATOM 2666 C C . ALA A 1 333 ? -6.684 -43.405 74.893 1.00 36.81 333 ALA A C 1
ATOM 2668 O O . ALA A 1 333 ? -7.315 -42.444 74.461 1.00 36.81 333 ALA A O 1
ATOM 2669 N N . THR A 1 334 ? -5.397 -43.597 74.654 1.00 45.09 334 THR A N 1
ATOM 2670 C CA . THR A 1 334 ? -4.492 -42.903 73.746 1.00 45.09 334 THR A CA 1
ATOM 2671 C C . THR A 1 334 ? -4.958 -43.034 72.293 1.00 45.09 334 THR A C 1
ATOM 2673 O O . THR A 1 334 ? -5.284 -44.129 71.845 1.00 45.09 334 THR A O 1
ATOM 2676 N N . GLY A 1 335 ? -4.912 -41.945 71.524 1.00 34.06 335 GLY A N 1
ATOM 2677 C CA . GLY A 1 335 ? -5.222 -41.959 70.093 1.00 34.06 335 GLY A CA 1
ATOM 2678 C C . GLY A 1 335 ? -4.570 -40.793 69.362 1.00 34.06 335 GLY A C 1
ATOM 2679 O O . GLY A 1 335 ? -5.218 -39.802 69.046 1.00 34.06 335 GLY A O 1
ATOM 2680 N N . GLN A 1 336 ? -3.260 -40.902 69.132 1.00 41.88 336 GLN A N 1
ATOM 2681 C CA . GLN A 1 336 ? -2.511 -40.029 68.231 1.00 41.88 336 GLN A CA 1
ATOM 2682 C C . GLN A 1 336 ? -3.031 -40.180 66.796 1.00 41.88 336 GLN A C 1
ATOM 2684 O O . GLN A 1 336 ? -2.971 -41.269 66.240 1.00 41.88 336 GLN A O 1
ATOM 2689 N N . HIS A 1 337 ? -3.392 -39.072 66.150 1.00 38.03 337 HIS A N 1
ATOM 2690 C CA . HIS A 1 337 ? -3.244 -38.944 64.703 1.00 38.03 337 HIS A CA 1
ATOM 2691 C C . HIS A 1 337 ? -2.632 -37.584 64.365 1.00 38.03 337 HIS A C 1
ATOM 2693 O O . HIS A 1 337 ? -3.275 -36.538 64.393 1.00 38.03 337 HIS A O 1
ATOM 2699 N N . ARG A 1 338 ? -1.333 -37.633 64.050 1.00 41.59 338 ARG A N 1
ATOM 2700 C CA . ARG A 1 338 ? -0.633 -36.637 63.241 1.00 41.59 338 ARG A CA 1
ATOM 2701 C C . ARG A 1 338 ? -1.223 -36.664 61.833 1.00 41.59 338 ARG A C 1
ATOM 2703 O O . ARG A 1 338 ? -1.152 -37.701 61.182 1.00 41.59 338 ARG A O 1
ATOM 2710 N N . LEU A 1 339 ? -1.646 -35.511 61.332 1.00 40.91 339 LEU A N 1
ATOM 2711 C CA . LEU A 1 339 ? -1.500 -35.170 59.921 1.00 40.91 339 LEU A CA 1
ATOM 2712 C C . LEU A 1 339 ? -0.951 -33.748 59.839 1.00 40.91 339 LEU A C 1
ATOM 2714 O O . LEU A 1 339 ? -1.595 -32.782 60.237 1.00 40.91 339 LEU A O 1
ATOM 2718 N N . GLY A 1 340 ? 0.297 -33.663 59.381 1.00 38.62 340 GLY A N 1
ATOM 2719 C CA . GLY A 1 340 ? 0.878 -32.430 58.883 1.00 38.62 340 GLY A CA 1
ATOM 2720 C C . GLY A 1 340 ? 0.316 -32.114 57.501 1.00 38.62 340 GLY A C 1
ATOM 2721 O O . GLY A 1 340 ? -0.073 -33.008 56.755 1.00 38.62 340 GLY A O 1
ATOM 2722 N N . GLY A 1 341 ? 0.303 -30.833 57.162 1.00 34.62 341 GLY A N 1
ATOM 2723 C CA . GLY A 1 341 ? -0.101 -30.359 55.847 1.00 34.62 341 GLY A CA 1
ATOM 2724 C C . GLY A 1 341 ? 0.213 -28.882 55.716 1.00 34.62 341 GLY A C 1
ATOM 2725 O O . GLY A 1 341 ? -0.599 -28.034 56.061 1.00 34.62 341 GLY A O 1
ATOM 2726 N N . ALA A 1 342 ? 1.435 -28.596 55.278 1.00 45.50 342 ALA A N 1
ATOM 2727 C CA . ALA A 1 342 ? 1.888 -27.270 54.906 1.00 45.50 342 ALA A CA 1
ATOM 2728 C C . ALA A 1 342 ? 1.099 -26.735 53.696 1.00 45.50 342 ALA A C 1
ATOM 2730 O O . ALA A 1 342 ? 0.887 -27.448 52.720 1.00 45.50 342 ALA A O 1
ATOM 2731 N N . GLY A 1 343 ? 0.752 -25.453 53.739 1.00 35.50 343 GLY A N 1
ATOM 2732 C CA . GLY A 1 343 ? 0.373 -24.635 52.587 1.00 35.50 343 GLY A CA 1
ATOM 2733 C C . GLY A 1 343 ? 0.528 -23.184 53.036 1.00 35.50 343 GLY A C 1
ATOM 2734 O O . GLY A 1 343 ? -0.239 -22.718 53.862 1.00 35.50 343 GLY A O 1
ATOM 2735 N N . GLY A 1 344 ? 1.595 -22.460 52.708 1.00 35.28 344 GLY A N 1
ATOM 2736 C CA . GLY A 1 344 ? 2.149 -22.306 51.368 1.00 35.28 344 GLY A CA 1
ATOM 2737 C C . GLY A 1 344 ? 1.438 -21.136 50.691 1.00 35.28 344 GLY A C 1
ATOM 2738 O O . GLY A 1 344 ? 0.722 -21.334 49.718 1.00 35.28 344 GLY A O 1
ATOM 2739 N N . GLY A 1 345 ? 1.575 -19.932 51.258 1.00 33.75 345 GLY A N 1
ATOM 2740 C CA . GLY A 1 345 ? 1.038 -18.704 50.680 1.00 33.75 345 GLY A CA 1
ATOM 2741 C C . GLY A 1 345 ? 1.727 -18.407 49.352 1.00 33.75 345 GLY A C 1
ATOM 2742 O O . GLY A 1 345 ? 2.892 -18.013 49.320 1.00 33.75 345 GLY A O 1
ATOM 2743 N N . ALA A 1 346 ? 1.011 -18.618 48.251 1.00 37.97 346 ALA A N 1
ATOM 2744 C CA . ALA A 1 346 ? 1.453 -18.229 46.925 1.00 37.97 346 ALA A CA 1
ATOM 2745 C C . ALA A 1 346 ? 1.235 -16.720 46.751 1.00 37.97 346 ALA A C 1
ATOM 2747 O O . ALA A 1 346 ? 0.155 -16.265 46.383 1.00 37.97 346 ALA A O 1
ATOM 2748 N N . GLY A 1 347 ? 2.283 -15.937 47.011 1.00 35.91 347 GLY A N 1
ATOM 2749 C CA . GLY A 1 347 ? 2.384 -14.578 46.495 1.00 35.91 347 GLY A CA 1
ATOM 2750 C C . GLY A 1 347 ? 2.350 -14.626 44.968 1.00 35.91 347 GLY A C 1
ATOM 2751 O O . GLY A 1 347 ? 3.232 -15.208 44.333 1.00 35.91 347 GLY A O 1
ATOM 2752 N N . ARG A 1 348 ? 1.306 -14.044 44.375 1.00 36.84 348 ARG A N 1
ATOM 2753 C CA . ARG A 1 348 ? 1.121 -13.935 42.925 1.00 36.84 348 ARG A CA 1
ATOM 2754 C C . ARG A 1 348 ? 2.107 -12.890 42.393 1.00 36.84 348 ARG A C 1
ATOM 2756 O O . ARG A 1 348 ? 1.786 -11.719 42.244 1.00 36.84 348 ARG A O 1
ATOM 2763 N N . ALA A 1 349 ? 3.349 -13.314 42.168 1.00 37.53 349 ALA A N 1
ATOM 2764 C CA . ALA A 1 349 ? 4.336 -12.525 41.449 1.00 37.53 349 ALA A CA 1
ATOM 2765 C C . ALA A 1 349 ? 3.901 -12.404 39.981 1.00 37.53 349 ALA A C 1
ATOM 2767 O O . ALA A 1 349 ? 3.771 -13.408 39.275 1.00 37.53 349 ALA A O 1
ATOM 2768 N N . VAL A 1 350 ? 3.688 -11.167 39.534 1.00 38.22 350 VAL A N 1
ATOM 2769 C CA . VAL A 1 350 ? 3.504 -10.794 38.130 1.00 38.22 350 VAL A CA 1
ATOM 2770 C C . VAL A 1 350 ? 4.756 -11.232 37.363 1.00 38.22 350 VAL A C 1
ATOM 2772 O O . VAL A 1 350 ? 5.825 -10.631 37.471 1.00 38.22 350 VAL A O 1
ATOM 2775 N N . ARG A 1 351 ? 4.658 -12.353 36.639 1.00 34.59 351 ARG A N 1
ATOM 2776 C CA . ARG A 1 351 ? 5.733 -12.859 35.779 1.00 34.59 351 ARG A CA 1
ATOM 2777 C C . ARG A 1 351 ? 5.807 -12.001 34.519 1.00 34.59 351 ARG A C 1
ATOM 2779 O O . ARG A 1 351 ? 5.011 -12.188 33.606 1.00 34.59 351 ARG A O 1
ATOM 2786 N N . GLY A 1 352 ? 6.828 -11.154 34.424 1.00 38.81 352 GLY A N 1
ATOM 2787 C CA . GLY A 1 352 ? 7.302 -10.655 33.135 1.00 38.81 352 GLY A CA 1
ATOM 2788 C C . GLY A 1 352 ? 7.833 -11.823 32.29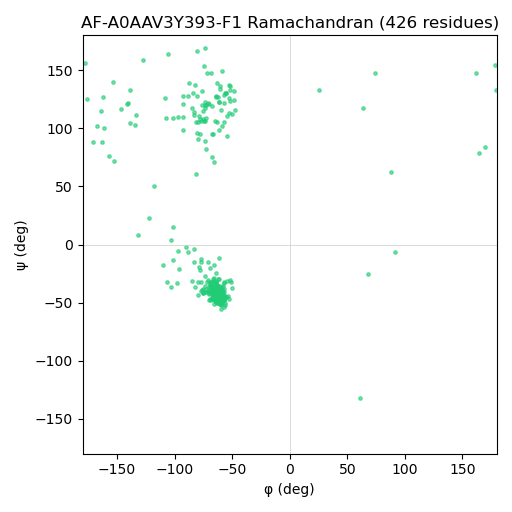9 1.00 38.81 352 GLY A C 1
ATOM 2789 O O . GLY A 1 352 ? 8.907 -12.359 32.585 1.00 38.81 352 GLY A O 1
ATOM 2790 N N . ARG A 1 353 ? 7.079 -12.257 31.282 1.00 35.03 353 ARG A N 1
ATOM 2791 C CA . ARG A 1 353 ? 7.562 -13.239 30.302 1.00 35.03 353 ARG A CA 1
ATOM 2792 C C . ARG A 1 353 ? 8.497 -12.542 29.314 1.00 35.03 353 ARG A C 1
ATOM 2794 O O . ARG A 1 353 ? 8.060 -11.829 28.422 1.00 35.03 353 ARG A O 1
ATOM 2801 N N . LYS A 1 354 ? 9.800 -12.802 29.444 1.00 40.78 354 LYS A N 1
ATOM 2802 C CA . LYS A 1 354 ? 10.750 -12.688 28.330 1.00 40.78 354 LYS A CA 1
ATOM 2803 C C . LYS A 1 354 ? 10.516 -13.875 27.397 1.00 40.78 354 LYS A C 1
ATOM 2805 O O . LYS A 1 354 ? 10.901 -14.992 27.737 1.00 40.78 354 LYS A O 1
ATOM 2810 N N . TYR A 1 355 ? 9.915 -13.641 26.236 1.00 38.53 355 TYR A N 1
ATOM 2811 C CA . TYR A 1 355 ? 9.891 -14.636 25.167 1.00 38.53 355 TYR A CA 1
ATOM 2812 C C . TYR A 1 355 ? 11.197 -14.570 24.367 1.00 38.53 355 TYR A C 1
ATOM 2814 O O . TYR A 1 355 ? 11.509 -13.573 23.720 1.00 38.53 355 TYR A O 1
ATOM 2822 N N . ARG A 1 356 ? 11.982 -15.651 24.452 1.00 36.03 356 ARG A N 1
ATOM 2823 C CA . ARG A 1 356 ? 12.976 -16.029 23.441 1.00 36.03 356 ARG A CA 1
ATOM 2824 C C . ARG A 1 356 ? 12.198 -16.629 22.270 1.00 36.03 356 ARG A C 1
ATOM 2826 O O . ARG A 1 356 ? 11.485 -17.607 22.469 1.00 36.03 356 ARG A O 1
ATOM 2833 N N . GLY A 1 357 ? 12.315 -16.031 21.090 1.00 36.53 357 GLY A N 1
ATOM 2834 C CA . GLY A 1 357 ? 11.821 -16.624 19.852 1.00 36.53 357 GLY A CA 1
ATOM 2835 C C . GLY A 1 357 ? 12.792 -17.697 19.373 1.00 36.53 357 GLY A C 1
ATOM 2836 O O . GLY A 1 357 ? 13.879 -17.363 18.905 1.00 36.53 357 GLY A O 1
ATOM 2837 N N . ASP A 1 358 ? 12.399 -18.962 19.499 1.00 34.00 358 ASP A N 1
ATOM 2838 C CA . ASP A 1 358 ? 13.040 -20.072 18.798 1.00 34.00 358 ASP A CA 1
ATOM 2839 C C . ASP A 1 358 ? 12.423 -20.180 17.398 1.00 34.00 358 ASP A C 1
ATOM 2841 O O . ASP A 1 358 ? 11.221 -20.391 17.228 1.00 34.00 358 ASP A O 1
ATOM 2845 N N . VAL A 1 359 ? 13.263 -19.988 16.382 1.00 37.31 359 VAL A N 1
ATOM 2846 C CA . VAL A 1 359 ? 12.910 -20.129 14.968 1.00 37.31 359 VAL A CA 1
ATOM 2847 C C . VAL A 1 359 ? 12.971 -21.616 14.616 1.00 37.31 359 VAL A C 1
ATOM 2849 O O . VAL A 1 359 ? 14.051 -22.191 14.492 1.00 37.31 359 VAL A O 1
ATOM 2852 N N . MET A 1 360 ? 11.806 -22.244 14.461 1.00 33.44 360 MET A N 1
ATOM 2853 C CA . MET A 1 360 ? 11.674 -23.589 13.895 1.00 33.44 360 MET A CA 1
ATOM 2854 C C . MET A 1 360 ? 11.924 -23.530 12.384 1.00 33.44 360 MET A C 1
ATOM 2856 O O . MET A 1 360 ? 11.116 -23.000 11.623 1.00 33.44 360 MET A O 1
ATOM 2860 N N . GLY A 1 361 ? 13.063 -24.075 11.957 1.00 34.03 361 GLY A N 1
ATOM 2861 C CA . GLY A 1 361 ? 13.369 -24.326 10.554 1.00 34.03 361 GLY A CA 1
ATOM 2862 C C . GLY A 1 361 ? 12.547 -25.499 10.025 1.00 34.03 361 GLY A C 1
ATOM 2863 O O . GLY A 1 361 ? 12.664 -26.618 10.520 1.00 34.03 361 GLY A O 1
ATOM 2864 N N . VAL A 1 362 ? 11.737 -25.246 8.999 1.00 35.97 362 VAL A N 1
ATOM 2865 C CA . VAL A 1 362 ? 11.069 -26.289 8.216 1.00 35.97 362 VAL A CA 1
ATOM 2866 C C . VAL A 1 362 ? 11.902 -26.538 6.965 1.00 35.97 362 VAL A C 1
ATOM 2868 O O . VAL A 1 362 ? 11.984 -25.698 6.071 1.00 35.97 362 VAL A O 1
ATOM 2871 N N . ALA A 1 363 ? 12.544 -27.704 6.930 1.00 36.66 363 ALA A N 1
ATOM 2872 C CA . ALA A 1 363 ? 13.151 -28.267 5.737 1.00 36.66 363 ALA A CA 1
ATOM 2873 C C . ALA A 1 363 ? 12.061 -28.939 4.889 1.00 36.66 363 ALA A C 1
ATOM 2875 O O . ALA A 1 363 ? 11.318 -29.786 5.380 1.00 36.66 363 ALA A O 1
ATOM 2876 N N . GLY A 1 364 ? 11.987 -28.576 3.611 1.00 32.19 364 GLY A N 1
ATOM 2877 C CA . GLY A 1 364 ? 11.096 -29.197 2.636 1.00 32.19 364 GLY A CA 1
ATOM 2878 C C . GLY A 1 364 ? 11.555 -28.850 1.228 1.00 32.19 364 GLY A C 1
ATOM 2879 O O . GLY A 1 364 ? 11.158 -27.830 0.676 1.00 32.19 364 GLY A O 1
ATOM 2880 N N . GLY A 1 365 ? 12.453 -29.670 0.684 1.00 31.25 365 GLY A N 1
ATOM 2881 C CA . GLY A 1 365 ? 12.942 -29.542 -0.682 1.00 31.25 365 GLY A CA 1
ATOM 2882 C C . GLY A 1 365 ? 11.993 -30.180 -1.690 1.00 31.25 365 GLY A C 1
ATOM 2883 O O . GLY A 1 365 ? 11.544 -31.302 -1.483 1.00 31.25 365 GLY A O 1
ATOM 2884 N N . VAL A 1 366 ? 11.771 -29.492 -2.809 1.00 32.81 366 VAL A N 1
ATOM 2885 C CA . VAL A 1 366 ? 11.506 -30.100 -4.118 1.00 32.81 366 VAL A CA 1
ATOM 2886 C C . VAL A 1 366 ? 12.224 -29.245 -5.159 1.00 32.81 366 VAL A C 1
ATOM 2888 O O . VAL A 1 366 ? 12.009 -28.039 -5.257 1.00 32.81 366 VAL A O 1
ATOM 2891 N N . ALA A 1 367 ? 13.124 -29.890 -5.893 1.00 36.47 367 ALA A N 1
ATOM 2892 C CA . ALA A 1 367 ? 13.925 -29.318 -6.957 1.00 36.47 367 ALA A CA 1
ATOM 2893 C C . ALA A 1 367 ? 13.150 -29.307 -8.280 1.00 36.47 367 ALA A C 1
ATOM 2895 O O . ALA A 1 367 ? 12.678 -30.359 -8.700 1.00 36.47 367 ALA A O 1
ATOM 2896 N N . ILE A 1 368 ? 13.114 -28.162 -8.968 1.00 33.09 368 ILE A N 1
ATOM 2897 C CA . ILE A 1 368 ? 13.101 -28.078 -10.437 1.00 33.09 368 ILE A CA 1
ATOM 2898 C C . ILE A 1 368 ? 14.002 -26.899 -10.822 1.00 33.09 368 ILE A C 1
ATOM 2900 O O . ILE A 1 368 ? 13.827 -25.785 -10.333 1.00 33.09 368 ILE A O 1
ATOM 2904 N N . GLY A 1 369 ? 15.026 -27.200 -11.621 1.00 31.94 369 GLY A N 1
ATOM 2905 C CA . GLY A 1 369 ? 16.147 -26.323 -11.932 1.00 31.94 369 GLY A CA 1
ATOM 2906 C C . GLY A 1 369 ? 15.882 -25.261 -12.999 1.00 31.94 369 GLY A C 1
ATOM 2907 O O . GLY A 1 369 ? 14.922 -25.320 -13.763 1.00 31.94 369 GLY A O 1
ATOM 2908 N N . GLY A 1 370 ? 16.814 -24.313 -13.043 1.00 29.98 370 GLY A N 1
ATOM 2909 C CA . GLY A 1 370 ? 16.900 -23.230 -14.017 1.00 29.98 370 GLY A CA 1
ATOM 2910 C C . GLY A 1 370 ? 17.853 -22.164 -13.492 1.00 29.98 370 GLY A C 1
ATOM 2911 O O . GLY A 1 370 ? 17.416 -21.191 -12.892 1.00 29.98 370 GLY A O 1
ATOM 2912 N N . VAL A 1 371 ? 19.148 -22.437 -13.629 1.00 44.41 371 VAL A N 1
ATOM 2913 C CA . VAL A 1 371 ? 20.281 -21.598 -13.220 1.00 44.41 371 VAL A CA 1
ATOM 2914 C C . VAL A 1 371 ? 20.289 -20.297 -14.026 1.00 44.41 371 VAL A C 1
ATOM 2916 O O . VAL A 1 371 ? 20.278 -20.364 -15.248 1.00 44.41 371 VAL A O 1
ATOM 2919 N N . ASP A 1 372 ? 20.358 -19.157 -13.339 1.00 36.78 372 ASP A N 1
ATOM 2920 C CA . ASP A 1 372 ? 21.041 -17.951 -13.815 1.00 36.78 372 ASP A CA 1
ATOM 2921 C C . ASP A 1 372 ? 21.626 -17.233 -12.588 1.00 36.78 372 ASP A C 1
ATOM 2923 O O . ASP A 1 372 ? 20.909 -16.835 -11.665 1.00 36.78 372 ASP A O 1
ATOM 2927 N N . ASP A 1 373 ? 22.954 -17.156 -12.576 1.00 48.53 373 ASP A N 1
ATOM 2928 C CA . ASP A 1 373 ? 23.808 -16.567 -11.552 1.00 48.53 373 ASP A CA 1
ATOM 2929 C C . ASP A 1 373 ? 23.549 -15.061 -11.364 1.00 48.53 373 ASP A C 1
ATOM 2931 O O . ASP A 1 373 ? 23.727 -14.265 -12.285 1.00 48.53 373 ASP A O 1
ATOM 2935 N N . ASP A 1 374 ? 23.208 -14.658 -10.139 1.00 41.53 374 ASP A N 1
ATOM 2936 C CA . ASP A 1 374 ? 23.406 -13.296 -9.624 1.00 41.53 374 ASP A CA 1
ATOM 2937 C C . ASP A 1 374 ? 23.558 -13.392 -8.090 1.00 41.53 374 ASP A C 1
ATOM 2939 O O . ASP A 1 374 ? 22.667 -13.062 -7.301 1.00 41.53 374 ASP A O 1
ATOM 2943 N N . ASP A 1 375 ? 24.709 -13.919 -7.660 1.00 39.50 375 ASP A N 1
ATOM 2944 C CA . ASP A 1 375 ? 25.138 -13.966 -6.260 1.00 39.50 375 ASP A CA 1
ATOM 2945 C C . ASP A 1 375 ? 25.270 -12.539 -5.699 1.00 39.50 375 ASP A C 1
ATOM 2947 O O . ASP A 1 375 ? 26.264 -11.831 -5.883 1.00 39.50 375 ASP A O 1
ATOM 2951 N N . CYS A 1 376 ? 24.233 -12.097 -4.989 1.00 38.50 376 CYS A N 1
ATOM 2952 C CA . CYS A 1 376 ? 24.217 -10.833 -4.269 1.00 38.50 376 CYS A CA 1
ATOM 2953 C C . CYS A 1 376 ? 24.667 -11.072 -2.812 1.00 38.50 376 CYS A C 1
ATOM 2955 O O . CYS A 1 376 ? 24.000 -11.808 -2.079 1.00 38.50 376 CYS A O 1
ATOM 2957 N N . PRO A 1 377 ? 25.750 -10.440 -2.317 1.00 40.75 377 PRO A N 1
ATOM 2958 C CA . PRO A 1 377 ? 26.242 -10.637 -0.957 1.00 40.75 377 PRO A CA 1
ATOM 2959 C C . PRO A 1 377 ? 25.431 -9.779 0.029 1.00 40.75 377 PRO A C 1
ATOM 2961 O O . PRO A 1 377 ? 25.961 -8.881 0.678 1.00 40.75 377 PRO A O 1
ATOM 2964 N N . THR A 1 378 ? 24.121 -9.998 0.137 1.00 51.69 378 THR A N 1
ATOM 2965 C CA . THR A 1 378 ? 23.232 -9.187 0.993 1.00 51.69 378 THR A CA 1
ATOM 2966 C C . THR A 1 378 ? 22.980 -9.799 2.367 1.00 51.69 378 THR A C 1
ATOM 2968 O O . THR A 1 378 ? 22.710 -9.052 3.313 1.00 51.69 378 THR A O 1
ATOM 2971 N N . TYR A 1 379 ? 23.180 -11.109 2.542 1.00 43.16 379 TYR A N 1
ATOM 2972 C CA . TYR A 1 379 ? 22.903 -11.785 3.817 1.00 43.16 379 TYR A CA 1
ATOM 2973 C C . TYR A 1 379 ? 23.816 -11.350 4.979 1.00 43.16 379 TYR A C 1
ATOM 2975 O O . TYR A 1 379 ? 23.371 -11.293 6.119 1.00 43.16 379 TYR A O 1
ATOM 2983 N N . ARG A 1 380 ? 25.063 -10.922 4.715 1.00 43.22 380 ARG A N 1
ATOM 2984 C CA . ARG A 1 380 ? 25.959 -10.388 5.767 1.00 43.22 380 ARG A CA 1
ATOM 2985 C C . ARG A 1 380 ? 25.628 -8.951 6.196 1.00 43.22 380 ARG A C 1
ATOM 2987 O O . ARG A 1 380 ? 26.157 -8.478 7.200 1.00 43.22 380 ARG A O 1
ATOM 2994 N N . SER A 1 381 ? 24.772 -8.241 5.454 1.00 51.03 381 SER A N 1
ATOM 2995 C CA . SER A 1 381 ? 24.392 -6.856 5.780 1.00 51.03 381 SER A CA 1
ATOM 2996 C C . SER A 1 381 ? 23.240 -6.782 6.790 1.00 51.03 381 SER A C 1
ATOM 2998 O O . SER A 1 381 ? 23.230 -5.880 7.629 1.00 51.03 381 SER A O 1
ATOM 3000 N N . LEU A 1 382 ? 22.330 -7.761 6.779 1.00 47.81 382 LEU A N 1
ATOM 3001 C CA . LEU A 1 382 ? 21.162 -7.805 7.661 1.00 47.81 382 LEU A CA 1
ATOM 3002 C C . LEU A 1 382 ? 21.549 -7.985 9.137 1.00 47.81 382 LEU A C 1
ATOM 3004 O O . LEU A 1 382 ? 21.099 -7.205 9.973 1.00 47.81 382 LEU A O 1
ATOM 3008 N N . ASP A 1 383 ? 22.481 -8.891 9.446 1.00 54.06 383 ASP A N 1
ATOM 3009 C CA . ASP A 1 383 ? 23.000 -9.095 10.812 1.00 54.06 383 ASP A CA 1
ATOM 3010 C C . ASP A 1 383 ? 23.705 -7.858 11.385 1.00 54.06 383 ASP A C 1
ATOM 3012 O O . ASP A 1 383 ? 23.728 -7.633 12.601 1.00 54.06 383 ASP A O 1
ATOM 3016 N N . ARG A 1 384 ? 24.301 -7.034 10.514 1.00 51.78 384 ARG A N 1
ATOM 3017 C CA . ARG A 1 384 ? 24.957 -5.786 10.916 1.00 51.78 384 ARG A CA 1
ATOM 3018 C C . ARG A 1 384 ? 23.923 -4.713 11.244 1.00 51.78 384 ARG A C 1
ATOM 3020 O O . ARG A 1 384 ? 24.068 -4.024 12.250 1.00 51.78 384 ARG A O 1
ATOM 3027 N N . TRP A 1 385 ? 22.862 -4.604 10.446 1.00 56.16 385 TRP A N 1
ATOM 3028 C CA . TRP A 1 385 ? 21.774 -3.654 10.692 1.00 56.16 385 TRP A CA 1
ATOM 3029 C C . TRP A 1 385 ? 20.902 -4.045 11.886 1.00 56.16 385 TRP A C 1
ATOM 3031 O O . TRP A 1 385 ? 20.461 -3.171 12.630 1.00 56.16 385 TRP A O 1
ATOM 3041 N N . GLN A 1 386 ? 20.726 -5.342 12.136 1.00 57.34 386 GLN A N 1
ATOM 3042 C CA . GLN A 1 386 ? 19.995 -5.839 13.299 1.00 57.34 386 GLN A CA 1
ATOM 3043 C C . GLN A 1 386 ? 20.741 -5.543 14.612 1.00 57.34 386 GLN A C 1
ATOM 3045 O O . GLN A 1 386 ? 20.114 -5.121 15.585 1.00 57.34 386 GLN A O 1
ATOM 3050 N N . ARG A 1 387 ? 22.083 -5.633 14.617 1.00 64.56 387 ARG A N 1
ATOM 3051 C CA . ARG A 1 387 ? 22.926 -5.189 15.745 1.00 64.56 387 ARG A CA 1
ATOM 3052 C C . ARG A 1 387 ? 22.865 -3.680 15.980 1.00 64.56 387 ARG A C 1
ATOM 3054 O O . ARG A 1 387 ? 22.643 -3.259 17.110 1.00 64.56 387 ARG A O 1
ATOM 3061 N N . 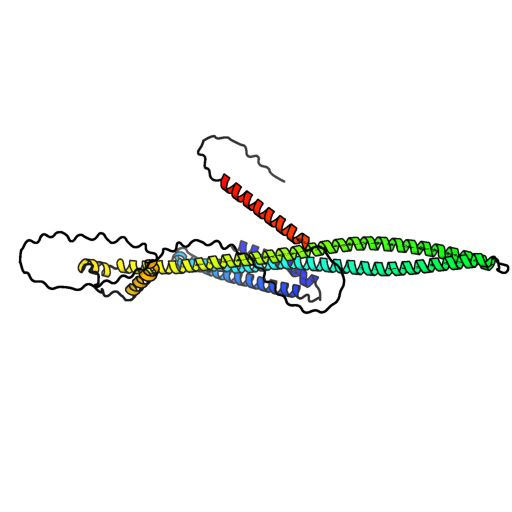VAL A 1 388 ? 22.975 -2.873 14.923 1.00 65.31 388 VAL A N 1
ATOM 3062 C CA . VAL A 1 388 ? 22.875 -1.402 15.025 1.00 65.31 388 VAL A CA 1
ATOM 3063 C C . VAL A 1 388 ? 21.497 -0.973 15.547 1.00 65.31 388 VAL A C 1
ATOM 3065 O O . VAL A 1 388 ? 21.402 -0.071 16.377 1.00 65.31 388 VAL A O 1
ATOM 3068 N N . SER A 1 389 ? 20.427 -1.650 15.120 1.00 59.50 389 SER A N 1
ATOM 3069 C CA . SER A 1 389 ? 19.073 -1.397 15.624 1.00 59.50 389 SER A CA 1
ATOM 3070 C C . SER A 1 389 ? 18.924 -1.768 17.102 1.00 59.50 389 SER A C 1
ATOM 3072 O O . SER A 1 389 ? 18.327 -1.002 17.853 1.00 59.50 389 SER A O 1
ATOM 3074 N N . GLN A 1 390 ? 19.471 -2.908 17.542 1.00 65.62 390 GLN A N 1
ATOM 3075 C CA . GLN A 1 390 ? 19.436 -3.304 18.955 1.00 65.62 390 GLN A CA 1
ATOM 3076 C C . GLN A 1 390 ? 20.228 -2.338 19.846 1.00 65.62 390 GLN A C 1
ATOM 3078 O O . GLN A 1 390 ? 19.734 -1.937 20.898 1.00 65.62 390 GLN A O 1
ATOM 3083 N N . GLU A 1 391 ? 21.416 -1.907 19.418 1.00 70.38 391 GLU A N 1
ATOM 3084 C CA . GLU A 1 391 ? 22.222 -0.925 20.155 1.00 70.38 391 GLU A CA 1
ATOM 3085 C C . GLU A 1 391 ? 21.523 0.441 20.253 1.00 70.38 391 GLU A C 1
ATOM 3087 O O . GLU A 1 391 ? 21.545 1.078 21.310 1.00 70.38 391 GLU A O 1
ATOM 3092 N N . ALA A 1 392 ? 20.840 0.878 19.190 1.00 61.84 392 ALA A N 1
ATOM 3093 C CA . ALA A 1 392 ? 20.055 2.110 19.199 1.00 61.84 392 ALA A CA 1
ATOM 3094 C C . ALA A 1 392 ? 18.877 2.040 20.189 1.00 61.84 392 ALA A C 1
ATOM 3096 O O . ALA A 1 392 ? 18.669 2.981 20.958 1.00 61.84 392 ALA A O 1
ATOM 3097 N N . SER A 1 393 ? 18.155 0.915 20.234 1.00 59.22 393 SER A N 1
ATOM 3098 C CA . SER A 1 393 ? 17.051 0.698 21.181 1.00 59.22 393 SER A CA 1
ATOM 3099 C C . SER A 1 393 ? 17.525 0.652 22.638 1.00 59.22 393 SER A C 1
ATOM 3101 O O . SER A 1 393 ? 16.897 1.258 23.507 1.00 59.22 393 SER A O 1
ATOM 3103 N N . VAL A 1 394 ? 18.661 0.003 22.919 1.00 72.31 394 VAL A N 1
ATOM 3104 C CA . VAL A 1 394 ? 19.251 -0.045 24.272 1.00 72.31 394 VAL A CA 1
ATOM 3105 C C . VAL A 1 394 ? 19.709 1.345 24.728 1.00 72.31 394 VAL A C 1
ATOM 3107 O O . VAL A 1 394 ? 19.490 1.729 25.882 1.00 72.31 394 VAL A O 1
ATOM 3110 N N . ASN A 1 395 ? 20.284 2.139 23.822 1.00 65.62 395 ASN A N 1
ATOM 3111 C CA . ASN A 1 395 ? 20.704 3.509 24.113 1.00 65.62 395 ASN A CA 1
ATOM 3112 C C . ASN A 1 395 ? 19.520 4.465 24.322 1.00 65.62 395 ASN A C 1
ATOM 3114 O O . ASN A 1 395 ? 19.581 5.320 25.209 1.00 65.62 395 ASN A O 1
ATOM 3118 N N . ALA A 1 396 ? 18.437 4.315 23.555 1.00 56.91 396 ALA A N 1
ATOM 3119 C CA . ALA A 1 396 ? 17.213 5.095 23.730 1.00 56.91 396 ALA A CA 1
ATOM 3120 C C . ALA A 1 396 ? 16.549 4.801 25.085 1.00 56.91 396 ALA A C 1
ATOM 3122 O O . ALA A 1 396 ? 16.267 5.729 25.845 1.00 56.91 396 ALA A O 1
ATOM 3123 N N . LEU A 1 397 ? 16.405 3.520 25.442 1.00 56.31 397 LEU A N 1
ATOM 3124 C CA . LEU A 1 397 ? 15.869 3.108 26.742 1.00 56.31 397 LEU A CA 1
ATOM 3125 C C . LEU A 1 397 ? 16.732 3.628 27.896 1.00 56.31 397 LEU A C 1
ATOM 3127 O O . LEU A 1 397 ? 16.206 4.223 28.831 1.00 56.31 397 LEU A O 1
ATOM 3131 N N . SER A 1 398 ? 18.059 3.530 27.782 1.00 62.53 398 SER A N 1
ATOM 3132 C CA . SER A 1 398 ? 18.991 4.037 28.800 1.00 62.53 398 SER A CA 1
ATOM 3133 C C . SER A 1 398 ? 18.893 5.551 29.021 1.00 62.53 398 SER A C 1
ATOM 3135 O O . SER A 1 398 ? 19.151 6.021 30.132 1.00 62.53 398 SER A O 1
ATOM 3137 N N . ARG A 1 399 ? 18.526 6.330 27.992 1.00 63.38 399 ARG A N 1
ATOM 3138 C CA . ARG A 1 399 ? 18.283 7.779 28.112 1.00 63.38 399 ARG A CA 1
ATOM 3139 C C . ARG A 1 399 ? 16.959 8.078 28.809 1.00 63.38 399 ARG A C 1
ATOM 3141 O O . ARG A 1 399 ? 16.931 8.946 29.677 1.00 63.38 399 ARG A O 1
ATOM 3148 N N . VAL A 1 400 ? 15.902 7.328 28.501 1.00 57.19 400 VAL A N 1
ATOM 3149 C CA . VAL A 1 400 ? 14.592 7.468 29.160 1.00 57.19 400 VAL A CA 1
ATOM 3150 C C . VAL A 1 400 ? 14.688 7.105 30.644 1.00 57.19 400 VAL A C 1
ATOM 3152 O O . VAL A 1 400 ? 14.223 7.862 31.493 1.00 57.19 400 VAL A O 1
ATOM 3155 N N . THR A 1 401 ? 15.384 6.018 30.992 1.00 62.19 401 THR A N 1
ATOM 3156 C CA . THR A 1 401 ? 15.566 5.622 32.400 1.00 62.19 401 THR A CA 1
ATOM 3157 C C . THR A 1 401 ? 16.413 6.629 33.184 1.00 62.19 401 THR A C 1
ATOM 3159 O O . THR A 1 401 ? 16.175 6.837 34.372 1.00 62.19 401 THR A O 1
ATOM 3162 N N . ARG A 1 402 ? 17.384 7.290 32.532 1.00 63.00 402 ARG A N 1
ATOM 3163 C CA . ARG A 1 402 ? 18.155 8.383 33.149 1.00 63.00 402 ARG A CA 1
ATOM 3164 C C . ARG A 1 402 ? 17.304 9.635 33.355 1.00 63.00 402 ARG A C 1
ATOM 3166 O O . ARG A 1 402 ? 17.360 10.211 34.432 1.00 63.00 402 ARG A O 1
ATOM 3173 N N . SER A 1 403 ? 16.482 9.992 32.368 1.00 54.62 403 SER A N 1
ATOM 3174 C CA . SER A 1 403 ? 15.574 11.141 32.441 1.00 54.62 403 SER A CA 1
ATOM 3175 C C . SER A 1 403 ? 14.502 10.983 33.520 1.00 54.62 403 SER A C 1
ATOM 3177 O O . SER A 1 403 ? 14.092 11.974 34.109 1.00 54.62 403 SER A O 1
ATOM 3179 N N . MET A 1 404 ? 14.048 9.758 33.799 1.00 49.69 404 MET A N 1
ATOM 3180 C CA . MET A 1 404 ? 13.058 9.509 34.853 1.00 49.69 404 MET A CA 1
ATOM 3181 C C . MET A 1 404 ? 13.653 9.516 36.265 1.00 49.69 404 MET A C 1
ATOM 3183 O O . MET A 1 404 ? 12.931 9.779 37.220 1.00 49.69 404 MET A O 1
ATOM 3187 N N . ARG A 1 405 ? 14.964 9.286 36.423 1.00 55.41 405 ARG A N 1
ATOM 3188 C CA . ARG A 1 405 ? 15.631 9.383 37.734 1.00 55.41 405 ARG A CA 1
ATOM 3189 C C . ARG A 1 405 ? 15.926 10.817 38.168 1.00 55.41 405 ARG A C 1
ATOM 3191 O O . ARG A 1 405 ? 16.113 11.044 39.351 1.00 55.41 405 ARG A O 1
ATOM 3198 N N . THR A 1 406 ? 15.950 11.773 37.244 1.00 52.47 406 THR A N 1
ATOM 3199 C CA . THR A 1 406 ? 16.247 13.184 37.542 1.00 52.47 406 THR A CA 1
ATOM 3200 C C . THR A 1 406 ? 15.017 14.029 37.885 1.00 52.47 406 THR A C 1
ATOM 3202 O O . THR A 1 406 ? 15.169 15.208 38.171 1.00 52.47 406 THR A O 1
ATOM 3205 N N . VAL A 1 407 ? 13.802 13.466 37.852 1.00 51.31 407 VAL A N 1
ATOM 3206 C CA . VAL A 1 407 ? 12.538 14.211 38.072 1.00 51.31 407 VAL A CA 1
ATOM 3207 C C . VAL A 1 407 ? 11.959 13.980 39.481 1.00 51.31 407 VAL A C 1
ATOM 3209 O O . VAL A 1 407 ? 10.891 14.481 39.813 1.00 51.31 407 VAL A O 1
ATOM 3212 N N . GLY A 1 408 ? 12.661 13.237 40.338 1.00 42.34 408 GLY A N 1
ATOM 3213 C CA . GLY A 1 408 ? 12.163 12.808 41.645 1.00 42.34 408 GLY A CA 1
ATOM 3214 C C . GLY A 1 408 ? 12.962 13.326 42.835 1.00 42.34 408 GLY A C 1
ATOM 3215 O O . GLY A 1 408 ? 13.309 12.511 43.671 1.00 42.34 408 GLY A O 1
ATOM 3216 N N . ASP A 1 409 ? 13.237 14.628 42.916 1.00 40.41 409 ASP A N 1
ATOM 3217 C CA . ASP A 1 409 ? 13.605 15.284 44.180 1.00 40.41 409 ASP A CA 1
ATOM 3218 C C . ASP A 1 409 ? 12.899 16.651 44.252 1.00 40.41 409 ASP A C 1
ATOM 3220 O O . ASP A 1 409 ? 13.272 17.577 43.528 1.00 40.41 409 ASP A O 1
ATOM 3224 N N . PRO A 1 410 ? 11.832 16.802 45.062 1.00 47.16 410 PRO A N 1
ATOM 3225 C CA . PRO A 1 410 ? 11.222 18.099 45.300 1.00 47.16 410 PRO A CA 1
ATOM 3226 C C . PRO A 1 410 ? 12.043 18.855 46.351 1.00 47.16 410 PRO A C 1
ATOM 3228 O O . PRO A 1 410 ? 11.850 18.675 47.554 1.00 47.16 410 PRO A O 1
ATOM 3231 N N . GLU A 1 411 ? 12.951 19.723 45.902 1.00 41.81 411 GLU A N 1
ATOM 3232 C CA . GLU A 1 411 ? 13.530 20.736 46.782 1.00 41.81 411 GLU A CA 1
ATOM 3233 C C . GLU A 1 411 ? 12.485 21.807 47.119 1.00 41.81 411 GLU A C 1
ATOM 3235 O O . GLU A 1 411 ? 11.903 22.478 46.266 1.00 41.81 411 GLU A O 1
ATOM 3240 N N . VAL A 1 412 ? 12.255 21.938 48.421 1.00 51.59 412 VAL A N 1
ATOM 3241 C CA . VAL A 1 412 ? 11.502 23.003 49.072 1.00 51.59 412 VAL A CA 1
ATOM 3242 C C . VAL A 1 412 ? 12.361 24.267 49.093 1.00 51.59 412 VAL A C 1
ATOM 3244 O O . VAL A 1 412 ? 13.385 24.295 49.765 1.00 51.59 412 VAL A O 1
ATOM 3247 N N . SER A 1 413 ? 11.940 25.313 48.383 1.00 42.75 413 SER A N 1
ATOM 3248 C CA . SER A 1 413 ? 12.226 26.752 48.593 1.00 42.75 413 SER A CA 1
ATOM 3249 C C . SER A 1 413 ? 11.910 27.474 47.276 1.00 42.75 413 SER A C 1
ATOM 3251 O O . SER A 1 413 ? 12.021 26.893 46.210 1.00 42.75 413 SER A O 1
ATOM 3253 N N . GLY A 1 414 ? 11.454 28.711 47.185 1.00 38.25 414 GLY A N 1
ATOM 3254 C CA . GLY A 1 414 ? 11.225 29.805 48.107 1.00 38.25 414 GLY A CA 1
ATOM 3255 C C . GLY A 1 414 ? 10.703 30.959 47.239 1.00 38.25 414 GLY A C 1
ATOM 3256 O O . GLY A 1 414 ? 10.925 30.999 46.030 1.00 38.25 414 GLY A O 1
ATOM 3257 N N . SER A 1 415 ? 9.950 31.869 47.842 1.00 46.59 415 SER A N 1
ATOM 3258 C CA . SER A 1 415 ? 9.364 33.043 47.196 1.00 46.59 415 SER A CA 1
ATOM 3259 C C . SER A 1 415 ? 10.400 33.923 46.485 1.00 46.59 415 SER A C 1
ATOM 3261 O O . SER A 1 415 ? 11.363 34.363 47.111 1.00 46.59 415 SER A O 1
ATOM 3263 N N . GLY A 1 416 ? 10.136 34.283 45.232 1.00 37.34 416 GLY A N 1
ATOM 3264 C CA . GLY A 1 416 ? 10.864 35.328 44.517 1.00 37.34 416 GLY A CA 1
ATOM 3265 C C . GLY A 1 416 ? 10.113 35.684 43.246 1.00 37.34 416 GLY A C 1
ATOM 3266 O O . GLY A 1 416 ? 10.102 34.910 42.296 1.00 37.34 416 GLY A O 1
ATOM 3267 N N . GLY A 1 417 ? 9.399 36.808 43.273 1.00 47.16 417 GLY A N 1
ATOM 3268 C CA . GLY A 1 417 ? 8.710 37.321 42.099 1.00 47.16 417 GLY A CA 1
ATOM 3269 C C . GLY A 1 417 ? 9.700 37.869 41.084 1.00 47.16 417 GLY A C 1
ATOM 3270 O O . GLY A 1 417 ? 10.702 38.456 41.471 1.00 47.16 417 GLY A O 1
ATOM 3271 N N . ASP A 1 418 ? 9.365 37.743 39.805 1.00 37.59 418 ASP A N 1
ATOM 3272 C CA . ASP A 1 418 ? 9.807 38.711 38.815 1.00 37.59 418 ASP A CA 1
ATOM 3273 C C . ASP A 1 418 ? 8.846 38.787 37.631 1.00 37.59 418 ASP A C 1
ATOM 3275 O O . ASP A 1 418 ? 8.265 37.800 37.172 1.00 37.59 418 ASP A O 1
ATOM 3279 N N . LYS A 1 419 ? 8.643 40.029 37.198 1.00 48.91 419 LYS A N 1
ATOM 3280 C CA . LYS A 1 419 ? 7.820 40.442 36.065 1.00 48.91 419 LYS A CA 1
ATOM 3281 C C . LYS A 1 419 ? 8.575 40.140 34.776 1.00 48.91 419 LYS A C 1
ATOM 3283 O O . LYS A 1 419 ? 9.704 40.593 34.632 1.00 48.91 419 LYS A O 1
ATOM 3288 N N . HIS A 1 420 ? 7.922 39.512 33.801 1.00 38.38 420 HIS A N 1
ATOM 3289 C CA . HIS A 1 420 ? 8.366 39.608 32.413 1.00 38.38 420 HIS A CA 1
ATOM 3290 C C . HIS A 1 420 ? 7.205 39.777 31.435 1.00 38.38 420 HIS A C 1
ATOM 3292 O O . HIS A 1 420 ? 6.187 39.089 31.492 1.00 38.38 420 HIS A O 1
ATOM 3298 N N . ASP A 1 421 ? 7.418 40.754 30.557 1.00 39.84 421 ASP A N 1
ATOM 3299 C CA . ASP A 1 421 ? 6.545 41.255 29.510 1.00 39.84 421 ASP A CA 1
ATOM 3300 C C . ASP A 1 421 ? 6.180 40.199 28.458 1.00 39.84 421 ASP A C 1
ATOM 3302 O O . ASP A 1 421 ? 7.035 39.518 27.887 1.00 39.84 421 ASP A O 1
ATOM 3306 N N . LEU A 1 422 ? 4.889 40.143 28.130 1.00 35.72 422 LEU A N 1
ATOM 3307 C CA . LEU A 1 422 ? 4.348 39.414 26.988 1.00 35.72 422 LEU A CA 1
ATOM 3308 C C . LEU A 1 422 ? 4.544 40.238 25.708 1.00 35.72 422 LEU A C 1
ATOM 3310 O O . LEU A 1 422 ? 3.810 41.190 25.444 1.00 35.72 422 LEU A O 1
ATOM 3314 N N . LYS A 1 423 ? 5.506 39.836 24.870 1.00 38.47 423 LYS A N 1
ATOM 3315 C CA . LYS A 1 423 ? 5.538 40.235 23.456 1.00 38.47 423 LYS A CA 1
ATOM 3316 C C . LYS A 1 423 ? 4.551 39.381 22.663 1.00 38.47 423 LYS A C 1
ATOM 3318 O O . LYS A 1 423 ? 4.771 38.194 22.441 1.00 38.47 423 LYS A O 1
ATOM 3323 N N . VAL A 1 424 ? 3.480 40.026 22.214 1.00 42.44 424 VAL A N 1
ATOM 3324 C CA . VAL A 1 424 ? 2.557 39.533 21.189 1.00 42.44 424 VAL A CA 1
ATOM 3325 C C . VAL A 1 424 ? 3.282 39.548 19.841 1.00 42.44 424 VAL A C 1
ATOM 3327 O O . VAL A 1 424 ? 3.725 40.602 19.392 1.00 42.44 424 VAL A O 1
ATOM 3330 N N . ILE A 1 425 ? 3.403 38.387 19.194 1.00 39.66 425 ILE A N 1
ATOM 3331 C CA . ILE A 1 425 ? 3.804 38.280 17.787 1.00 39.66 425 ILE A CA 1
ATOM 3332 C C . ILE A 1 425 ? 2.531 38.031 16.982 1.00 39.66 425 ILE A C 1
ATOM 3334 O O . ILE A 1 425 ? 1.927 36.964 17.067 1.00 39.66 425 ILE A O 1
ATOM 3338 N N . THR A 1 426 ? 2.117 39.037 16.221 1.00 43.50 426 THR A N 1
ATOM 3339 C CA . THR A 1 426 ? 1.117 38.923 15.157 1.00 43.50 426 THR A CA 1
ATOM 3340 C C . THR A 1 426 ? 1.854 38.562 13.868 1.00 43.50 426 THR A C 1
ATOM 3342 O O . THR A 1 426 ? 2.824 39.227 13.509 1.00 43.50 426 THR A O 1
ATOM 3345 N N . VAL A 1 427 ? 1.420 37.501 13.191 1.00 45.72 427 VAL A N 1
ATOM 3346 C CA . VAL A 1 427 ? 1.906 37.118 11.858 1.00 45.72 427 VAL A CA 1
ATOM 3347 C C . VAL A 1 427 ? 0.783 37.417 10.867 1.00 45.72 427 VAL A C 1
ATOM 3349 O O . VAL A 1 427 ? -0.349 36.993 11.100 1.00 45.72 427 VAL A O 1
ATOM 3352 N N . ASN A 1 428 ? 1.110 38.196 9.831 1.00 51.66 428 ASN A N 1
ATOM 3353 C CA . ASN A 1 428 ? 0.259 38.473 8.667 1.00 51.66 428 ASN A CA 1
ATOM 3354 C C . ASN A 1 428 ? 0.170 37.269 7.733 1.00 51.66 428 ASN A C 1
ATOM 3356 O O . ASN A 1 428 ? 1.212 36.591 7.570 1.00 51.66 428 ASN A O 1
#

Organism: NCBI:txid259542